Protein AF-0000000068008017 (afdb_homodimer)

Organism: Aedes aegypti (NCBI:txid7159)

Nearest PDB structures (foldseek):
  1yt3-assembly1_A  TM=7.657E-01  e=3.400E-09  Escherichia coli
  9f7g-assembly1_A-2  TM=8.343E-01  e=2.386E-08  Nocardioides sp. S-1144
  4b9v-assembly1_A  TM=6.296E-01  e=4.850E-06  Geobacillus stearothermophilus
  6dsx-assembly1_A  TM=6.288E-01  e=5.790E-06  Geobacillus stearothermophilus
  6p5c-assembly1_A  TM=5.469E-01  e=4.852E-05  Geobacillus stearothermophilus

pLDDT: mean 78.65, std 20.11, range [22.11, 98.81]

Foldseek 3Di:
DQPDDDDFQWWKWFDFPVFIKIFGFHDADDVRQKTKGPQIATLQLRHTDDDIDIGGPVGGPDMDGQDHHDDDPPDDPPPDDPPPNLHNLDDPVLSSQLSVQLVPAAEAEECDPSVVVVLVVLVVAQEKEWDWAQQVVALPRPAGAWIWIDDSHHIYIYGCSRHNQDPSNLCSQAPQRHEYEYEPCVSVQRNCCNVRVRHGYHYHYLQVLVCQQAVDDDVVDRQALLNLCCVQSVDDNVSADPVDHRRDPPDDSVNSSNRSSSRSCRVSSVVRSVPVGFQVVVVVLVVCLVCVLVVPPPPVVSCCCVVVVPVVSVVVRDDGDTNHPPPDPPPPPPPPPDD/DQPDDDDFQWWKWFDFPVFIKIFGFHDADDVRQKTKGPQIATLQQRHTDDDIDIGGPVGGPDMDTQGDHDDDPPDDPPPDDPPPNLHNLDDPVLSSQLSVQLVPAAEAEECDPSVVVVLVVLVVAQEKEWDWAQQVVALPRPAGAWIWIDDSRHIYIYGCSRHNQDPSNLCSQAPQRHEYEYEPCVSVQRNCCNVRVRHGYHYHYLQVLVCVQVVDDDVVDRQALLNLCCVQSVDDSVSADPPDHRRDPPDDSVNSSNRSSSRSCRVSSVVRSVPVGFCVLVVVLVVCLVCVLVVPPPPVVSVCCVPVVPVVVVVVSPPRDGPPVPPDPPPPPPPPPPD

Sequence (678 aa):
MDKLELTKGQIILLELEDECVIGEVLHIGAKKSFVRLKNVRDFQSNVPISGNQDYYSSEIRTVKIIQDSTLDESSGPEQKDGSSTSITRLNLEDIQDIYDRIDNHIFVFQTDIKYHDAIKYLRTQRLLAIGMEGVEGGRHSTSPSLLSIATPERIYVFDVMWMNVPKDLRAILGDPKVRRVAHNARLVEDVLRHRYQAPLGKCFDTLVAHISTTNDYDDQHELSIQECLAKYLNLPSNFFDSSIKFNNRPLKESQRKAAAKNVAFLLALQDYLVHEVMLEPFYHSCRQYGASLAGDDEHLVSVMKLSKGRNEDLHDIERFRLNVRGEGEDDDEVDEVDDMDKLELTKGQIILLELEDECVIGEVLHIGAKKSFVRLKNVRDFQSNVPISGNQDYYSSEIRTVKIIQDSTLDESSGPEQKDGSSTSITRLNLEDIQDIYDRIDNHIFVFQTDIKYHDAIKYLRTQRLLAIGMEGVEGGRHSTSPSLLSIATPERIYVFDVMWMNVPKDLRAILGDPKVRRVAHNARLVEDVLRHRYQAPLGKCFDTLVAHISTTNDYDDQHELSIQECLAKYLNLPSNFFDSSIKFNNRPLKESQRKAAAKNVAFLLALQDYLVHEVMLEPFYHSCRQYGASLAGDDEHLVSVMKLSKGRNEDLHDIERFRLNVRGEGEDDDEVDEVDD

Radius of gyration: 27.11 Å; Cα contacts (8 Å, |Δi|>4): 1225; chains: 2; bounding box: 81×75×79 Å

Solvent-accessible surface area (backbone atoms only — not comparable to full-atom values): 37329 Å² total; per-residue (Å²): 108,80,89,56,88,82,50,61,57,15,29,33,36,38,33,36,90,88,48,39,36,32,24,30,31,67,40,72,37,78,94,58,48,26,39,30,22,34,79,25,23,33,61,79,76,63,44,73,44,84,61,76,42,76,45,42,47,90,52,45,73,44,74,39,80,37,20,61,40,77,77,71,84,75,73,75,84,74,81,71,71,84,66,71,70,63,69,51,65,51,54,72,67,56,52,50,53,44,47,50,26,38,76,63,43,44,79,36,60,52,92,47,70,67,35,52,51,46,51,60,53,54,71,73,50,51,54,36,16,47,39,66,40,49,37,89,55,24,65,68,26,88,47,49,22,36,43,29,42,22,44,99,78,44,32,39,40,32,32,34,61,74,51,47,68,49,70,70,57,30,49,62,47,35,31,76,80,28,42,31,32,28,63,60,37,25,35,55,34,16,26,28,34,72,71,52,70,28,48,63,34,52,44,49,28,55,43,55,52,49,34,43,27,50,61,60,75,49,51,74,49,78,77,45,68,66,56,49,38,28,72,70,53,64,43,63,73,80,72,55,69,87,81,69,70,68,80,63,80,83,73,51,69,69,50,54,40,50,51,39,56,75,23,58,53,44,60,60,48,50,52,43,44,47,65,65,44,35,33,38,55,46,44,50,43,28,50,51,49,24,35,57,43,50,68,43,76,54,62,67,55,42,49,47,45,61,68,61,45,45,42,64,65,62,70,68,54,54,67,56,44,61,35,50,55,79,75,67,76,77,74,79,72,77,73,76,73,79,123,105,80,88,56,88,82,49,64,57,15,30,33,35,36,33,36,89,88,47,37,37,32,23,30,31,67,41,70,36,78,94,58,48,24,40,28,23,34,79,25,24,32,61,77,76,62,44,73,45,85,61,75,42,77,46,43,46,91,51,45,74,42,74,39,81,36,20,62,41,78,78,70,83,75,74,75,83,75,81,70,72,83,67,70,71,62,68,54,66,52,53,72,67,56,52,51,52,42,47,51,26,37,76,63,43,43,78,35,60,53,90,46,71,68,35,52,51,47,51,60,53,55,70,74,50,53,52,36,15,46,38,68,41,50,36,89,55,24,65,68,27,88,47,49,22,35,42,29,44,21,44,100,78,46,32,38,40,33,32,34,61,75,50,47,68,49,70,71,58,32,48,61,48,34,29,76,78,29,40,32,31,27,64,61,38,24,34,55,36,16,26,28,35,73,72,53,69,28,48,63,35,51,45,50,30,54,43,54,52,49,33,20,70,63,68,60,74,48,52,74,51,77,78,46,69,66,55,49,38,28,70,69,54,64,44,64,73,80,71,55,69,88,81,67,71,68,79,62,81,82,73,51,69,69,50,54,39,51,52,37,56,73,24,55,52,45,59,60,48,49,52,43,43,47,64,64,54,71,35,36,47,52,42,51,50,29,49,53,51,24,34,58,47,49,68,44,78,56,62,68,55,44,49,46,46,63,68,62,46,45,38,56,64,60,65,62,50,60,68,56,58,54,72,60,73,76,68,69,78,76,75,77,72,74,73,75,73,78,123

Structure (mmCIF, N/CA/C/O backbone):
data_AF-0000000068008017-model_v1
#
loop_
_entity.id
_entity.type
_entity.pdbx_description
1 polymer '3-5 exonuclease domain-containing protein'
#
loop_
_atom_site.group_PDB
_atom_site.id
_atom_site.type_symbol
_atom_site.label_atom_id
_atom_site.label_alt_id
_atom_site.label_comp_id
_atom_site.label_asym_id
_atom_site.label_entity_id
_atom_site.label_seq_id
_atom_site.pdbx_PDB_ins_code
_atom_site.Cartn_x
_atom_site.Cartn_y
_atom_site.Cartn_z
_atom_site.occupancy
_atom_site.B_iso_or_equiv
_atom_site.auth_seq_id
_atom_site.auth_comp_id
_atom_site.auth_asym_id
_atom_site.auth_atom_id
_atom_site.pdbx_PDB_model_num
ATOM 1 N N . MET A 1 1 ? -31.656 12.062 7.145 1 47.5 1 MET A N 1
ATOM 2 C CA . MET A 1 1 ? -31.5 10.617 6.988 1 47.5 1 MET A CA 1
ATOM 3 C C . MET A 1 1 ? -32.188 10.133 5.719 1 47.5 1 MET A C 1
ATOM 5 O O . MET A 1 1 ? -32.062 8.969 5.344 1 47.5 1 MET A O 1
ATOM 9 N N . ASP A 1 2 ? -32.875 10.906 5.152 1 53.19 2 ASP A N 1
ATOM 10 C CA . ASP A 1 2 ? -33.875 10.523 4.156 1 53.19 2 ASP A CA 1
ATOM 11 C C . ASP A 1 2 ? -33.219 9.977 2.896 1 53.19 2 ASP A C 1
ATOM 13 O O . ASP A 1 2 ? -33.719 9.047 2.273 1 53.19 2 ASP A O 1
ATOM 17 N N . LYS A 1 3 ? -32.156 10.562 2.502 1 54.47 3 LYS A N 1
ATOM 18 C CA . LYS A 1 3 ? -31.75 10.211 1.143 1 54.47 3 LYS A CA 1
ATOM 19 C C . LYS A 1 3 ? -30.797 9.008 1.14 1 54.47 3 LYS A C 1
ATOM 21 O O . LYS A 1 3 ? -30.391 8.539 0.077 1 54.47 3 LYS A O 1
ATOM 26 N N . LEU A 1 4 ? -30.531 8.648 2.361 1 62.06 4 LEU A N 1
ATOM 27 C CA . LEU A 1 4 ? -29.5 7.605 2.334 1 62.06 4 LEU A CA 1
ATOM 28 C C . LEU A 1 4 ? -30.125 6.234 2.57 1 62.06 4 LEU A C 1
ATOM 30 O O . LEU A 1 4 ? -31.016 6.086 3.414 1 62.06 4 LEU A O 1
ATOM 34 N N . GLU A 1 5 ? -29.938 5.355 1.764 1 71.38 5 GLU A N 1
ATOM 35 C CA . GLU A 1 5 ? -30.375 3.975 1.953 1 71.38 5 GLU A CA 1
ATOM 36 C C . GLU A 1 5 ? -29.5 3.252 2.973 1 71.38 5 GLU A C 1
ATOM 38 O O . GLU A 1 5 ? -28.359 2.869 2.664 1 71.38 5 GLU A O 1
ATOM 43 N N . LEU A 1 6 ? -30 3.258 4.191 1 79.56 6 LEU A N 1
ATOM 44 C CA . LEU A 1 6 ? -29.312 2.555 5.27 1 79.56 6 LEU A CA 1
ATOM 45 C C . LEU A 1 6 ? -29.719 1.086 5.309 1 79.56 6 LEU A C 1
ATOM 47 O O . LEU A 1 6 ? -30.891 0.756 5.098 1 79.56 6 LEU A O 1
ATOM 51 N N . THR A 1 7 ? -28.75 0.229 5.273 1 80.44 7 THR A N 1
ATOM 52 C CA . THR A 1 7 ? -29 -1.203 5.391 1 80.44 7 THR A CA 1
ATOM 53 C C . THR A 1 7 ? -28.234 -1.79 6.574 1 80.44 7 THR A C 1
ATOM 55 O O . THR A 1 7 ? -27.203 -1.241 6.992 1 80.44 7 THR A O 1
ATOM 58 N N . LYS A 1 8 ? -28.844 -2.822 7.07 1 83.5 8 LYS A N 1
ATOM 59 C CA . LYS A 1 8 ? -28.203 -3.525 8.18 1 83.5 8 LYS A CA 1
ATOM 60 C C . LYS A 1 8 ? -26.781 -3.936 7.812 1 83.5 8 LYS A C 1
ATOM 62 O O . LYS A 1 8 ? -26.531 -4.395 6.699 1 83.5 8 LYS A O 1
ATOM 67 N N . GLY A 1 9 ? -25.891 -3.717 8.711 1 78.06 9 GLY A N 1
ATOM 68 C CA . GLY A 1 9 ? -24.516 -4.148 8.516 1 78.06 9 GLY A CA 1
ATOM 69 C C . GLY A 1 9 ? -23.594 -3.031 8.047 1 78.06 9 GLY A C 1
ATOM 70 O O . GLY A 1 9 ? -22.375 -3.158 8.109 1 78.06 9 GLY A O 1
ATOM 71 N N . GLN A 1 10 ? -24.203 -1.929 7.652 1 77.06 10 GLN A N 1
ATOM 72 C CA . GLN A 1 10 ? -23.391 -0.777 7.246 1 77.06 10 GLN A CA 1
ATOM 73 C C . GLN A 1 10 ? -22.719 -0.13 8.445 1 77.06 10 GLN A C 1
ATOM 75 O O . GLN A 1 10 ? -23.25 -0.158 9.562 1 77.06 10 GLN A O 1
ATOM 80 N N . ILE A 1 11 ? -21.531 0.3 8.227 1 78.81 11 ILE A N 1
ATOM 81 C CA . ILE A 1 11 ? -20.891 1.178 9.203 1 78.81 11 ILE A CA 1
ATOM 82 C C . ILE A 1 11 ? -21.172 2.635 8.852 1 78.81 11 ILE A C 1
ATOM 84 O O . ILE A 1 11 ? -20.891 3.078 7.738 1 78.81 11 ILE A O 1
ATOM 88 N N . ILE A 1 12 ? -21.812 3.262 9.828 1 81.31 12 ILE A N 1
ATOM 89 C CA . ILE A 1 12 ? -22.203 4.629 9.516 1 81.31 12 ILE A CA 1
ATOM 90 C C . ILE A 1 12 ? -21.688 5.578 10.594 1 81.31 12 ILE A C 1
ATOM 92 O O . ILE A 1 12 ? -21.422 5.156 11.719 1 81.31 12 ILE A O 1
ATOM 96 N N . LEU A 1 13 ? -21.391 6.699 10.156 1 80.69 13 LEU A N 1
ATOM 97 C CA . LEU A 1 13 ? -21.047 7.801 11.047 1 80.69 13 LEU A CA 1
ATOM 98 C C . LEU A 1 13 ? -22.219 8.75 11.219 1 80.69 13 LEU A C 1
ATOM 100 O O . LEU A 1 13 ? -22.797 9.219 10.234 1 80.69 13 LEU A O 1
ATOM 104 N N . LEU A 1 14 ? -22.672 8.914 12.5 1 82.81 14 LEU A N 1
ATOM 105 C CA . LEU A 1 14 ? -23.766 9.828 12.805 1 82.81 14 LEU A CA 1
ATOM 106 C C . LEU A 1 14 ? -23.219 11.133 13.391 1 82.81 14 LEU A C 1
ATOM 108 O O . LEU A 1 14 ? -22.5 11.117 14.398 1 82.81 14 LEU A O 1
ATOM 112 N N . GLU A 1 15 ? -23.438 12.094 12.656 1 80.69 15 GLU A N 1
ATOM 113 C CA . GLU A 1 15 ? -23.188 13.398 13.242 1 80.69 15 GLU A CA 1
ATOM 114 C C . GLU A 1 15 ? -24.406 13.898 14.023 1 80.69 15 GLU A C 1
ATOM 116 O O . GLU A 1 15 ? -25.469 14.133 13.445 1 80.69 15 GLU A O 1
ATOM 121 N N . LEU A 1 16 ? -24.234 14.039 15.281 1 81.88 16 LEU A N 1
ATOM 122 C CA . LEU A 1 16 ? -25.281 14.547 16.172 1 81.88 16 LEU A CA 1
ATOM 123 C C . LEU A 1 16 ? -25.016 16 16.531 1 81.88 16 LEU A C 1
ATOM 125 O O . LEU A 1 16 ? -24.141 16.641 15.938 1 81.88 16 LEU A O 1
ATOM 129 N N . GLU A 1 17 ? -25.875 16.609 17.25 1 74.75 17 GLU A N 1
ATOM 130 C CA . GLU A 1 17 ? -25.734 18.016 17.594 1 74.75 17 GLU A CA 1
ATOM 131 C C . GLU A 1 17 ? -24.375 18.297 18.234 1 74.75 17 GLU A C 1
ATOM 133 O O . GLU A 1 17 ? -23.688 19.25 17.859 1 74.75 17 GLU A O 1
ATOM 138 N N . ASP A 1 18 ? -24 17.438 19.172 1 72.19 18 ASP A N 1
ATOM 139 C CA . ASP A 1 18 ? -22.781 17.766 19.906 1 72.19 18 ASP A CA 1
ATOM 140 C C . ASP A 1 18 ? -21.75 16.656 19.797 1 72.19 18 ASP A C 1
ATOM 142 O O . ASP A 1 18 ? -20.688 16.719 20.438 1 72.19 18 ASP A O 1
ATOM 146 N N . GLU A 1 19 ? -22.062 15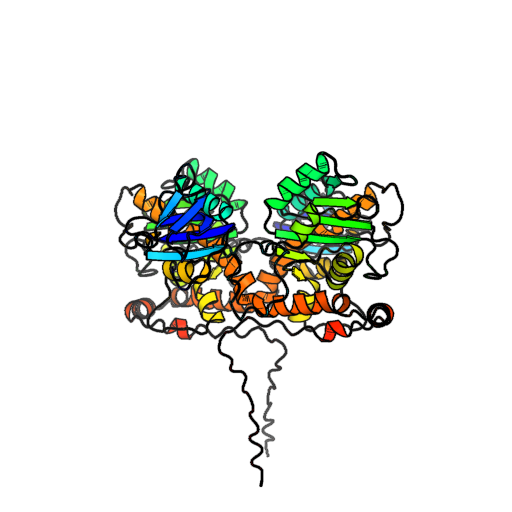.586 19.109 1 76.88 19 GLU A N 1
ATOM 147 C CA . GLU A 1 19 ? -21.125 14.469 19.078 1 76.88 19 GLU A CA 1
ATOM 148 C C . GLU A 1 19 ? -21.234 13.711 17.75 1 76.88 19 GLU A C 1
ATOM 150 O O . GLU A 1 19 ? -22.172 13.922 16.984 1 76.88 19 GLU A O 1
ATOM 155 N N . CYS A 1 20 ? -20.188 13.062 17.422 1 79.81 20 CYS A N 1
ATOM 156 C CA . CYS A 1 20 ? -20.156 12.156 16.281 1 79.81 20 CYS A CA 1
ATOM 157 C C . CYS A 1 20 ? -19.891 10.727 16.734 1 79.81 20 CYS A C 1
ATOM 159 O O . CYS A 1 20 ? -19 10.477 17.531 1 79.81 20 CYS A O 1
ATOM 161 N N . VAL A 1 21 ? -20.828 9.867 16.297 1 82.44 21 VAL A N 1
ATOM 162 C CA . VAL A 1 21 ? -20.656 8.477 16.703 1 82.44 21 VAL A CA 1
ATOM 163 C C . VAL A 1 21 ? -20.547 7.59 15.461 1 82.44 21 VAL A C 1
ATOM 165 O O . VAL A 1 21 ? -21.125 7.91 14.414 1 82.44 21 VAL A O 1
ATOM 168 N N . ILE A 1 22 ? -19.703 6.594 15.617 1 81.62 22 ILE A N 1
ATOM 169 C CA . ILE A 1 22 ? -19.562 5.609 14.555 1 81.62 22 ILE A CA 1
ATOM 170 C C . ILE A 1 22 ? -20 4.23 15.055 1 81.62 22 ILE A C 1
ATOM 172 O O . ILE A 1 22 ? -19.734 3.879 16.203 1 81.62 22 ILE A O 1
ATOM 176 N N . GLY A 1 23 ? -20.75 3.516 14.227 1 83.44 23 GLY A N 1
ATOM 177 C CA . GLY A 1 23 ? -21.203 2.182 14.594 1 83.44 23 GLY A CA 1
ATOM 178 C C . GLY A 1 23 ? -21.75 1.393 13.422 1 83.44 23 GLY A C 1
ATOM 179 O O . GLY A 1 23 ? -21.781 1.887 12.297 1 83.44 23 GLY A O 1
ATOM 180 N N . GLU A 1 24 ? -22.062 0.193 13.75 1 85.56 24 GLU A N 1
ATOM 181 C CA . GLU A 1 24 ? -22.641 -0.705 12.758 1 85.56 24 GLU A CA 1
ATOM 182 C C . GLU A 1 24 ? -24.172 -0.725 12.867 1 85.56 24 GLU A C 1
ATOM 184 O O . GLU A 1 24 ? -24.719 -0.888 13.961 1 85.56 24 GLU A O 1
ATOM 189 N N . VAL A 1 25 ? -24.828 -0.612 11.75 1 85.38 25 VAL A N 1
ATOM 190 C CA . VAL A 1 25 ? -26.281 -0.555 11.719 1 85.38 25 VAL A CA 1
ATOM 191 C C . VAL A 1 25 ? -26.859 -1.925 12.07 1 85.38 25 VAL A C 1
ATOM 193 O O . VAL A 1 25 ? -26.578 -2.916 11.391 1 85.38 25 VAL A O 1
ATOM 196 N N . LEU A 1 26 ? -27.562 -2.02 13.109 1 88.44 26 LEU A N 1
ATOM 197 C CA . LEU A 1 26 ? -28.219 -3.244 13.539 1 88.44 26 LEU A CA 1
ATOM 198 C C . LEU A 1 26 ? -29.672 -3.262 13.078 1 88.44 26 LEU A C 1
ATOM 200 O O . LEU A 1 26 ? -30.203 -4.316 12.711 1 88.44 26 LEU A O 1
ATOM 204 N N . HIS A 1 27 ? -30.297 -2.113 13.172 1 89.06 27 HIS A N 1
ATOM 205 C CA . HIS A 1 27 ? -31.719 -2.014 12.852 1 89.06 27 HIS A CA 1
ATOM 206 C C . HIS A 1 27 ? -32.094 -0.596 12.438 1 89.06 27 HIS A C 1
ATOM 208 O O . HIS A 1 27 ? -31.516 0.375 12.938 1 89.06 27 HIS A O 1
ATOM 214 N N . ILE A 1 28 ? -33 -0.577 11.484 1 89.19 28 ILE A N 1
ATOM 215 C CA . ILE A 1 28 ? -33.562 0.705 11.055 1 89.19 28 ILE A CA 1
ATOM 216 C C . ILE A 1 28 ? -35.062 0.754 11.359 1 89.19 28 ILE A C 1
ATOM 218 O O . ILE A 1 28 ? -35.812 -0.154 10.984 1 89.19 28 ILE A O 1
ATOM 222 N N . GLY A 1 29 ? -35.375 1.781 12.094 1 85.25 29 GLY A N 1
ATOM 223 C CA . GLY A 1 29 ? -36.781 1.939 12.445 1 85.25 29 GLY A CA 1
ATOM 224 C C . GLY A 1 29 ? -37.688 2.172 11.242 1 85.25 29 GLY A C 1
ATOM 225 O O . GLY A 1 29 ? -37.219 2.57 10.172 1 85.25 29 GLY A O 1
ATOM 226 N N . ALA A 1 30 ? -38.969 1.857 11.438 1 79.12 30 ALA A N 1
ATOM 227 C CA . ALA A 1 30 ? -39.938 2.125 10.391 1 79.12 30 ALA A CA 1
ATOM 228 C C . ALA A 1 30 ? -39.906 3.586 9.945 1 79.12 30 ALA A C 1
ATOM 230 O O . ALA A 1 30 ? -39.75 4.488 10.773 1 79.12 30 ALA A O 1
ATOM 231 N N . LYS A 1 31 ? -39.875 3.885 8.594 1 79.5 31 LYS A N 1
ATOM 232 C CA . LYS A 1 31 ? -39.812 5.207 7.984 1 79.5 31 LYS A CA 1
ATOM 233 C C . LYS A 1 31 ? -38.562 5.957 8.406 1 79.5 31 LYS A C 1
ATOM 235 O O . LYS A 1 31 ? -38.594 7.176 8.594 1 79.5 31 LYS A O 1
ATOM 240 N N . LYS A 1 32 ? -37.562 5.207 8.883 1 81.19 32 LYS A N 1
ATOM 241 C CA . LYS A 1 32 ? -36.25 5.766 9.25 1 81.19 32 LYS A CA 1
ATOM 242 C C . LYS A 1 32 ? -36.375 6.664 10.477 1 81.19 32 LYS A C 1
ATOM 244 O O . LYS A 1 32 ? -35.719 7.711 10.555 1 81.19 32 LYS A O 1
ATOM 249 N N . SER A 1 33 ? -37.281 6.234 11.367 1 85.12 33 SER A N 1
ATOM 250 C CA . SER A 1 33 ? -37.5 7.008 12.586 1 85.12 33 SER A CA 1
ATOM 251 C C . SER A 1 33 ? -36.281 6.953 13.508 1 85.12 33 SER A C 1
ATOM 253 O O . SER A 1 33 ? -36.031 7.898 14.25 1 85.12 33 SER A O 1
ATOM 255 N N . PHE A 1 34 ? -35.625 5.844 13.477 1 88.25 34 PHE A N 1
ATOM 256 C CA . PHE A 1 34 ? -34.406 5.742 14.25 1 88.25 34 PHE A CA 1
ATOM 257 C C . PHE A 1 34 ? -33.469 4.699 13.641 1 88.25 34 PHE A C 1
ATOM 259 O O . PHE A 1 34 ? -33.875 3.936 12.766 1 88.25 34 PHE A O 1
ATOM 266 N N . VAL A 1 35 ? -32.188 4.723 14.039 1 90.69 35 VAL A N 1
ATOM 267 C CA . VAL A 1 35 ? -31.188 3.727 13.641 1 90.69 35 VAL A CA 1
ATOM 268 C C . VAL A 1 35 ? -30.531 3.139 14.883 1 90.69 35 VAL A C 1
ATOM 270 O O . VAL A 1 35 ? -30.109 3.875 15.773 1 90.69 35 VAL A O 1
ATOM 273 N N . ARG A 1 36 ? -30.609 1.84 15 1 90.12 36 ARG A N 1
ATOM 274 C CA . ARG A 1 36 ? -29.922 1.141 16.078 1 90.12 36 ARG A CA 1
ATOM 275 C C . ARG A 1 36 ? -28.531 0.694 15.641 1 90.12 36 ARG A C 1
ATOM 277 O O . ARG A 1 36 ? -28.375 0.007 14.633 1 90.12 36 ARG A O 1
ATOM 284 N N . LEU A 1 37 ? -27.516 1.196 16.391 1 89.44 37 LEU A N 1
ATOM 285 C CA . LEU A 1 37 ? -26.125 0.864 16.062 1 89.44 37 LEU A CA 1
ATOM 286 C C . LEU A 1 37 ? -25.531 -0.061 17.125 1 89.44 37 LEU A C 1
ATOM 288 O O . LEU A 1 37 ? -25.859 0.05 18.297 1 89.44 37 LEU A O 1
ATOM 292 N N . LYS A 1 38 ? -24.75 -1.049 16.672 1 88.44 38 LYS A N 1
ATOM 293 C CA . LYS A 1 38 ? -23.906 -1.825 17.562 1 88.44 38 LYS A CA 1
ATOM 294 C C . LYS A 1 38 ? -22.438 -1.45 17.406 1 88.44 38 LYS A C 1
ATOM 296 O O . LYS A 1 38 ? -22.047 -0.839 16.406 1 88.44 38 LYS A O 1
ATOM 301 N N . ASN A 1 39 ? -21.625 -1.762 18.469 1 82.19 39 ASN A N 1
ATOM 302 C CA . ASN A 1 39 ? -20.203 -1.434 18.469 1 82.19 39 ASN A CA 1
ATOM 303 C C . ASN A 1 39 ? -19.969 0.06 18.266 1 82.19 39 ASN A C 1
ATOM 305 O O . ASN A 1 39 ? -19.156 0.452 17.422 1 82.19 39 ASN A O 1
ATOM 309 N N . VAL A 1 40 ? -20.797 0.836 19.016 1 83.81 40 VAL A N 1
ATOM 310 C CA . VAL A 1 40 ? -20.812 2.285 18.844 1 83.81 40 VAL A CA 1
ATOM 311 C C . VAL A 1 40 ? -19.625 2.902 19.578 1 83.81 40 VAL A C 1
ATOM 313 O O . VAL A 1 40 ? -19.281 2.475 20.688 1 83.81 40 VAL A O 1
ATOM 316 N N . ARG A 1 41 ? -19 3.805 18.906 1 80.62 41 ARG A N 1
ATOM 317 C CA . ARG A 1 41 ? -17.922 4.562 19.516 1 80.62 41 ARG A CA 1
ATOM 318 C C . ARG A 1 41 ? -18.062 6.055 19.234 1 80.62 41 ARG A C 1
ATOM 320 O O . ARG A 1 41 ? -18.609 6.445 18.203 1 80.62 41 ARG A O 1
ATOM 327 N N . ASP A 1 42 ? -17.656 6.832 20.266 1 77.69 42 ASP A N 1
ATOM 328 C CA . ASP A 1 42 ? -17.531 8.266 20.016 1 77.69 42 ASP A CA 1
ATOM 329 C C . ASP A 1 42 ? -16.391 8.547 19.031 1 77.69 42 ASP A C 1
ATOM 331 O O . ASP A 1 42 ? -15.258 8.125 19.234 1 77.69 42 ASP A O 1
ATOM 335 N N . PHE A 1 43 ? -16.766 9.156 17.969 1 74.19 43 PHE A N 1
ATOM 336 C CA . PHE A 1 43 ? -15.781 9.328 16.906 1 74.19 43 PHE A CA 1
ATOM 337 C C . PHE A 1 43 ? -14.68 10.289 17.328 1 74.19 43 PHE A C 1
ATOM 339 O O . PHE A 1 43 ? -13.539 10.172 16.875 1 74.19 43 PHE A O 1
ATOM 346 N N . GLN A 1 44 ? -15.008 11.258 18.219 1 66.31 44 GLN A N 1
ATOM 347 C CA . GLN A 1 44 ? -14.031 12.25 18.656 1 66.31 44 GLN A CA 1
ATOM 348 C C . GLN A 1 44 ? -13.117 11.68 19.75 1 66.31 44 GLN A C 1
ATOM 350 O O . GLN A 1 44 ? -11.898 11.812 19.672 1 66.31 44 GLN A O 1
ATOM 355 N N . SER A 1 45 ? -13.734 10.992 20.75 1 65.25 45 SER A N 1
ATOM 356 C CA . SER A 1 45 ? -12.969 10.516 21.891 1 65.25 45 SER A CA 1
ATOM 357 C C . SER A 1 45 ? -12.578 9.047 21.734 1 65.25 45 SER A C 1
ATOM 359 O O . SER A 1 45 ? -11.758 8.523 22.484 1 65.25 45 SER A O 1
ATOM 361 N N . ASN A 1 46 ? -13.031 8.391 20.828 1 66 46 ASN A N 1
ATOM 362 C CA . ASN A 1 46 ? -12.805 6.977 20.547 1 66 46 ASN A CA 1
ATOM 363 C C . ASN A 1 46 ? -13.211 6.102 21.734 1 66 46 ASN A C 1
ATOM 365 O O . ASN A 1 46 ? -12.672 5.004 21.906 1 66 46 ASN A O 1
ATOM 369 N N . VAL A 1 47 ? -14.016 6.609 22.562 1 71.25 47 VAL A N 1
ATOM 370 C CA . VAL A 1 47 ? -14.5 5.844 23.703 1 71.25 47 VAL A CA 1
ATOM 371 C C . VAL A 1 47 ? -15.688 4.977 23.281 1 71.25 47 VAL A C 1
ATOM 373 O O . VAL A 1 47 ? -16.625 5.461 22.656 1 71.25 47 VAL A O 1
ATOM 376 N N . PRO A 1 48 ? -15.477 3.646 23.5 1 78.56 48 PRO A N 1
ATOM 377 C CA . PRO A 1 48 ? -16.625 2.787 23.172 1 78.56 48 PRO A CA 1
ATOM 378 C C . PRO A 1 48 ? -17.844 3.09 24.016 1 78.56 48 PRO A C 1
ATOM 380 O O . PRO A 1 48 ? -17.719 3.412 25.203 1 78.56 48 PRO A O 1
ATOM 383 N N . ILE A 1 49 ? -18.953 3.168 23.359 1 79.69 49 ILE A N 1
ATOM 384 C CA . ILE A 1 49 ? -20.234 3.324 24.047 1 79.69 49 ILE A CA 1
ATOM 385 C C . ILE A 1 49 ? -20.906 1.962 24.188 1 79.69 49 ILE A C 1
ATOM 387 O O . ILE A 1 49 ? -21.188 1.295 23.188 1 79.69 49 ILE A O 1
ATOM 391 N N . SER A 1 50 ? -20.922 1.5 25.375 1 79.81 50 SER A N 1
ATOM 392 C CA . SER A 1 50 ? -21.406 0.15 25.656 1 79.81 50 SER A CA 1
ATOM 393 C C . SER A 1 50 ? -22.844 -0.044 25.188 1 79.81 50 SER A C 1
ATOM 395 O O . SER A 1 50 ? -23.672 0.855 25.344 1 79.81 50 SER A O 1
ATOM 397 N N . GLY A 1 51 ? -23.125 -1.301 24.656 1 80 51 GLY A N 1
ATOM 398 C CA . GLY A 1 51 ? -24.469 -1.724 24.281 1 80 51 GLY A CA 1
ATOM 399 C C . GLY A 1 51 ? -24.922 -1.202 22.938 1 80 51 GLY A C 1
ATOM 400 O O . GLY A 1 51 ? -24.172 -0.497 22.25 1 80 51 GLY A O 1
ATOM 401 N N . ASN A 1 52 ? -26.047 -1.713 22.469 1 87.62 52 ASN A N 1
ATOM 402 C CA . ASN A 1 52 ? -26.703 -1.184 21.281 1 87.62 52 ASN A CA 1
ATOM 403 C C . ASN A 1 52 ? -27.297 0.196 21.531 1 87.62 52 ASN A C 1
ATOM 405 O O . ASN A 1 52 ? -27.844 0.452 22.609 1 87.62 52 ASN A O 1
ATOM 409 N N . GLN A 1 53 ? -27 1.091 20.594 1 88.94 53 GLN A N 1
ATOM 410 C CA . GLN A 1 53 ? -27.469 2.463 20.766 1 88.94 53 GLN A CA 1
ATOM 411 C C . GLN A 1 53 ? -28.5 2.82 19.719 1 88.94 53 GLN A C 1
ATOM 413 O O . GLN A 1 53 ? -28.344 2.492 18.531 1 88.94 53 GLN A O 1
ATOM 418 N N . ASP A 1 54 ? -29.578 3.393 20.141 1 89.44 54 ASP A N 1
ATOM 419 C CA . ASP A 1 54 ? -30.594 3.904 19.219 1 89.44 54 ASP A CA 1
ATOM 420 C C . ASP A 1 54 ? -30.453 5.41 19.031 1 89.44 54 ASP A C 1
ATOM 422 O O . ASP A 1 54 ? -30.328 6.156 20 1 89.44 54 ASP A O 1
ATOM 426 N N . TYR A 1 55 ? -30.359 5.754 17.797 1 89.25 55 TYR A N 1
ATOM 427 C CA . TYR A 1 55 ? -30.344 7.176 17.484 1 89.25 55 TYR A CA 1
ATOM 428 C C . TYR A 1 55 ? -31.547 7.555 16.641 1 89.25 55 TYR A C 1
ATOM 430 O O . TYR A 1 55 ? -31.781 6.988 15.562 1 89.25 55 TYR A O 1
ATOM 438 N N . TYR A 1 56 ? -32.281 8.57 17.125 1 86.88 56 TYR A N 1
ATOM 439 C CA . TYR A 1 56 ? -33.5 8.977 16.438 1 86.88 56 TYR A CA 1
ATOM 440 C C . TYR A 1 56 ? -33.219 10.016 15.359 1 86.88 56 TYR A C 1
ATOM 442 O O . TYR A 1 56 ? -32.25 10.797 15.484 1 86.88 56 TYR A O 1
ATOM 450 N N . SER A 1 57 ? -34.031 9.992 14.359 1 84.88 57 SER A N 1
ATOM 451 C CA . SER A 1 57 ? -33.875 10.867 13.203 1 84.88 57 SER A CA 1
ATOM 452 C C . SER A 1 57 ? -33.781 12.336 13.633 1 84.88 57 SER A C 1
ATOM 454 O O . SER A 1 57 ? -33.062 13.133 13.016 1 84.88 57 SER A O 1
ATOM 456 N N . SER A 1 58 ? -34.438 12.695 14.648 1 82.56 58 SER A N 1
ATOM 457 C CA . SER A 1 58 ? -34.438 14.07 15.133 1 82.56 58 SER A CA 1
ATOM 458 C C . SER A 1 58 ? -33.094 14.484 15.695 1 82.56 58 SER A C 1
ATOM 460 O O . SER A 1 58 ? -32.781 15.672 15.727 1 82.56 58 SER A O 1
ATOM 462 N N . GLU A 1 59 ? -32.281 13.477 16.062 1 83.5 59 GLU A N 1
ATOM 463 C CA . GLU A 1 59 ? -31 13.758 16.688 1 83.5 59 GLU A CA 1
ATOM 464 C C . GLU A 1 59 ? -29.875 13.758 15.656 1 83.5 59 GLU A C 1
ATOM 466 O O . GLU A 1 59 ? -28.75 14.203 15.945 1 83.5 59 GLU A O 1
ATOM 471 N N . ILE A 1 60 ? -30.188 13.18 14.547 1 83.88 60 ILE A N 1
ATOM 472 C CA . ILE A 1 60 ? -29.156 12.953 13.547 1 83.88 60 ILE A CA 1
ATOM 473 C C . ILE A 1 60 ? -29.109 14.133 12.57 1 83.88 60 ILE A C 1
ATOM 475 O O . ILE A 1 60 ? -30.125 14.445 11.93 1 83.88 60 ILE A O 1
ATOM 479 N N . ARG A 1 61 ? -27.984 14.797 12.508 1 77.44 61 ARG A N 1
ATOM 480 C CA . ARG A 1 61 ? -27.812 15.891 11.555 1 77.44 61 ARG A CA 1
ATOM 481 C C . ARG A 1 61 ? -27.422 15.359 10.18 1 77.44 61 ARG A C 1
ATOM 483 O O . ARG A 1 61 ? -27.969 15.781 9.164 1 77.44 61 ARG A O 1
ATOM 490 N N . THR A 1 62 ? -26.406 14.516 10.289 1 77.19 62 THR A N 1
ATOM 491 C CA . THR A 1 62 ? -25.922 13.938 9.039 1 77.19 62 THR A CA 1
ATOM 492 C C . THR A 1 62 ? -25.547 12.469 9.227 1 77.19 62 THR A C 1
ATOM 494 O O . THR A 1 62 ? -25.109 12.07 10.312 1 77.19 62 THR A O 1
ATOM 497 N N . VAL A 1 63 ? -25.906 11.68 8.242 1 80.88 63 VAL A N 1
ATOM 498 C CA . VAL A 1 63 ? -25.484 10.281 8.195 1 80.88 63 VAL A CA 1
ATOM 499 C C . VAL A 1 63 ? -24.5 10.078 7.043 1 80.88 63 VAL A C 1
ATOM 501 O O . VAL A 1 63 ? -24.734 10.531 5.922 1 80.88 63 VAL A O 1
ATOM 504 N N . LYS A 1 64 ? -23.438 9.531 7.453 1 74.19 64 LYS A N 1
ATOM 505 C CA . LYS A 1 64 ? -22.469 9.172 6.426 1 74.19 64 LYS A CA 1
ATOM 506 C C . LYS A 1 64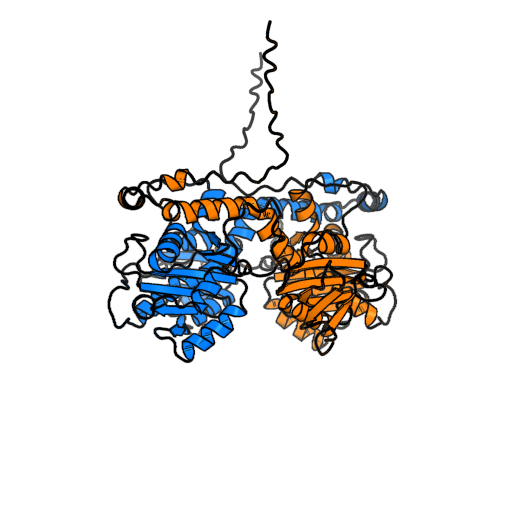 ? -22.172 7.672 6.441 1 74.19 64 LYS A C 1
ATOM 508 O O . LYS A 1 64 ? -21.891 7.102 7.496 1 74.19 64 LYS A O 1
ATOM 513 N N . ILE A 1 65 ? -22.344 7.098 5.293 1 73.88 65 ILE A N 1
ATOM 514 C CA . ILE A 1 65 ? -22.016 5.68 5.184 1 73.88 65 ILE A CA 1
ATOM 515 C C . ILE A 1 65 ? -20.516 5.512 4.992 1 73.88 65 ILE A C 1
ATOM 517 O O . ILE A 1 65 ? -19.938 6.02 4.02 1 73.88 65 ILE A O 1
ATOM 521 N N . ILE A 1 66 ? -19.953 4.945 5.977 1 70.06 66 ILE A N 1
ATOM 522 C CA . ILE A 1 66 ? -18.516 4.723 5.949 1 70.06 66 ILE A CA 1
ATOM 523 C C . ILE A 1 66 ? -18.203 3.412 5.227 1 70.06 66 ILE A C 1
ATOM 525 O O . ILE A 1 66 ? -17.234 3.328 4.465 1 70.06 66 ILE A O 1
ATOM 529 N N . GLN A 1 67 ? -18.969 2.395 5.578 1 69 67 GLN A N 1
ATOM 530 C CA . GLN A 1 67 ? -18.859 1.077 4.961 1 69 67 GLN A CA 1
ATOM 531 C C . GLN A 1 67 ? -20.234 0.508 4.609 1 69 67 GLN A C 1
ATOM 533 O O . GLN A 1 67 ? -21.141 0.516 5.438 1 69 67 GLN A O 1
ATOM 538 N N . ASP A 1 68 ? -20.391 0.122 3.316 1 62.56 68 ASP A N 1
ATOM 539 C CA . ASP A 1 68 ? -21.672 -0.459 2.906 1 62.56 68 ASP A CA 1
ATOM 540 C C . ASP A 1 68 ? -21.781 -1.92 3.34 1 62.56 68 ASP A C 1
ATOM 542 O O . ASP A 1 68 ? -20.766 -2.557 3.635 1 62.56 68 ASP A O 1
ATOM 546 N N . SER A 1 69 ? -23.109 -2.367 3.617 1 58.22 69 SER A N 1
ATOM 547 C CA . SER A 1 69 ? -23.375 -3.719 4.094 1 58.22 69 SER A CA 1
ATOM 548 C C . SER A 1 69 ? -22.938 -4.762 3.07 1 58.22 69 SER A C 1
ATOM 550 O O . SER A 1 69 ? -22.953 -4.504 1.866 1 58.22 69 SER A O 1
ATOM 552 N N . THR A 1 70 ? -22.25 -5.793 3.455 1 48.31 70 THR A N 1
ATOM 553 C CA . THR A 1 70 ? -22.031 -6.953 2.598 1 48.31 70 THR A CA 1
ATOM 554 C C . THR A 1 70 ? -23.359 -7.523 2.115 1 48.31 70 THR A C 1
ATOM 556 O O . THR A 1 70 ? -24.312 -7.664 2.896 1 48.31 70 THR A O 1
ATOM 559 N N . LEU A 1 71 ? -23.859 -7.336 0.855 1 39.72 71 LEU A N 1
ATOM 560 C CA . LEU A 1 71 ? -25.094 -7.906 0.324 1 39.72 71 LEU A CA 1
ATOM 561 C C . LEU A 1 71 ? -25.328 -9.305 0.881 1 39.72 71 LEU A C 1
ATOM 563 O O . LEU A 1 71 ? -24.438 -10.164 0.813 1 39.72 71 LEU A O 1
ATOM 567 N N . ASP A 1 72 ? -26.156 -9.555 1.732 1 37.69 72 ASP A N 1
ATOM 568 C CA . ASP A 1 72 ? -26.797 -10.867 1.798 1 37.69 72 ASP A CA 1
ATOM 569 C C . ASP A 1 72 ? -27.25 -11.328 0.413 1 37.69 72 ASP A C 1
ATOM 571 O O . ASP A 1 72 ? -27.703 -10.523 -0.399 1 37.69 72 ASP A O 1
ATOM 575 N N . GLU A 1 73 ? -26.891 -12.562 -0.129 1 34.41 73 GLU A N 1
ATOM 576 C CA . GLU A 1 73 ? -27.312 -13.32 -1.302 1 34.41 73 GLU A CA 1
ATOM 577 C C . GLU A 1 73 ? -28.797 -13.164 -1.55 1 34.41 73 GLU A C 1
ATOM 579 O O . GLU A 1 73 ? -29.328 -13.633 -2.564 1 34.41 73 GLU A O 1
ATOM 584 N N . SER A 1 74 ? -29.781 -12.992 -0.648 1 31.84 74 SER A N 1
ATOM 585 C CA . SER A 1 74 ? -31.109 -13.438 -1.064 1 31.84 74 SER A CA 1
ATOM 586 C C . SER A 1 74 ? -31.719 -12.484 -2.084 1 31.84 74 SER A C 1
ATOM 588 O O . SER A 1 74 ? -32.844 -12.711 -2.557 1 31.84 74 SER A O 1
ATOM 590 N N . SER A 1 75 ? -31.672 -11.18 -2.018 1 31.42 75 SER A N 1
ATOM 591 C CA . SER A 1 75 ? -32.625 -10.547 -2.916 1 31.42 75 SER A CA 1
ATOM 592 C C . SER A 1 75 ? -32.188 -10.648 -4.367 1 31.42 75 SER A C 1
ATOM 594 O O . SER A 1 75 ? -30.984 -10.695 -4.648 1 31.42 75 SER A O 1
ATOM 596 N N . GLY A 1 76 ? -33.094 -11.07 -5.406 1 30.45 76 GLY A N 1
ATOM 597 C CA . GLY A 1 76 ? -33.125 -11.148 -6.859 1 30.45 76 GLY A CA 1
ATOM 598 C C . GLY A 1 76 ? -32.375 -10.023 -7.539 1 30.45 76 GLY A C 1
ATOM 599 O O . GLY A 1 76 ? -31.953 -9.07 -6.883 1 30.45 76 GLY A O 1
ATOM 600 N N . PRO A 1 77 ? -32.125 -10.227 -8.922 1 31.2 77 PRO A N 1
ATOM 601 C CA . PRO A 1 77 ? -31.453 -9.383 -9.914 1 31.2 77 PRO A CA 1
ATOM 602 C C . PRO A 1 77 ? -31.938 -7.938 -9.883 1 31.2 77 PRO A C 1
ATOM 604 O O . PRO A 1 77 ? -31.781 -7.207 -10.859 1 31.2 77 PRO A O 1
ATOM 607 N N . GLU A 1 78 ? -32.844 -7.469 -9 1 29.59 78 GLU A N 1
ATOM 608 C CA . GLU A 1 78 ? -33.344 -6.156 -9.406 1 29.59 78 GLU A CA 1
ATOM 609 C C . GLU A 1 78 ? -32.188 -5.203 -9.719 1 29.59 78 GLU A C 1
ATOM 611 O O . GLU A 1 78 ? -31.125 -5.293 -9.109 1 29.59 78 GLU A O 1
ATOM 616 N N . GLN A 1 79 ? -32.281 -4.469 -10.953 1 27.69 79 GLN A N 1
ATOM 617 C CA . GLN A 1 79 ? -31.641 -3.379 -11.68 1 27.69 79 GLN A CA 1
ATOM 618 C C . GLN A 1 79 ? -31.25 -2.246 -10.734 1 27.69 79 GLN A C 1
ATOM 620 O O . GLN A 1 79 ? -32.062 -1.363 -10.445 1 27.69 79 GLN A O 1
ATOM 625 N N . LYS A 1 80 ? -30.938 -2.473 -9.586 1 30.23 80 LYS A N 1
ATOM 626 C CA . LYS A 1 80 ? -30.703 -1.25 -8.828 1 30.23 80 LYS A CA 1
ATOM 627 C C . LYS A 1 80 ? -29.797 -0.29 -9.602 1 30.23 80 LYS A C 1
ATOM 629 O O . LYS A 1 80 ? -28.891 -0.721 -10.312 1 30.23 80 LYS A O 1
ATOM 634 N N . ASP A 1 81 ? -30.281 0.92 -9.766 1 28.72 81 ASP A N 1
ATOM 635 C CA . ASP A 1 81 ? -29.703 2.176 -10.234 1 28.72 81 ASP A CA 1
ATOM 636 C C . ASP A 1 81 ? -28.25 2.299 -9.836 1 28.72 81 ASP A C 1
ATOM 638 O O . ASP A 1 81 ? -27.781 1.586 -8.945 1 28.72 81 ASP A O 1
ATOM 642 N N . GLY A 1 82 ? -27.547 3.287 -10.5 1 30.39 82 GLY A N 1
ATOM 643 C CA . GLY A 1 82 ? -26.219 3.887 -10.5 1 30.39 82 GLY A CA 1
ATOM 644 C C . GLY A 1 82 ? -25.641 4.066 -9.109 1 30.39 82 GLY A C 1
ATOM 645 O O . GLY A 1 82 ? -24.812 4.949 -8.883 1 30.39 82 GLY A O 1
ATOM 646 N N . SER A 1 83 ? -26.422 3.682 -8.133 1 29.16 83 SER A N 1
ATOM 647 C CA . SER A 1 83 ? -25.891 4.098 -6.836 1 29.16 83 SER A CA 1
ATOM 648 C C . SER A 1 83 ? -24.469 3.623 -6.645 1 29.16 83 SER A C 1
ATOM 650 O O . SER A 1 83 ? -24.156 2.451 -6.875 1 29.16 83 SER A O 1
ATOM 652 N N . SER A 1 84 ? -23.516 4.508 -7.004 1 31.92 84 SER A N 1
ATOM 653 C CA . SER A 1 84 ? -22.094 4.41 -6.688 1 31.92 84 SER A CA 1
ATOM 654 C C . SER A 1 84 ? -21.875 3.662 -5.375 1 31.92 84 SER A C 1
ATOM 656 O O . SER A 1 84 ? -22.359 4.086 -4.324 1 31.92 84 SER A O 1
ATOM 658 N N . THR A 1 85 ? -22.25 2.41 -5.344 1 33.88 85 THR A N 1
ATOM 659 C CA . THR A 1 85 ? -21.812 1.611 -4.203 1 33.88 85 THR A CA 1
ATOM 660 C C . THR A 1 85 ? -20.594 2.232 -3.545 1 33.88 85 THR A C 1
ATOM 662 O O . THR A 1 85 ? -19.531 2.363 -4.176 1 33.88 85 THR A O 1
ATOM 665 N N . SER A 1 86 ? -20.891 3.248 -2.74 1 34.81 86 SER A N 1
ATOM 666 C CA . SER A 1 86 ? -19.844 3.863 -1.921 1 34.81 86 SER A CA 1
ATOM 667 C C . SER A 1 86 ? -18.906 2.814 -1.344 1 34.81 86 SER A C 1
ATOM 669 O O . SER A 1 86 ? -19.312 1.985 -0.529 1 34.81 86 SER A O 1
ATOM 671 N N . ILE A 1 87 ? -18.156 2.055 -2.133 1 39.56 87 ILE A N 1
ATOM 672 C CA . ILE A 1 87 ? -17.031 1.23 -1.689 1 39.56 87 ILE A CA 1
ATOM 673 C C . ILE A 1 87 ? -16.484 1.773 -0.372 1 39.56 87 ILE A C 1
ATOM 675 O O . ILE A 1 87 ? -16.328 2.986 -0.211 1 39.56 87 ILE A O 1
ATOM 679 N N . THR A 1 88 ? -16.781 0.957 0.667 1 45.91 88 THR A N 1
ATOM 680 C CA . THR A 1 88 ? -16.297 1.088 2.037 1 45.91 88 THR A CA 1
ATOM 681 C C . THR A 1 88 ? -14.844 1.551 2.059 1 45.91 88 THR A C 1
ATOM 683 O O . THR A 1 88 ? -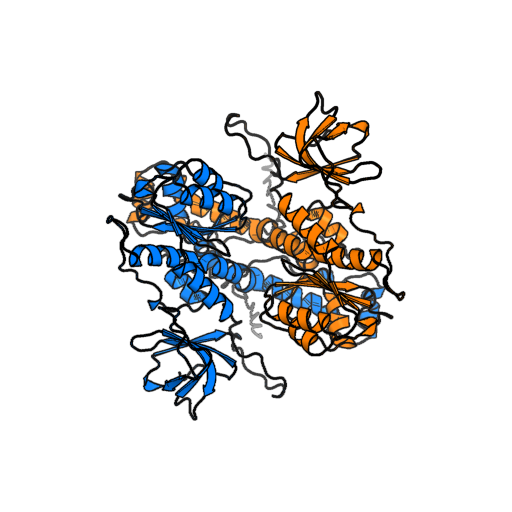13.961 0.857 1.551 1 45.91 88 THR A O 1
ATOM 686 N N . ARG A 1 89 ? -14.484 2.906 2.271 1 59.28 89 ARG A N 1
ATOM 687 C CA . ARG A 1 89 ? -13.25 3.684 2.355 1 59.28 89 ARG A CA 1
ATOM 688 C C . ARG A 1 89 ? -12.367 3.186 3.494 1 59.28 89 ARG A C 1
ATOM 690 O O . ARG A 1 89 ? -11.188 2.885 3.283 1 59.28 89 ARG A O 1
ATOM 697 N N . LEU A 1 90 ? -12.953 3.191 4.785 1 63.97 90 LEU A N 1
ATOM 698 C CA . LEU A 1 90 ? -12.32 2.787 6.039 1 63.97 90 LEU A CA 1
ATOM 699 C C . LEU A 1 90 ? -13.227 1.846 6.824 1 63.97 90 LEU A C 1
ATOM 701 O O . LEU A 1 90 ? -14.445 2.051 6.879 1 63.97 90 LEU A O 1
ATOM 705 N N . ASN A 1 91 ? -12.727 0.669 7.191 1 64.75 91 ASN A N 1
ATOM 706 C CA . ASN A 1 91 ? -13.531 -0.164 8.078 1 64.75 91 ASN A CA 1
ATOM 707 C C . ASN A 1 91 ? -13.375 0.252 9.539 1 64.75 91 ASN A C 1
ATOM 709 O O . ASN A 1 91 ? -12.539 1.105 9.852 1 64.75 91 ASN A O 1
ATOM 713 N N . LEU A 1 92 ? -14.266 -0.221 10.383 1 65.56 92 LEU A N 1
ATOM 714 C CA . LEU A 1 92 ? -14.312 0.17 11.789 1 65.56 92 LEU A CA 1
ATOM 715 C C . LEU A 1 92 ? -13.008 -0.167 12.492 1 65.56 92 LEU A C 1
ATOM 717 O O . LEU A 1 92 ? -12.531 0.605 13.336 1 65.56 92 LEU A O 1
ATOM 721 N N . GLU A 1 93 ? -12.453 -1.277 12.141 1 69.19 93 GLU A N 1
ATOM 722 C CA . GLU A 1 93 ? -11.211 -1.7 12.773 1 69.19 93 GLU A CA 1
ATOM 723 C C . GLU A 1 93 ? -10.062 -0.758 12.43 1 69.19 93 GLU A C 1
ATOM 725 O O . GLU A 1 93 ? -9.25 -0.408 13.289 1 69.19 93 GLU A O 1
ATOM 730 N N . ASP A 1 94 ? -10.047 -0.331 11.195 1 76.75 94 ASP A N 1
ATOM 731 C CA . ASP A 1 94 ? -9.023 0.61 10.75 1 76.75 94 ASP A CA 1
ATOM 732 C C . ASP A 1 94 ? -9.141 1.937 11.5 1 76.75 94 ASP A C 1
ATOM 734 O O . ASP A 1 94 ? -8.133 2.498 11.938 1 76.75 94 ASP A O 1
ATOM 738 N N . ILE A 1 95 ? -10.344 2.396 11.633 1 76.19 95 ILE A N 1
ATOM 739 C CA . ILE A 1 95 ? -10.602 3.674 12.297 1 76.19 95 ILE A CA 1
ATOM 740 C C . ILE A 1 95 ? -10.18 3.588 13.766 1 76.19 95 ILE A C 1
ATOM 742 O O . ILE A 1 95 ? -9.531 4.496 14.281 1 76.19 95 ILE A O 1
ATOM 746 N N . GLN A 1 96 ? -10.492 2.486 14.406 1 75.44 96 GLN A N 1
ATOM 747 C CA . GLN A 1 96 ? -10.117 2.287 15.797 1 75.44 96 GLN A CA 1
ATOM 748 C C . GLN A 1 96 ? -8.602 2.26 15.961 1 75.44 96 GLN A C 1
ATOM 750 O O . GLN A 1 96 ? -8.055 2.863 16.891 1 75.44 96 GLN A O 1
ATOM 755 N N . ASP A 1 97 ? -7.992 1.56 15.055 1 82.94 97 ASP A N 1
ATOM 756 C CA . ASP A 1 97 ? -6.535 1.479 15.094 1 82.94 97 ASP A CA 1
ATOM 757 C C . ASP A 1 97 ? -5.902 2.863 14.961 1 82.94 97 ASP A C 1
ATOM 759 O O . ASP A 1 97 ? -4.934 3.18 15.648 1 82.94 97 ASP A O 1
ATOM 763 N N . ILE A 1 98 ? -6.453 3.688 14.109 1 88.19 98 ILE A N 1
ATOM 764 C CA . ILE A 1 98 ? -5.922 5.023 13.867 1 88.19 98 ILE A CA 1
ATOM 765 C C . ILE A 1 98 ? -6.152 5.902 15.094 1 88.19 98 ILE A C 1
ATOM 767 O O . ILE A 1 98 ? -5.266 6.656 15.508 1 88.19 98 ILE A O 1
ATOM 771 N N . TYR A 1 99 ? -7.262 5.715 15.734 1 81.69 99 TYR A N 1
ATOM 772 C CA . TYR A 1 99 ? -7.551 6.457 16.953 1 81.69 99 TYR A CA 1
ATOM 773 C C . TYR A 1 99 ? -6.594 6.062 18.078 1 81.69 99 TYR A C 1
ATOM 775 O O . TYR A 1 99 ? -6.109 6.922 18.812 1 81.69 99 TYR A O 1
ATOM 783 N N . ASP A 1 100 ? -6.391 4.812 18.156 1 86.25 100 ASP A N 1
ATOM 784 C CA . ASP A 1 100 ? -5.441 4.336 19.172 1 86.25 100 ASP A CA 1
ATOM 785 C C . ASP A 1 100 ? -4.055 4.934 18.938 1 86.25 100 ASP A C 1
ATOM 787 O O . ASP A 1 100 ? -3.375 5.316 19.891 1 86.25 100 ASP A O 1
ATOM 791 N N . ARG A 1 101 ? -3.674 5.02 17.703 1 93.31 101 ARG A N 1
ATOM 792 C CA . ARG A 1 101 ? -2.377 5.605 17.375 1 93.31 101 ARG A CA 1
ATOM 793 C C . ARG A 1 101 ? -2.33 7.082 17.766 1 93.31 101 ARG A C 1
ATOM 795 O O . ARG A 1 101 ? -1.302 7.578 18.219 1 93.31 101 ARG A O 1
ATOM 802 N N . ILE A 1 102 ? -3.457 7.824 17.531 1 92.06 102 ILE A N 1
ATOM 803 C CA . ILE A 1 102 ? -3.545 9.234 17.891 1 92.06 102 ILE A CA 1
ATOM 804 C C . ILE A 1 102 ? -3.406 9.391 19.406 1 92.06 102 ILE A C 1
ATOM 806 O O . ILE A 1 102 ? -2.6 10.195 19.875 1 92.06 102 ILE A O 1
ATOM 810 N N . ASP A 1 103 ? -4.102 8.562 20.141 1 88.81 103 ASP A N 1
ATOM 811 C CA . ASP A 1 103 ? -4.117 8.648 21.594 1 88.81 103 ASP A CA 1
ATOM 812 C C . ASP A 1 103 ? -2.762 8.258 22.188 1 88.81 103 ASP A C 1
ATOM 814 O O . ASP A 1 103 ? -2.346 8.797 23.203 1 88.81 103 ASP A O 1
ATOM 818 N N . ASN A 1 104 ? -2.098 7.363 21.5 1 94.81 104 ASN A N 1
ATOM 819 C CA . ASN A 1 104 ? -0.831 6.852 22.016 1 94.81 104 ASN A CA 1
ATOM 820 C C . ASN A 1 104 ? 0.359 7.5 21.312 1 94.81 104 ASN A C 1
ATOM 822 O O . ASN A 1 104 ? 1.459 6.945 21.312 1 94.81 104 ASN A O 1
ATOM 826 N N . HIS A 1 105 ? 0.067 8.688 20.719 1 97.56 105 HIS A N 1
ATOM 827 C CA . HIS A 1 105 ? 1.164 9.359 20.031 1 97.56 105 HIS A CA 1
ATOM 828 C C . HIS A 1 105 ? 2.34 9.602 20.969 1 97.56 105 HIS A C 1
ATOM 830 O O . HIS A 1 105 ? 2.16 9.68 22.188 1 97.56 105 HIS A O 1
ATOM 836 N N . ILE A 1 106 ? 3.545 9.625 20.438 1 98.31 106 ILE A N 1
ATOM 837 C CA . ILE A 1 106 ? 4.758 9.859 21.203 1 98.31 106 ILE A CA 1
ATOM 838 C C . ILE A 1 106 ? 5.293 11.266 20.922 1 98.31 106 ILE A C 1
ATOM 840 O O . ILE A 1 106 ? 5.637 11.578 19.781 1 98.31 106 ILE A O 1
ATOM 844 N N . PHE A 1 107 ? 5.293 12.078 21.938 1 97.81 107 PHE A N 1
ATOM 845 C CA . PHE A 1 107 ? 5.797 13.445 21.828 1 97.81 107 PHE A CA 1
ATOM 846 C C . PHE A 1 107 ? 7.281 13.5 22.156 1 97.81 107 PHE A C 1
ATOM 848 O O . PHE A 1 107 ? 7.707 13.016 23.203 1 97.81 107 PHE A O 1
ATOM 855 N N . VAL A 1 108 ? 8.086 14 21.219 1 97.94 108 VAL A N 1
ATOM 856 C CA . VAL A 1 108 ? 9.531 14.078 21.375 1 97.94 108 VAL A CA 1
ATOM 857 C C . VAL A 1 108 ? 9.984 15.531 21.312 1 97.94 108 VAL A C 1
ATOM 859 O O . VAL A 1 108 ? 9.844 16.203 20.281 1 97.94 108 VAL A O 1
ATOM 862 N N . PHE A 1 109 ? 10.492 16.078 22.344 1 95.12 109 PHE A N 1
ATOM 863 C CA . PHE A 1 109 ? 10.859 17.484 22.375 1 95.12 109 PHE A CA 1
ATOM 864 C C . PHE A 1 109 ? 12.336 17.656 22.703 1 95.12 109 PHE A C 1
ATOM 866 O O . PHE A 1 109 ? 12.836 18.781 22.797 1 95.12 109 PHE A O 1
ATOM 873 N N . GLN A 1 110 ? 13.086 16.547 22.875 1 94.06 110 GLN A N 1
ATOM 874 C CA . GLN A 1 110 ? 14.539 16.562 23.062 1 94.06 110 GLN A CA 1
ATOM 875 C C . GLN A 1 110 ? 15.164 15.258 22.562 1 94.06 110 GLN A C 1
ATOM 877 O O . GLN A 1 110 ? 14.453 14.281 22.297 1 94.06 110 GLN A O 1
ATOM 882 N N . THR A 1 111 ? 16.469 15.266 22.359 1 94.44 111 THR A N 1
ATOM 883 C CA . THR A 1 111 ? 17.188 14.109 21.844 1 94.44 111 THR A CA 1
ATOM 884 C C . THR A 1 111 ? 17.547 13.133 22.953 1 94.44 111 THR A C 1
ATOM 886 O O . THR A 1 111 ? 18.719 12.812 23.156 1 94.44 111 THR A O 1
ATOM 889 N N . ASP A 1 112 ? 16.578 12.648 23.656 1 95.19 112 ASP A N 1
ATOM 890 C CA . ASP A 1 112 ? 16.75 11.68 24.719 1 95.19 112 ASP A CA 1
ATOM 891 C C . ASP A 1 112 ? 16.484 10.258 24.234 1 95.19 112 ASP A C 1
ATOM 893 O O . ASP A 1 112 ? 16.578 9.977 23.031 1 95.19 112 ASP A O 1
ATOM 897 N N . ILE A 1 113 ? 16.219 9.398 25.141 1 95.5 113 ILE A N 1
ATOM 898 C CA . ILE A 1 113 ? 16.047 7.984 24.812 1 95.5 113 ILE A CA 1
ATOM 899 C C . ILE A 1 113 ? 14.82 7.812 23.906 1 95.5 113 ILE A C 1
ATOM 901 O O . ILE A 1 113 ? 14.828 6.977 23 1 95.5 113 ILE A O 1
ATOM 905 N N . LYS A 1 114 ? 13.828 8.617 24.156 1 95.81 114 LYS A N 1
ATOM 906 C CA . LYS A 1 114 ? 12.625 8.555 23.328 1 95.81 114 LYS A CA 1
ATOM 907 C C . LYS A 1 114 ? 12.93 8.906 21.875 1 95.81 114 LYS A C 1
ATOM 909 O O . LYS A 1 114 ? 12.406 8.273 20.953 1 95.81 114 LYS A O 1
ATOM 914 N N . TYR A 1 115 ? 13.758 9.891 21.781 1 97.5 115 TYR A N 1
ATOM 915 C CA . TYR A 1 115 ? 14.164 10.297 20.438 1 97.5 115 TYR A CA 1
ATOM 916 C C . TYR A 1 115 ? 14.93 9.18 19.734 1 97.5 115 TYR A C 1
ATOM 918 O O . TYR A 1 115 ? 14.625 8.844 18.594 1 97.5 115 TYR A O 1
ATOM 926 N N . HIS A 1 116 ? 15.828 8.609 20.359 1 97.31 116 HIS A N 1
ATOM 927 C CA . HIS A 1 116 ? 16.656 7.59 19.75 1 97.31 116 HIS A CA 1
ATOM 928 C C . HIS A 1 116 ? 15.859 6.328 19.438 1 97.31 116 HIS A C 1
ATOM 930 O O . HIS A 1 116 ? 16.094 5.672 18.422 1 97.31 116 HIS A O 1
ATOM 936 N N . ASP A 1 117 ? 14.977 6.047 20.328 1 97.75 117 ASP A N 1
ATOM 937 C CA . ASP A 1 117 ? 14.078 4.93 20.078 1 97.75 117 ASP A CA 1
ATOM 938 C C . ASP A 1 117 ? 13.211 5.195 18.844 1 97.75 117 ASP A C 1
ATOM 940 O O . ASP A 1 117 ? 12.984 4.297 18.031 1 97.75 117 ASP A O 1
ATOM 944 N N . ALA A 1 118 ? 12.727 6.414 18.719 1 98.12 118 ALA A N 1
ATOM 945 C CA . ALA A 1 118 ? 11.922 6.805 17.562 1 98.12 118 ALA A CA 1
ATOM 946 C C . ALA A 1 118 ? 12.719 6.668 16.281 1 98.12 118 ALA A C 1
ATOM 948 O O . ALA A 1 118 ? 12.227 6.109 15.289 1 98.12 118 ALA A O 1
ATOM 949 N N . ILE A 1 119 ? 13.93 7.133 16.312 1 97.69 119 ILE A N 1
ATOM 950 C CA . ILE A 1 119 ? 14.789 7.094 15.133 1 97.69 119 ILE A CA 1
ATOM 951 C C . ILE A 1 119 ? 15.047 5.641 14.734 1 97.69 119 ILE A C 1
ATOM 953 O O . ILE A 1 119 ? 14.938 5.285 13.555 1 97.69 119 ILE A O 1
ATOM 957 N N . LYS A 1 120 ? 15.352 4.848 15.711 1 96.38 120 LYS A N 1
ATOM 958 C CA . LYS A 1 120 ? 15.594 3.432 15.453 1 96.38 120 LYS A CA 1
ATOM 959 C C . LYS A 1 120 ? 14.391 2.777 14.781 1 96.38 120 LYS A C 1
ATOM 961 O O . LYS A 1 120 ? 14.539 2.041 13.805 1 96.38 120 LYS A O 1
ATOM 966 N N . TYR A 1 121 ? 13.25 3.062 15.258 1 97.19 121 TYR A N 1
ATOM 967 C CA . TYR A 1 121 ? 12.023 2.504 14.711 1 97.19 121 TYR A CA 1
ATOM 968 C C . TYR A 1 121 ? 11.742 3.049 13.312 1 97.19 121 TYR A C 1
ATOM 970 O O . TYR A 1 121 ? 11.469 2.283 12.391 1 97.19 121 TYR A O 1
ATOM 978 N N . LEU A 1 122 ? 11.859 4.352 13.148 1 97.44 122 LEU A N 1
ATOM 979 C CA . LEU A 1 122 ? 11.523 5 11.883 1 97.44 122 LEU A CA 1
ATOM 980 C C . LEU A 1 122 ? 12.453 4.535 10.773 1 97.44 122 LEU A C 1
ATOM 982 O O . LEU A 1 122 ? 12.055 4.469 9.609 1 97.44 122 LEU A O 1
ATOM 986 N N . ARG A 1 123 ? 13.641 4.141 11.094 1 91.88 123 ARG A N 1
ATOM 987 C CA . ARG A 1 123 ? 14.609 3.66 10.117 1 91.88 123 ARG A CA 1
ATOM 988 C C . ARG A 1 123 ? 14.18 2.32 9.531 1 91.88 123 ARG A C 1
ATOM 990 O O . ARG A 1 123 ? 14.617 1.94 8.445 1 91.88 123 ARG A O 1
ATOM 997 N N . THR A 1 124 ? 13.305 1.647 10.242 1 88.44 124 THR A N 1
ATOM 998 C CA . THR A 1 124 ? 12.844 0.347 9.773 1 88.44 124 THR A CA 1
ATOM 999 C C . THR A 1 124 ? 11.625 0.501 8.867 1 88.44 124 THR A C 1
ATOM 1001 O O . THR A 1 124 ? 11.164 -0.47 8.266 1 88.44 124 THR A O 1
ATOM 1004 N N . GLN A 1 125 ? 11.055 1.708 8.781 1 92.19 125 GLN A N 1
ATOM 1005 C CA . GLN A 1 125 ? 9.812 1.924 8.055 1 92.19 125 GLN A CA 1
ATOM 1006 C C . GLN A 1 125 ? 10.078 2.295 6.598 1 92.19 125 GLN A C 1
ATOM 1008 O O . GLN A 1 125 ? 11.102 2.906 6.285 1 92.19 125 GLN A O 1
ATOM 1013 N N . ARG A 1 126 ? 9.086 1.931 5.742 1 89.31 126 ARG A N 1
ATOM 1014 C CA . ARG A 1 126 ? 9.219 2.223 4.32 1 89.31 126 ARG A CA 1
ATOM 1015 C C . ARG A 1 126 ? 8.141 3.193 3.855 1 89.31 126 ARG A C 1
ATOM 1017 O O . ARG A 1 126 ? 8.141 3.619 2.697 1 89.31 126 ARG A O 1
ATOM 1024 N N . LEU A 1 127 ? 7.277 3.412 4.645 1 95.19 127 LEU A N 1
ATOM 1025 C CA . LEU A 1 127 ? 6.16 4.305 4.355 1 95.19 127 LEU A CA 1
ATOM 1026 C C . LEU A 1 127 ? 5.875 5.223 5.539 1 95.19 127 LEU A C 1
ATOM 1028 O O . LEU A 1 127 ? 5.656 4.746 6.656 1 95.19 127 LEU A O 1
ATOM 1032 N N . LEU A 1 128 ? 5.949 6.547 5.23 1 98.12 128 LEU A N 1
ATOM 1033 C CA . LEU A 1 128 ? 5.738 7.539 6.281 1 98.12 128 LEU A CA 1
ATOM 1034 C C . LEU A 1 128 ? 4.723 8.586 5.84 1 98.12 128 LEU A C 1
ATOM 1036 O O . LEU A 1 128 ? 4.711 9 4.676 1 98.12 128 LEU A O 1
ATOM 1040 N N . ALA A 1 129 ? 3.885 9.016 6.715 1 98.69 129 ALA A N 1
ATOM 1041 C CA . ALA A 1 129 ? 3.1 10.234 6.535 1 98.69 129 ALA A CA 1
ATOM 1042 C C . ALA A 1 129 ? 3.746 11.414 7.246 1 98.69 129 ALA A C 1
ATOM 1044 O O . ALA A 1 129 ? 4.188 11.289 8.391 1 98.69 129 ALA A O 1
ATOM 1045 N N . ILE A 1 130 ? 3.789 12.539 6.562 1 98.44 130 ILE A N 1
ATOM 1046 C CA . ILE A 1 130 ? 4.508 13.695 7.094 1 98.44 130 ILE A CA 1
ATOM 1047 C C . ILE A 1 130 ? 3.568 14.891 7.188 1 98.44 130 ILE A C 1
ATOM 1049 O O . ILE A 1 130 ? 2.795 15.156 6.266 1 98.44 130 ILE A O 1
ATOM 1053 N N . GLY A 1 131 ? 3.627 15.57 8.305 1 97.44 131 GLY A N 1
ATOM 1054 C CA . GLY A 1 131 ? 2.939 16.828 8.508 1 97.44 131 GLY A CA 1
ATOM 1055 C C . GLY A 1 131 ? 3.727 17.812 9.367 1 97.44 131 GLY A C 1
ATOM 1056 O O . GLY A 1 131 ? 4.551 17.406 10.188 1 97.44 131 GLY A O 1
ATOM 1057 N N . MET A 1 132 ? 3.486 19.062 9.133 1 96.75 132 MET A N 1
ATOM 1058 C CA . MET A 1 132 ? 4.121 20.094 9.945 1 96.75 132 MET A CA 1
ATOM 1059 C C . MET A 1 132 ? 3.107 21.156 10.367 1 96.75 132 MET A C 1
ATOM 1061 O O . MET A 1 132 ? 2.172 21.453 9.625 1 96.75 132 MET A O 1
ATOM 1065 N N . GLU A 1 133 ? 3.352 21.703 11.539 1 95.81 133 GLU A N 1
ATOM 1066 C CA . GLU A 1 133 ? 2.545 22.812 12.039 1 95.81 133 GLU A CA 1
ATOM 1067 C C . GLU A 1 133 ? 3.352 24.109 12.086 1 95.81 133 GLU A C 1
ATOM 1069 O O . GLU A 1 133 ? 4.566 24.078 12.297 1 95.81 133 GLU A O 1
ATOM 1074 N N . GLY A 1 134 ? 2.652 25.188 11.789 1 92.44 134 GLY A N 1
ATOM 1075 C CA . GLY A 1 134 ? 3.289 26.484 11.844 1 92.44 134 GLY A CA 1
ATOM 1076 C C . GLY A 1 134 ? 4.102 26.812 10.602 1 92.44 134 GLY A C 1
ATOM 1077 O O . GLY A 1 134 ? 5.125 27.484 10.68 1 92.44 134 GLY A O 1
ATOM 1078 N N . VAL A 1 135 ? 3.65 26.297 9.445 1 90.25 135 VAL A N 1
ATOM 1079 C CA . VAL A 1 135 ? 4.477 26.469 8.258 1 90.25 135 VAL A CA 1
ATOM 1080 C C . VAL A 1 135 ? 3.707 27.266 7.203 1 90.25 135 VAL A C 1
ATOM 1082 O O . VAL A 1 135 ? 4.051 27.219 6.02 1 90.25 135 VAL A O 1
ATOM 1085 N N . GLU A 1 136 ? 2.688 27.969 7.586 1 82.44 136 GLU A N 1
ATOM 1086 C CA . GLU A 1 136 ? 1.786 28.672 6.672 1 82.44 136 GLU A CA 1
ATOM 1087 C C . GLU A 1 136 ? 2.537 29.688 5.836 1 82.44 136 GLU A C 1
ATOM 1089 O O . GLU A 1 136 ? 2.152 29.984 4.699 1 82.44 136 GLU A O 1
ATOM 1094 N N . GLY A 1 137 ? 3.619 30.203 6.352 1 81.06 137 GLY A N 1
ATOM 1095 C CA . GLY A 1 137 ? 4.398 31.188 5.621 1 81.06 137 GLY A CA 1
ATOM 1096 C C . GLY A 1 137 ? 5.574 30.594 4.871 1 81.06 137 GLY A C 1
ATOM 1097 O O . GLY A 1 137 ? 6.418 31.312 4.344 1 81.06 137 GLY A O 1
ATOM 1098 N N . GLY A 1 138 ? 5.641 29.297 4.832 1 86.56 138 GLY A N 1
ATOM 1099 C CA . GLY A 1 138 ? 6.797 28.656 4.219 1 86.56 138 GLY A CA 1
ATOM 1100 C C . GLY A 1 138 ? 8.094 28.953 4.945 1 86.56 138 GLY A C 1
ATOM 1101 O O . GLY A 1 138 ? 8.133 28.953 6.18 1 86.56 138 GLY A O 1
ATOM 1102 N N . ARG A 1 139 ? 9.148 29.172 4.168 1 86.69 139 ARG A N 1
ATOM 1103 C CA . ARG A 1 139 ? 10.469 29.422 4.734 1 86.69 139 ARG A CA 1
ATOM 1104 C C . ARG A 1 139 ? 10.461 30.688 5.594 1 86.69 139 ARG A C 1
ATOM 1106 O O . ARG A 1 139 ? 11.344 30.875 6.434 1 86.69 139 ARG A O 1
ATOM 1113 N N . HIS A 1 140 ? 9.398 31.5 5.492 1 83.31 140 HIS A N 1
ATOM 1114 C CA . HIS A 1 140 ? 9.328 32.75 6.227 1 83.31 140 HIS A CA 1
ATOM 1115 C C . HIS A 1 140 ? 8.406 32.656 7.434 1 83.31 140 HIS A C 1
ATOM 1117 O O . HIS A 1 140 ? 8.172 33.625 8.141 1 83.31 140 HIS A O 1
ATOM 1123 N N . SER A 1 141 ? 7.934 31.484 7.57 1 84.56 141 SER A N 1
ATOM 1124 C CA . SER A 1 141 ? 7.117 31.281 8.766 1 84.56 141 SER A CA 1
ATOM 1125 C C . SER A 1 141 ? 7.891 31.656 10.023 1 84.56 141 SER A C 1
ATOM 1127 O O . SER A 1 141 ? 9.086 31.359 10.141 1 84.56 141 SER A O 1
ATOM 1129 N N . THR A 1 142 ? 7.18 32.281 10.828 1 81.25 142 THR A N 1
ATOM 1130 C CA . THR A 1 142 ? 7.824 32.812 12.031 1 81.25 142 THR A CA 1
ATOM 1131 C C . THR A 1 142 ? 8.18 31.672 12.984 1 81.25 142 THR A C 1
ATOM 1133 O O . THR A 1 142 ? 9.219 31.703 13.641 1 81.25 142 THR A O 1
ATOM 1136 N N . SER A 1 143 ? 7.301 30.672 13.062 1 84.19 143 SER A N 1
ATOM 1137 C CA . SER A 1 143 ? 7.523 29.688 14.125 1 84.19 143 SER A CA 1
ATOM 1138 C C . SER A 1 143 ? 7.117 28.297 13.672 1 84.19 143 SER A C 1
ATOM 1140 O O . SER A 1 143 ? 6.156 27.719 14.195 1 84.19 143 SER A O 1
ATOM 1142 N N . PRO A 1 144 ? 7.949 27.797 12.68 1 83.12 144 PRO A N 1
ATOM 1143 C CA . PRO A 1 144 ? 7.703 26.359 12.516 1 83.12 144 PRO A CA 1
ATOM 1144 C C . PRO A 1 144 ? 7.758 25.594 13.836 1 83.12 144 PRO A C 1
ATOM 1146 O O . PRO A 1 144 ? 8.703 25.766 14.609 1 83.12 144 PRO A O 1
ATOM 1149 N N . SER A 1 145 ? 6.723 24.828 14.086 1 89 145 SER A N 1
ATOM 1150 C CA . SER A 1 145 ? 6.492 24.391 15.461 1 89 145 SER A CA 1
ATOM 1151 C C . SER A 1 145 ? 6.676 22.891 15.609 1 89 145 SER A C 1
ATOM 1153 O O . SER A 1 145 ? 7.492 22.438 16.422 1 89 145 SER A O 1
ATOM 1155 N N . LEU A 1 146 ? 5.93 22.094 14.82 1 97.5 146 LEU A N 1
ATOM 1156 C CA . LEU A 1 146 ? 5.906 20.656 15.039 1 97.5 146 LEU A CA 1
ATOM 1157 C C . LEU A 1 146 ? 6.129 19.906 13.727 1 97.5 146 LEU A C 1
ATOM 1159 O O . LEU A 1 146 ? 5.684 20.359 12.672 1 97.5 146 LEU A O 1
ATOM 1163 N N . LEU A 1 147 ? 6.848 18.812 13.766 1 98.25 147 LEU A N 1
ATOM 1164 C CA . LEU A 1 147 ? 6.965 17.828 12.703 1 98.25 147 LEU A CA 1
ATOM 1165 C C . LEU A 1 147 ? 6.352 16.5 13.141 1 98.25 147 LEU A C 1
ATOM 1167 O O . LEU A 1 147 ? 6.805 15.883 14.109 1 98.25 147 LEU A O 1
ATOM 1171 N N . SER A 1 148 ? 5.301 16.109 12.484 1 98.69 148 SER A N 1
ATOM 1172 C CA . SER A 1 148 ? 4.629 14.852 12.805 1 98.69 148 SER A CA 1
ATOM 1173 C C . SER A 1 148 ? 4.914 13.781 11.75 1 98.69 148 SER A C 1
ATOM 1175 O O . SER A 1 148 ? 4.871 14.062 10.547 1 98.69 148 SER A O 1
ATOM 1177 N N . ILE A 1 149 ? 5.273 12.602 12.203 1 98.81 149 ILE A N 1
ATOM 1178 C CA . ILE A 1 149 ? 5.527 11.453 11.328 1 98.81 149 ILE A CA 1
ATOM 1179 C C . ILE A 1 149 ? 4.66 10.273 11.758 1 98.81 149 ILE A C 1
ATOM 1181 O O . ILE A 1 149 ? 4.75 9.812 12.898 1 98.81 149 ILE A O 1
ATOM 1185 N N . ALA A 1 150 ? 3.811 9.859 10.836 1 98.62 150 ALA A N 1
ATOM 1186 C CA . ALA A 1 150 ? 2.988 8.68 11.109 1 98.62 150 ALA A CA 1
ATOM 1187 C C . ALA A 1 150 ? 3.463 7.477 10.297 1 98.62 150 ALA A C 1
ATOM 1189 O O . ALA A 1 150 ? 3.842 7.617 9.133 1 98.62 150 ALA A O 1
ATOM 1190 N N . THR A 1 151 ? 3.533 6.328 10.961 1 97.75 151 THR A N 1
ATOM 1191 C CA . THR A 1 151 ? 3.697 5.02 10.336 1 97.75 151 THR A CA 1
ATOM 1192 C C . THR A 1 151 ? 2.406 4.211 10.422 1 97.75 151 THR A C 1
ATOM 1194 O O . THR A 1 151 ? 1.427 4.66 11.023 1 97.75 151 THR A O 1
ATOM 1197 N N . PRO A 1 152 ? 2.371 3.078 9.805 1 93.06 152 PRO A N 1
ATOM 1198 C CA . PRO A 1 152 ? 1.167 2.256 9.938 1 93.06 152 PRO A CA 1
ATOM 1199 C C . PRO A 1 152 ? 0.865 1.89 11.391 1 93.06 152 PRO A C 1
ATOM 1201 O O . PRO A 1 152 ? -0.29 1.637 11.742 1 93.06 152 PRO A O 1
ATOM 1204 N N . GLU A 1 153 ? 1.874 2.062 12.305 1 94.56 153 GLU A N 1
ATOM 1205 C CA . GLU A 1 153 ? 1.66 1.536 13.648 1 94.56 153 GLU A CA 1
ATOM 1206 C C . GLU A 1 153 ? 1.788 2.637 14.703 1 94.56 153 GLU A C 1
ATOM 1208 O O . GLU A 1 153 ? 1.252 2.514 15.805 1 94.56 153 GLU A O 1
ATOM 1213 N N . ARG A 1 154 ? 2.523 3.723 14.344 1 97.81 154 ARG A N 1
ATOM 1214 C CA . ARG A 1 154 ? 2.832 4.723 15.367 1 97.81 154 ARG A CA 1
ATOM 1215 C C . ARG A 1 154 ? 2.773 6.133 14.781 1 97.81 154 ARG A C 1
ATOM 1217 O O . ARG A 1 154 ? 2.854 6.312 13.57 1 97.81 154 ARG A O 1
ATOM 1224 N N . ILE A 1 155 ? 2.582 7.086 15.703 1 98.56 155 ILE A N 1
ATOM 1225 C CA . ILE A 1 155 ? 2.688 8.5 15.359 1 98.56 155 ILE A CA 1
ATOM 1226 C C . ILE A 1 155 ? 3.686 9.188 16.281 1 98.56 155 ILE A C 1
ATOM 1228 O O . ILE A 1 155 ? 3.59 9.062 17.516 1 98.56 155 ILE A O 1
ATOM 1232 N N . TYR A 1 156 ? 4.633 9.859 15.766 1 98.81 156 TYR A N 1
ATOM 1233 C CA . TYR A 1 156 ? 5.594 10.68 16.5 1 98.81 156 TYR A CA 1
ATOM 1234 C C . TYR A 1 156 ? 5.359 12.156 16.219 1 98.81 156 TYR A C 1
ATOM 1236 O O . TYR A 1 156 ? 5.164 12.562 15.07 1 98.81 156 TYR A O 1
ATOM 1244 N N . VAL A 1 157 ? 5.316 12.945 17.234 1 98.5 157 VAL A N 1
ATOM 1245 C CA . VAL A 1 157 ? 5.238 14.398 17.109 1 98.5 157 VAL A CA 1
ATOM 1246 C C . VAL A 1 157 ? 6.512 15.023 17.672 1 98.5 157 VAL A C 1
ATOM 1248 O O . VAL A 1 157 ? 6.738 15.023 18.891 1 98.5 157 VAL A O 1
ATOM 1251 N N . PHE A 1 158 ? 7.336 15.609 16.812 1 98.38 158 PHE A N 1
ATOM 1252 C CA . PHE A 1 158 ? 8.609 16.219 17.188 1 98.38 158 PHE A CA 1
ATOM 1253 C C . PHE A 1 158 ? 8.453 17.719 17.359 1 98.38 158 PHE A C 1
ATOM 1255 O O . PHE A 1 158 ? 7.934 18.406 16.484 1 98.38 158 PHE A O 1
ATOM 1262 N N . ASP A 1 159 ? 8.906 18.25 18.469 1 97.5 159 ASP A N 1
ATOM 1263 C CA . ASP A 1 159 ? 8.93 19.703 18.688 1 97.5 159 ASP A CA 1
ATOM 1264 C C . ASP A 1 159 ? 10.172 20.328 18.062 1 97.5 159 ASP A C 1
ATOM 1266 O O . ASP A 1 159 ? 11.125 20.656 18.766 1 97.5 159 ASP A O 1
ATOM 1270 N N . VAL A 1 160 ? 10.078 20.656 16.844 1 95.75 160 VAL A N 1
ATOM 1271 C CA . VAL A 1 160 ? 11.258 21.109 16.109 1 95.75 160 VAL A CA 1
ATOM 1272 C C . VAL A 1 160 ? 11.547 22.578 16.422 1 95.75 160 VAL A C 1
ATOM 1274 O O . VAL A 1 160 ? 12.641 23.078 16.141 1 95.75 160 VAL A O 1
ATOM 1277 N N . MET A 1 161 ? 10.555 23.266 16.984 1 93.25 161 MET A N 1
ATOM 1278 C CA . MET A 1 161 ? 10.82 24.625 17.469 1 93.25 161 MET A CA 1
ATOM 1279 C C . MET A 1 161 ? 11.883 24.609 18.562 1 93.25 161 MET A C 1
ATOM 1281 O O . MET A 1 161 ? 12.727 25.5 18.625 1 93.25 161 MET A O 1
ATOM 1285 N N . TRP A 1 162 ? 11.883 23.562 19.281 1 90.62 162 TRP A N 1
ATOM 1286 C CA . TRP A 1 162 ? 12.789 23.469 20.422 1 90.62 162 TRP A CA 1
ATOM 1287 C C . TRP A 1 162 ? 14.023 22.656 20.078 1 90.62 162 TRP A C 1
ATOM 1289 O O . TRP A 1 162 ? 15.141 23.016 20.453 1 90.62 162 TRP A O 1
ATOM 1299 N N . MET A 1 163 ? 13.852 21.578 19.391 1 93.56 163 MET A N 1
ATOM 1300 C CA . MET A 1 163 ? 14.953 20.641 19.234 1 93.56 163 MET A CA 1
ATOM 1301 C C . MET A 1 163 ? 15.555 20.719 17.844 1 93.56 163 MET A C 1
ATOM 1303 O O . MET A 1 163 ? 16.516 20.016 17.531 1 93.56 163 MET A O 1
ATOM 1307 N N . ASN A 1 164 ? 14.984 21.562 16.969 1 93.94 164 ASN A N 1
ATOM 1308 C CA . ASN A 1 164 ? 15.406 21.562 15.578 1 93.94 164 ASN A CA 1
ATOM 1309 C C . ASN A 1 164 ? 15.211 20.203 14.922 1 93.94 164 ASN A C 1
ATOM 1311 O O . ASN A 1 164 ? 14.43 19.375 15.422 1 93.94 164 ASN A O 1
ATOM 1315 N N . VAL A 1 165 ? 15.781 19.984 13.734 1 95.81 165 VAL A N 1
ATOM 1316 C CA . VAL A 1 165 ? 15.727 18.703 13.055 1 95.81 165 VAL A CA 1
ATOM 1317 C C . VAL A 1 165 ? 17.125 18.078 13.016 1 95.81 165 VAL A C 1
ATOM 1319 O O . VAL A 1 165 ? 17.938 18.406 12.156 1 95.81 165 VAL A O 1
ATOM 1322 N N . PRO A 1 166 ? 17.344 17.188 13.891 1 96.38 166 PRO A N 1
ATOM 1323 C CA . PRO A 1 166 ? 18.672 16.578 13.961 1 96.38 166 PRO A CA 1
ATOM 1324 C C . PRO A 1 166 ? 19.047 15.805 12.703 1 96.38 166 PRO A C 1
ATOM 1326 O O . PRO A 1 166 ? 18.156 15.469 11.898 1 96.38 166 PRO A O 1
ATOM 1329 N N . LYS A 1 167 ? 20.297 15.438 12.594 1 94.88 167 LYS A N 1
ATOM 1330 C CA . LYS A 1 167 ? 20.859 14.828 11.398 1 94.88 167 LYS A CA 1
ATOM 1331 C C . LYS A 1 167 ? 20.203 13.492 11.086 1 94.88 167 LYS A C 1
ATOM 1333 O O . LYS A 1 167 ? 19.922 13.188 9.93 1 94.88 167 LYS A O 1
ATOM 1338 N N . ASP A 1 168 ? 19.969 12.727 12.117 1 95.81 168 ASP A N 1
ATOM 1339 C CA . ASP A 1 168 ? 19.375 11.406 11.922 1 95.81 168 ASP A CA 1
ATOM 1340 C C . ASP A 1 168 ? 17.953 11.539 11.359 1 95.81 168 ASP A C 1
ATOM 1342 O O . ASP A 1 168 ? 17.562 10.773 10.469 1 95.81 168 ASP A O 1
ATOM 1346 N N . LEU A 1 169 ? 17.25 12.477 11.891 1 97.19 169 LEU A N 1
ATOM 1347 C CA . LEU A 1 169 ? 15.891 12.703 11.414 1 97.19 169 LEU A CA 1
ATOM 1348 C C . LEU A 1 169 ? 15.898 13.25 9.992 1 97.19 169 LEU A C 1
ATOM 1350 O O . LEU A 1 169 ? 15.07 12.859 9.172 1 97.19 169 LEU A O 1
ATOM 1354 N N . ARG A 1 170 ? 16.844 14.07 9.648 1 97 170 ARG A N 1
ATOM 1355 C CA . ARG A 1 170 ? 17 14.586 8.297 1 97 170 ARG A CA 1
ATOM 1356 C C . ARG A 1 170 ? 17.266 13.453 7.309 1 97 170 ARG A C 1
ATOM 1358 O O . ARG A 1 170 ? 16.719 13.445 6.203 1 97 170 ARG A O 1
ATOM 1365 N N . ALA A 1 171 ? 18.047 12.547 7.746 1 95.06 171 ALA A N 1
ATOM 1366 C CA . ALA A 1 171 ? 18.375 11.406 6.898 1 95.06 171 ALA A CA 1
ATOM 1367 C C . ALA A 1 171 ? 17.141 10.586 6.574 1 95.06 171 ALA A C 1
ATOM 1369 O O . ALA A 1 171 ? 16.953 10.125 5.445 1 95.06 171 ALA A O 1
ATOM 1370 N N . ILE A 1 172 ? 16.266 10.453 7.523 1 96.12 172 ILE A N 1
ATOM 1371 C CA . ILE A 1 172 ? 15.031 9.695 7.352 1 96.12 172 ILE A CA 1
ATOM 1372 C C . ILE A 1 172 ? 14.102 10.445 6.395 1 96.12 172 ILE A C 1
ATOM 1374 O O . ILE A 1 172 ? 13.516 9.844 5.496 1 96.12 172 ILE A O 1
ATOM 1378 N N . LEU A 1 173 ? 14.039 11.727 6.535 1 96.94 173 LEU A N 1
ATOM 1379 C CA . LEU A 1 173 ? 13.156 12.555 5.727 1 96.94 173 LEU A CA 1
ATOM 1380 C C . LEU A 1 173 ? 13.594 12.547 4.266 1 96.94 173 LEU A C 1
ATOM 1382 O O . LEU A 1 173 ? 12.758 12.672 3.365 1 96.94 173 LEU A O 1
ATOM 1386 N N . GLY A 1 174 ? 14.836 12.352 4.043 1 94.38 174 GLY A N 1
ATOM 1387 C CA . GLY A 1 174 ? 15.359 12.43 2.689 1 94.38 174 GLY A CA 1
ATOM 1388 C C . GLY A 1 174 ? 15.672 11.07 2.09 1 94.38 174 GLY A C 1
ATOM 1389 O O . GLY A 1 174 ? 16.078 10.977 0.928 1 94.38 174 GLY A O 1
ATOM 1390 N N . ASP A 1 175 ? 15.461 10.055 2.799 1 90.81 175 ASP A N 1
ATOM 1391 C CA . ASP A 1 175 ? 15.836 8.719 2.352 1 90.81 175 ASP A CA 1
ATOM 1392 C C . ASP A 1 175 ? 15.07 8.328 1.092 1 90.81 175 ASP A C 1
ATOM 1394 O O . ASP A 1 175 ? 13.844 8.242 1.109 1 90.81 175 ASP A O 1
ATOM 1398 N N . PRO A 1 176 ? 15.703 8.047 0.019 1 82.94 176 PRO A N 1
ATOM 1399 C CA . PRO A 1 176 ? 15.023 7.73 -1.239 1 82.94 176 PRO A CA 1
ATOM 1400 C C . PRO A 1 176 ? 14.305 6.387 -1.2 1 82.94 176 PRO A C 1
ATOM 1402 O O . PRO A 1 176 ? 13.445 6.117 -2.045 1 82.94 176 PRO A O 1
ATOM 1405 N N . LYS A 1 177 ? 14.586 5.586 -0.248 1 79.75 177 LYS A N 1
ATOM 1406 C CA . LYS A 1 177 ? 13.992 4.258 -0.145 1 79.75 177 LYS A CA 1
ATOM 1407 C C . LYS A 1 177 ? 12.641 4.316 0.563 1 79.75 177 LYS A C 1
ATOM 1409 O O . LYS A 1 177 ? 11.891 3.34 0.557 1 79.75 177 LYS A O 1
ATOM 1414 N N . VAL A 1 178 ? 12.453 5.418 1.137 1 91.06 178 VAL A N 1
ATOM 1415 C CA . VAL A 1 178 ? 11.242 5.57 1.942 1 91.06 178 VAL A CA 1
ATOM 1416 C C . VAL A 1 178 ? 10.234 6.441 1.2 1 91.06 178 VAL A C 1
ATOM 1418 O O . VAL A 1 178 ? 10.586 7.492 0.661 1 91.06 178 VAL A O 1
ATOM 1421 N N . ARG A 1 179 ? 9.07 5.91 1.066 1 94.81 179 ARG A N 1
ATOM 1422 C CA . ARG A 1 179 ? 7.992 6.715 0.5 1 94.81 179 ARG A CA 1
ATOM 1423 C C . ARG A 1 179 ? 7.297 7.535 1.579 1 94.81 179 ARG A C 1
ATOM 1425 O O . ARG A 1 179 ? 7.031 7.035 2.674 1 94.81 179 ARG A O 1
ATOM 1432 N N . ARG A 1 180 ? 7 8.75 1.209 1 97.44 180 ARG A N 1
ATOM 1433 C CA . ARG A 1 180 ? 6.312 9.648 2.133 1 97.44 180 ARG A CA 1
ATOM 1434 C C . ARG A 1 180 ? 4.98 10.117 1.555 1 97.44 180 ARG A C 1
ATOM 1436 O O . ARG A 1 180 ? 4.82 10.195 0.335 1 97.44 180 ARG A O 1
ATOM 1443 N N . VAL A 1 181 ? 4.086 10.352 2.42 1 98.5 181 VAL A N 1
ATOM 1444 C CA . VAL A 1 181 ? 2.777 10.883 2.057 1 98.5 181 VAL A CA 1
ATOM 1445 C C . VAL A 1 181 ? 2.533 12.195 2.797 1 98.5 181 VAL A C 1
ATOM 1447 O O . VAL A 1 181 ? 2.754 12.289 4.008 1 98.5 181 VAL A O 1
ATOM 1450 N N . ALA A 1 182 ? 2.215 13.227 2.09 1 97.88 182 ALA A N 1
ATOM 1451 C CA . ALA A 1 182 ? 1.873 14.516 2.674 1 97.88 182 ALA A CA 1
ATOM 1452 C C . ALA A 1 182 ? 0.714 15.172 1.925 1 97.88 182 ALA A C 1
ATOM 1454 O O . ALA A 1 182 ? 0.275 14.664 0.889 1 97.88 182 ALA A O 1
ATOM 1455 N N . HIS A 1 183 ? 0.131 16.125 2.504 1 96.06 183 HIS A N 1
ATOM 1456 C CA . HIS A 1 183 ? -0.879 16.953 1.864 1 96.06 183 HIS A CA 1
ATOM 1457 C C . HIS A 1 183 ? -0.372 18.375 1.663 1 96.06 183 HIS A C 1
ATOM 1459 O O . HIS A 1 183 ? 0.045 19.031 2.621 1 96.06 183 HIS A O 1
ATOM 1465 N N . ASN A 1 184 ? -0.394 18.828 0.369 1 90 184 ASN A N 1
ATOM 1466 C CA . ASN A 1 184 ? 0.153 20.141 0.063 1 90 184 ASN A CA 1
ATOM 1467 C C . ASN A 1 184 ? 1.585 20.281 0.572 1 90 184 ASN A C 1
ATOM 1469 O O . ASN A 1 184 ? 1.881 21.188 1.358 1 90 184 ASN A O 1
ATOM 1473 N N . ALA A 1 185 ? 2.43 19.453 0.085 1 93.19 185 ALA A N 1
ATOM 1474 C CA . ALA A 1 185 ? 3.789 19.281 0.59 1 93.19 185 ALA A CA 1
ATOM 1475 C C . ALA A 1 185 ? 4.66 20.484 0.262 1 93.19 185 ALA A C 1
ATOM 1477 O O . ALA A 1 185 ? 5.781 20.609 0.761 1 93.19 185 ALA A O 1
ATOM 1478 N N . ARG A 1 186 ? 4.176 21.406 -0.503 1 88.06 186 ARG A N 1
ATOM 1479 C CA . ARG A 1 186 ? 4.992 22.516 -0.96 1 88.06 186 ARG A CA 1
ATOM 1480 C C . ARG A 1 186 ? 5.5 23.344 0.218 1 88.06 186 ARG A C 1
ATOM 1482 O O . ARG A 1 186 ? 6.664 23.75 0.242 1 88.06 186 ARG A O 1
ATOM 1489 N N . LEU A 1 187 ? 4.633 23.609 1.185 1 87.56 187 LEU A N 1
ATOM 1490 C CA . LEU A 1 187 ? 5.02 24.406 2.34 1 87.56 187 LEU A CA 1
ATOM 1491 C C . LEU A 1 187 ? 5.973 23.641 3.244 1 87.56 187 LEU A C 1
ATOM 1493 O O . LEU A 1 187 ? 6.98 24.188 3.703 1 87.56 187 LEU A O 1
ATOM 1497 N N . VAL A 1 188 ? 5.633 22.359 3.457 1 93.5 188 VAL A N 1
ATOM 1498 C CA . VAL A 1 188 ? 6.48 21.5 4.273 1 93.5 188 VAL A CA 1
ATOM 1499 C C . VAL A 1 188 ? 7.875 21.406 3.652 1 93.5 188 VAL A C 1
ATOM 1501 O O . VAL A 1 188 ? 8.883 21.562 4.344 1 93.5 188 VAL A O 1
ATOM 1504 N N . GLU A 1 189 ? 7.91 21.219 2.389 1 92.75 189 GLU A N 1
ATOM 1505 C CA . GLU A 1 189 ? 9.172 21.094 1.666 1 92.75 189 GLU A CA 1
ATOM 1506 C C . GLU A 1 189 ? 9.977 22.391 1.75 1 92.75 189 GLU A C 1
ATOM 1508 O O . GLU A 1 189 ? 11.188 22.375 1.956 1 92.75 189 GLU A O 1
ATOM 1513 N N . ASP A 1 190 ? 9.328 23.5 1.57 1 90.56 190 ASP A N 1
ATOM 1514 C CA . ASP A 1 190 ? 9.992 24.797 1.615 1 90.56 190 ASP A CA 1
ATOM 1515 C C . ASP A 1 190 ? 10.648 25.031 2.973 1 90.56 190 ASP A C 1
ATOM 1517 O O . ASP A 1 190 ? 11.812 25.438 3.045 1 90.56 190 ASP A O 1
ATOM 1521 N N . VAL A 1 191 ? 9.938 24.75 4.008 1 93 191 VAL A N 1
ATOM 1522 C CA . VAL A 1 191 ? 10.43 24.969 5.363 1 93 191 VAL A CA 1
ATOM 1523 C C . VAL A 1 191 ? 11.562 23.984 5.66 1 93 191 VAL A C 1
ATOM 1525 O O . VAL A 1 191 ? 12.625 24.375 6.137 1 93 191 VAL A O 1
ATOM 1528 N N . LEU A 1 192 ? 11.336 22.719 5.352 1 95.5 192 LEU A N 1
ATOM 1529 C CA . LEU A 1 192 ? 12.328 21.688 5.652 1 95.5 192 LEU A CA 1
ATOM 1530 C C . LEU A 1 192 ? 13.625 21.938 4.898 1 95.5 192 LEU A C 1
ATOM 1532 O O . LEU A 1 192 ? 14.719 21.812 5.461 1 95.5 192 LEU A O 1
ATOM 1536 N N . ARG A 1 193 ? 13.547 22.344 3.723 1 92.62 193 ARG A N 1
ATOM 1537 C CA . ARG A 1 193 ? 14.727 22.547 2.889 1 92.62 193 ARG A CA 1
ATOM 1538 C C . ARG A 1 193 ? 15.492 23.797 3.338 1 92.62 193 ARG A C 1
ATOM 1540 O O . ARG A 1 193 ? 16.703 23.734 3.535 1 92.62 193 ARG A O 1
ATOM 1547 N N . HIS A 1 194 ? 14.82 24.875 3.568 1 90.94 194 HIS A N 1
ATOM 1548 C CA . HIS A 1 194 ? 15.492 26.172 3.738 1 90.94 194 HIS A CA 1
ATOM 1549 C C . HIS A 1 194 ? 15.773 26.453 5.211 1 90.94 194 HIS A C 1
ATOM 1551 O O . HIS A 1 194 ? 16.766 27.094 5.543 1 90.94 194 HIS A O 1
ATOM 1557 N N . ARG A 1 195 ? 14.93 25.969 6.074 1 91.06 195 ARG A N 1
ATOM 1558 C CA . ARG A 1 195 ? 15.109 26.281 7.488 1 91.06 195 ARG A CA 1
ATOM 1559 C C . ARG A 1 195 ? 15.875 25.156 8.203 1 91.06 195 ARG A C 1
ATOM 1561 O O . ARG A 1 195 ? 16.594 25.406 9.172 1 91.06 195 ARG A O 1
ATOM 1568 N N . TYR A 1 196 ? 15.711 23.969 7.719 1 93.69 196 TYR A N 1
ATOM 1569 C CA . TYR A 1 196 ? 16.266 22.859 8.477 1 93.69 196 TYR A CA 1
ATOM 1570 C C . TYR A 1 196 ? 17.25 22.047 7.637 1 93.69 196 TYR A C 1
ATOM 1572 O O . TYR A 1 196 ? 17.812 21.078 8.109 1 93.69 196 TYR A O 1
ATOM 1580 N N . GLN A 1 197 ? 17.422 22.359 6.328 1 92.75 197 GLN A N 1
ATOM 1581 C CA . GLN A 1 197 ? 18.328 21.656 5.426 1 92.75 197 GLN A CA 1
ATOM 1582 C C . GLN A 1 197 ? 17.969 20.172 5.348 1 92.75 197 GLN A C 1
ATOM 1584 O O . GLN A 1 197 ? 18.859 19.312 5.391 1 92.75 197 GLN A O 1
ATOM 1589 N N . ALA A 1 198 ? 16.719 19.922 5.297 1 93.69 198 ALA A N 1
ATOM 1590 C CA . ALA A 1 198 ? 16.203 18.562 5.258 1 93.69 198 ALA A CA 1
ATOM 1591 C C . ALA A 1 198 ? 15.227 18.375 4.094 1 93.69 198 ALA A C 1
ATOM 1593 O O . ALA A 1 198 ? 14.023 18.219 4.297 1 93.69 198 ALA A O 1
ATOM 1594 N N . PRO A 1 199 ? 15.781 18.312 2.896 1 91.62 199 PRO A N 1
ATOM 1595 C CA . PRO A 1 199 ? 14.875 18.094 1.769 1 91.62 199 PRO A CA 1
ATOM 1596 C C . PRO A 1 199 ? 14.148 16.75 1.844 1 91.62 199 PRO A C 1
ATOM 1598 O O . PRO A 1 199 ? 14.734 15.75 2.254 1 91.62 199 PRO A O 1
ATOM 1601 N N . LEU A 1 200 ? 12.867 16.812 1.463 1 93.75 200 LEU A N 1
ATOM 1602 C CA . LEU A 1 200 ? 12.047 15.609 1.471 1 93.75 200 LEU A CA 1
ATOM 1603 C C . LEU A 1 200 ? 12.375 14.727 0.269 1 93.75 200 LEU A C 1
ATOM 1605 O O . LEU A 1 200 ? 12.594 15.227 -0.835 1 93.75 200 LEU A O 1
ATOM 1609 N N . GLY A 1 201 ? 12.43 13.414 0.518 1 92.31 201 GLY A N 1
ATOM 1610 C CA . GLY A 1 201 ? 12.547 12.477 -0.588 1 92.31 201 GLY A CA 1
ATOM 1611 C C . GLY A 1 201 ? 11.242 12.273 -1.336 1 92.31 201 GLY A C 1
ATOM 1612 O O . GLY A 1 201 ? 10.43 13.195 -1.442 1 92.31 201 GLY A O 1
ATOM 1613 N N . LYS A 1 202 ? 11.047 11.117 -1.948 1 92 202 LYS A N 1
ATOM 1614 C CA . LYS A 1 202 ? 9.852 10.75 -2.703 1 92 202 LYS A CA 1
ATOM 1615 C C . LYS A 1 202 ? 8.586 10.953 -1.871 1 92 202 LYS A C 1
ATOM 1617 O O . LYS A 1 202 ? 8.461 10.391 -0.782 1 92 202 LYS A O 1
ATOM 1622 N N . CYS A 1 203 ? 7.707 11.82 -2.479 1 95.5 203 CYS A N 1
ATOM 1623 C CA . CYS A 1 203 ? 6.535 12.195 -1.699 1 95.5 203 CYS A CA 1
ATOM 1624 C C . CYS A 1 203 ? 5.266 12.078 -2.531 1 95.5 203 CYS A C 1
ATOM 1626 O O . CYS A 1 203 ? 5.207 12.562 -3.662 1 95.5 203 CYS A O 1
ATOM 1628 N N . PHE A 1 204 ? 4.352 11.312 -2.057 1 96.94 204 PHE A N 1
ATOM 1629 C CA . PHE A 1 204 ? 2.988 11.297 -2.574 1 96.94 204 PHE A CA 1
ATOM 1630 C C . PHE A 1 204 ? 2.172 12.438 -1.973 1 96.94 204 PHE A C 1
ATOM 1632 O O . PHE A 1 204 ? 1.892 12.438 -0.772 1 96.94 204 PHE A O 1
ATOM 1639 N N . ASP A 1 205 ? 1.786 13.414 -2.754 1 95.75 205 ASP A N 1
ATOM 1640 C CA . ASP A 1 205 ? 1.001 14.555 -2.293 1 95.75 205 ASP A CA 1
ATOM 1641 C C . ASP A 1 205 ? -0.487 14.344 -2.562 1 95.75 205 ASP A C 1
ATOM 1643 O O . ASP A 1 205 ? -0.917 14.32 -3.717 1 95.75 205 ASP A O 1
ATOM 1647 N N . THR A 1 206 ? -1.234 14.258 -1.518 1 95.5 206 THR A N 1
ATOM 1648 C CA . THR A 1 206 ? -2.646 13.922 -1.655 1 95.5 206 THR A CA 1
ATOM 1649 C C . THR A 1 206 ? -3.412 15.062 -2.32 1 95.5 206 THR A C 1
ATOM 1651 O O . THR A 1 206 ? -4.422 14.828 -2.992 1 95.5 206 THR A O 1
ATOM 1654 N N . LEU A 1 207 ? -2.961 16.328 -2.16 1 91 207 LEU A N 1
ATOM 1655 C CA . LEU A 1 207 ? -3.6 17.438 -2.861 1 91 207 LEU A CA 1
ATOM 1656 C C . LEU A 1 207 ? -3.379 17.312 -4.367 1 91 207 LEU A C 1
ATOM 1658 O O . LEU A 1 207 ? -4.309 17.516 -5.152 1 91 207 LEU A O 1
ATOM 1662 N N . VAL A 1 208 ? -2.162 17 -4.746 1 89.88 208 VAL A N 1
ATOM 1663 C CA . VAL A 1 208 ? -1.847 16.828 -6.16 1 89.88 208 VAL A CA 1
ATOM 1664 C C . VAL A 1 208 ? -2.682 15.68 -6.734 1 89.88 208 VAL A C 1
ATOM 1666 O O . VAL A 1 208 ? -3.156 15.766 -7.871 1 89.88 208 VAL A O 1
ATOM 1669 N N . ALA A 1 209 ? -2.836 14.617 -5.965 1 91.56 209 ALA A N 1
ATOM 1670 C CA . ALA A 1 209 ? -3.67 13.508 -6.406 1 91.56 209 ALA A CA 1
ATOM 1671 C C . ALA A 1 209 ? -5.105 13.961 -6.664 1 91.56 209 ALA A C 1
ATOM 1673 O O . ALA A 1 209 ? -5.707 13.602 -7.676 1 91.56 209 ALA A O 1
ATOM 1674 N N . HIS A 1 210 ? -5.652 14.758 -5.723 1 87.38 210 HIS A N 1
ATOM 1675 C CA . HIS A 1 210 ? -7 15.305 -5.879 1 87.38 210 HIS A CA 1
ATOM 1676 C C . HIS A 1 210 ? -7.109 16.141 -7.145 1 87.38 210 HIS A C 1
ATOM 1678 O O . HIS A 1 210 ? -8.031 15.953 -7.945 1 87.38 210 HIS A O 1
ATOM 1684 N N . ILE A 1 211 ? -6.191 16.984 -7.316 1 84.38 211 ILE A N 1
ATOM 1685 C CA . ILE A 1 211 ? -6.223 17.906 -8.453 1 84.38 211 ILE A CA 1
ATOM 1686 C C . ILE A 1 211 ? -6.082 17.125 -9.75 1 84.38 211 ILE A C 1
ATOM 1688 O O . ILE A 1 211 ? -6.793 17.391 -10.727 1 84.38 211 ILE A O 1
ATOM 1692 N N . SER A 1 212 ? -5.211 16.125 -9.766 1 82.94 212 SER A N 1
ATOM 1693 C CA . SER A 1 212 ? -4.93 15.344 -10.969 1 82.94 212 SER A CA 1
ATOM 1694 C C . SER A 1 212 ? -6.133 14.492 -11.367 1 82.94 212 SER A C 1
ATOM 1696 O O . SER A 1 212 ? -6.312 14.18 -12.539 1 82.94 212 SER A O 1
ATOM 1698 N N . THR A 1 213 ? -6.926 14.133 -10.453 1 82.44 213 THR A N 1
ATOM 1699 C CA . THR A 1 213 ? -8.016 13.211 -10.75 1 82.44 213 THR A CA 1
ATOM 1700 C C . THR A 1 213 ? -9.32 13.969 -10.992 1 82.44 213 THR A C 1
ATOM 1702 O O . THR A 1 213 ? -10.219 13.477 -11.672 1 82.44 213 THR A O 1
ATOM 1705 N N . THR A 1 214 ? -9.531 15.102 -10.359 1 77 214 THR A N 1
ATOM 1706 C CA . THR A 1 214 ? -10.789 15.836 -10.484 1 77 214 THR A CA 1
ATOM 1707 C C . THR A 1 214 ? -10.633 17 -11.461 1 77 214 THR A C 1
ATOM 1709 O O . THR A 1 214 ? -11.625 17.562 -11.938 1 77 214 THR A O 1
ATOM 1712 N N . ASN A 1 215 ? -9.531 17.281 -11.852 1 66.19 215 ASN A N 1
ATOM 1713 C CA . ASN A 1 215 ? -9.258 18.484 -12.625 1 66.19 215 ASN A CA 1
ATOM 1714 C C . ASN A 1 215 ? -9.875 19.719 -11.969 1 66.19 215 ASN A C 1
ATOM 1716 O O . ASN A 1 215 ? -10.297 20.641 -12.656 1 66.19 215 ASN A O 1
ATOM 1720 N N . ASP A 1 216 ? -10.273 19.562 -10.758 1 61.25 216 ASP A N 1
ATOM 1721 C CA . ASP A 1 216 ? -10.859 20.656 -9.992 1 61.25 216 ASP A CA 1
ATOM 1722 C C . ASP A 1 216 ? -9.773 21.516 -9.352 1 61.25 216 ASP A C 1
ATOM 1724 O O . ASP A 1 216 ? -9.133 21.109 -8.383 1 61.25 216 ASP A O 1
ATOM 1728 N N . TYR A 1 217 ? -9.328 22.484 -10.078 1 61.34 217 TYR A N 1
ATOM 1729 C CA . TYR A 1 217 ? -8.383 23.406 -9.469 1 61.34 217 TYR A CA 1
ATOM 1730 C C . TYR A 1 217 ? -9.023 24.781 -9.242 1 61.34 217 TYR A C 1
ATOM 1732 O O . TYR A 1 217 ? -9.789 25.25 -10.086 1 61.34 217 TYR A O 1
ATOM 1740 N N . ASP A 1 218 ? -9.305 24.969 -7.992 1 58.25 218 ASP A N 1
ATOM 1741 C CA . ASP A 1 218 ? -9.688 26.328 -7.629 1 58.25 218 ASP A CA 1
ATOM 1742 C C . ASP A 1 218 ? -8.469 27.172 -7.258 1 58.25 218 ASP A C 1
ATOM 1744 O O . ASP A 1 218 ? -7.758 26.859 -6.301 1 58.25 218 ASP A O 1
ATOM 1748 N N . ASP A 1 219 ? -8.219 28.062 -8.133 1 56.59 219 ASP A N 1
ATOM 1749 C CA . ASP A 1 219 ? -7.047 28.922 -7.969 1 56.59 219 ASP A CA 1
ATOM 1750 C C . ASP A 1 219 ? -7.086 29.656 -6.629 1 56.59 219 ASP A C 1
ATOM 1752 O O . ASP A 1 219 ? -6.051 30.078 -6.117 1 56.59 219 ASP A O 1
ATOM 1756 N N . GLN A 1 220 ? -8.25 29.688 -6.152 1 55 220 GLN A N 1
ATOM 1757 C CA . GLN A 1 220 ? -8.383 30.531 -4.969 1 55 220 GLN A CA 1
ATOM 1758 C C . GLN A 1 220 ? -8.383 29.688 -3.693 1 55 220 GLN A C 1
ATOM 1760 O O . GLN A 1 220 ? -8.109 30.203 -2.605 1 55 220 GLN A O 1
ATOM 1765 N N . HIS A 1 221 ? -8.664 28.469 -3.9 1 67.25 221 HIS A N 1
ATOM 1766 C CA . HIS A 1 221 ? -8.82 27.703 -2.678 1 67.25 221 HIS A CA 1
ATOM 1767 C C . HIS A 1 221 ? -8.188 26.312 -2.812 1 67.25 221 HIS A C 1
ATOM 1769 O O . HIS A 1 221 ? -8.578 25.531 -3.68 1 67.25 221 HIS A O 1
ATOM 1775 N N . GLU A 1 222 ? -7.121 26.156 -2.021 1 77.44 222 GLU A N 1
ATOM 1776 C CA . GLU A 1 222 ? -6.535 24.812 -1.94 1 77.44 222 GLU A CA 1
ATOM 1777 C C . GLU A 1 222 ? -7.312 23.938 -0.973 1 77.44 222 GLU A C 1
ATOM 1779 O O . GLU A 1 222 ? -7.652 24.359 0.132 1 77.44 222 GLU A O 1
ATOM 1784 N N . LEU A 1 223 ? -7.68 22.828 -1.431 1 86.44 223 LEU A N 1
ATOM 1785 C CA . LEU A 1 223 ? -8.391 21.891 -0.58 1 86.44 223 LEU A CA 1
ATOM 1786 C C . LEU A 1 223 ? -7.559 21.531 0.647 1 86.44 223 LEU A C 1
ATOM 1788 O O . LEU A 1 223 ? -6.43 21.047 0.518 1 86.44 223 LEU A O 1
ATOM 1792 N N . SER A 1 224 ? -8.086 21.828 1.812 1 89.31 224 SER A N 1
ATOM 1793 C CA . SER A 1 224 ? -7.383 21.484 3.045 1 89.31 224 SER A CA 1
ATOM 1794 C C . SER A 1 224 ? -7.379 19.984 3.289 1 89.31 224 SER A C 1
ATOM 1796 O O . SER A 1 224 ? -8.133 19.25 2.652 1 89.31 224 SER A O 1
ATOM 1798 N N . ILE A 1 225 ? -6.535 19.516 4.191 1 92.19 225 ILE A N 1
ATOM 1799 C CA . ILE A 1 225 ? -6.477 18.094 4.52 1 92.19 225 ILE A CA 1
ATOM 1800 C C . ILE A 1 225 ? -7.801 17.641 5.133 1 92.19 225 ILE A C 1
ATOM 1802 O O . ILE A 1 225 ? -8.266 16.531 4.883 1 92.19 225 ILE A O 1
ATOM 1806 N N . GLN A 1 226 ? -8.422 18.547 5.922 1 87.31 226 GLN A N 1
ATOM 1807 C CA . GLN A 1 226 ? -9.719 18.234 6.52 1 87.31 226 GLN A CA 1
ATOM 1808 C C . GLN A 1 226 ? -10.781 18.016 5.449 1 87.31 226 GLN A C 1
ATOM 1810 O O . GLN A 1 226 ? -11.531 17.031 5.508 1 87.31 226 GLN A O 1
ATOM 1815 N N . GLU A 1 227 ? -10.805 18.859 4.52 1 87.44 227 GLU A N 1
ATOM 1816 C CA . GLU A 1 227 ? -11.758 18.75 3.42 1 87.44 227 GLU A CA 1
ATOM 1817 C C . GLU A 1 227 ? -11.484 17.516 2.578 1 87.44 227 GLU A C 1
ATOM 1819 O O . GLU A 1 227 ? -12.422 16.844 2.125 1 87.44 227 GLU A O 1
ATOM 1824 N N . CYS A 1 228 ? -10.203 17.297 2.332 1 90.69 228 CYS A N 1
ATOM 1825 C CA . CYS A 1 228 ? -9.812 16.141 1.538 1 90.69 228 CYS A CA 1
ATOM 1826 C C . CYS A 1 228 ? -10.242 14.844 2.215 1 90.69 228 CYS A C 1
ATOM 1828 O O . CYS A 1 228 ? -10.781 13.945 1.562 1 90.69 228 CYS A O 1
ATOM 1830 N N . LEU A 1 229 ? -10.039 14.742 3.514 1 89.75 229 LEU A N 1
ATOM 1831 C CA . LEU A 1 229 ? -10.422 13.562 4.285 1 89.75 229 LEU A CA 1
ATOM 1832 C C . LEU A 1 229 ? -11.938 13.414 4.332 1 89.75 229 LEU A C 1
ATOM 1834 O O . LEU A 1 229 ? -12.453 12.297 4.285 1 89.75 229 LEU A O 1
ATOM 1838 N N . ALA A 1 230 ? -12.633 14.508 4.418 1 82.75 230 ALA A N 1
ATOM 1839 C CA . ALA A 1 230 ? -14.086 14.469 4.371 1 82.75 230 ALA A CA 1
ATOM 1840 C C . ALA A 1 230 ? -14.578 13.961 3.021 1 82.75 230 ALA A C 1
ATOM 1842 O O . ALA A 1 230 ? -15.484 13.125 2.957 1 82.75 230 ALA A O 1
ATOM 1843 N N . LYS A 1 231 ? -13.992 14.43 2.031 1 83.69 231 LYS A N 1
ATOM 1844 C CA . LYS A 1 231 ? -14.406 14.102 0.669 1 83.69 231 LYS A CA 1
ATOM 1845 C C . LYS A 1 231 ? -14.156 12.633 0.354 1 83.69 231 LYS A C 1
ATOM 1847 O O . LYS A 1 231 ? -15.023 11.953 -0.187 1 83.69 231 LYS A O 1
ATOM 1852 N N . TYR A 1 232 ? -12.984 12.125 0.71 1 86.25 232 TYR A N 1
ATOM 1853 C CA . TYR A 1 232 ? -12.57 10.82 0.207 1 86.25 232 TYR A CA 1
ATOM 1854 C C . TYR A 1 232 ? -12.805 9.734 1.25 1 86.25 232 TYR A C 1
ATOM 1856 O O . TYR A 1 232 ? -13.078 8.578 0.905 1 86.25 232 TYR A O 1
ATOM 1864 N N . LEU A 1 233 ? -12.688 10.086 2.549 1 84.5 233 LEU A N 1
ATOM 1865 C CA . LEU A 1 233 ? -12.82 9.078 3.59 1 84.5 233 LEU A CA 1
ATOM 1866 C C . LEU A 1 233 ? -14.078 9.32 4.426 1 84.5 233 LEU A C 1
ATOM 1868 O O . LEU A 1 233 ? -14.352 8.57 5.363 1 84.5 233 LEU A O 1
ATOM 1872 N N . ASN A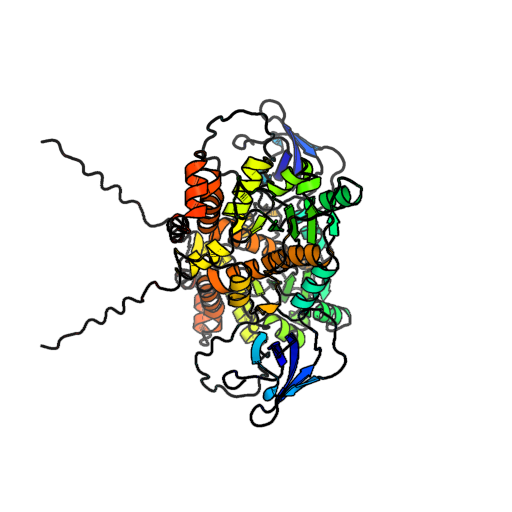 1 234 ? -14.836 10.367 4.129 1 77.12 234 ASN A N 1
ATOM 1873 C CA . ASN A 1 234 ? -16.078 10.711 4.789 1 77.12 234 ASN A CA 1
ATOM 1874 C C . ASN A 1 234 ? -15.875 10.969 6.281 1 77.12 234 ASN A C 1
ATOM 1876 O O . ASN A 1 234 ? -16.719 10.594 7.102 1 77.12 234 ASN A O 1
ATOM 1880 N N . LEU A 1 235 ? -14.688 11.508 6.562 1 77.06 235 LEU A N 1
ATOM 1881 C CA . LEU A 1 235 ? -14.438 11.891 7.949 1 77.06 235 LEU A CA 1
ATOM 1882 C C . LEU A 1 235 ? -15.219 13.141 8.32 1 77.06 235 LEU A C 1
ATOM 1884 O O . LEU A 1 235 ? -15.32 14.078 7.527 1 77.06 235 LEU A O 1
ATOM 1888 N N . PRO A 1 236 ? -15.75 13.133 9.438 1 69.19 236 PRO A N 1
ATOM 1889 C CA . PRO A 1 236 ? -16.5 14.32 9.844 1 69.19 236 PRO A CA 1
ATOM 1890 C C . PRO A 1 236 ? -15.609 15.539 10.07 1 69.19 236 PRO A C 1
ATOM 1892 O O . PRO A 1 236 ? -14.469 15.398 10.523 1 69.19 236 PRO A O 1
ATOM 1895 N N . SER A 1 237 ? -16.172 16.703 9.812 1 65.75 237 SER A N 1
ATOM 1896 C CA . SER A 1 237 ? -15.422 17.938 9.914 1 65.75 237 SER A CA 1
ATOM 1897 C C . SER A 1 237 ? -15.039 18.25 11.359 1 65.75 237 SER A C 1
ATOM 1899 O O . SER A 1 237 ? -14.008 18.875 11.617 1 65.75 237 SER A O 1
ATOM 1901 N N . ASN A 1 238 ? -15.852 17.875 12.266 1 68.94 238 ASN A N 1
ATOM 1902 C CA . ASN A 1 238 ? -15.617 18.219 13.664 1 68.94 238 ASN A CA 1
ATOM 1903 C C . ASN A 1 238 ? -14.508 17.359 14.273 1 68.94 238 ASN A C 1
ATOM 1905 O O . ASN A 1 238 ? -14.156 17.547 15.438 1 68.94 238 ASN A O 1
ATOM 1909 N N . PHE A 1 239 ? -14.023 16.469 13.477 1 75.81 239 PHE A N 1
ATOM 1910 C CA . PHE A 1 239 ? -12.883 15.656 13.906 1 75.81 239 PHE A CA 1
ATOM 1911 C C . PHE A 1 239 ? -11.648 16.531 14.109 1 75.81 239 PHE A C 1
ATOM 1913 O O . PHE A 1 239 ? -10.812 16.234 14.969 1 75.81 239 PHE A O 1
ATOM 1920 N N . PHE A 1 240 ? -11.664 17.594 13.406 1 81.81 240 PHE A N 1
ATOM 1921 C CA . PHE A 1 240 ? -10.523 18.484 13.477 1 81.81 240 PHE A CA 1
ATOM 1922 C C . PHE A 1 240 ? -10.898 19.781 14.195 1 81.81 240 PHE A C 1
ATOM 1924 O O . PHE A 1 240 ? -12.062 20.172 14.203 1 81.81 240 PHE A O 1
ATOM 1931 N N . ASP A 1 241 ? -9.93 20.297 14.898 1 81.56 241 ASP A N 1
ATOM 1932 C CA . ASP A 1 241 ? -10.07 21.609 15.523 1 81.56 241 ASP A CA 1
ATOM 1933 C C . ASP A 1 241 ? -9.141 22.641 14.867 1 81.56 241 ASP A C 1
ATOM 1935 O O . ASP A 1 241 ? -7.957 22.719 15.203 1 81.56 241 ASP A O 1
ATOM 1939 N N . SER A 1 242 ? -9.703 23.422 14.023 1 80.12 242 SER A N 1
ATOM 1940 C CA . SER A 1 242 ? -8.922 24.375 13.227 1 80.12 242 SER A CA 1
ATOM 1941 C C . SER A 1 242 ? -8.516 25.578 14.062 1 80.12 242 SER A C 1
ATOM 1943 O O . SER A 1 242 ? -7.688 26.391 13.633 1 80.12 242 SER A O 1
ATOM 1945 N N . SER A 1 243 ? -9.016 25.688 15.227 1 86.25 243 SER A N 1
ATOM 1946 C CA . SER A 1 243 ? -8.719 26.844 16.062 1 86.25 243 SER A CA 1
ATOM 1947 C C . SER A 1 243 ? -7.43 26.641 16.844 1 86.25 243 SER A C 1
ATOM 1949 O O . SER A 1 243 ? -6.875 27.594 17.406 1 86.25 243 SER A O 1
ATOM 1951 N N . ILE A 1 244 ? -6.926 25.5 16.844 1 90.44 244 ILE A N 1
ATOM 1952 C CA . ILE A 1 244 ? -5.754 25.172 17.641 1 90.44 244 ILE A CA 1
ATOM 1953 C C . ILE A 1 244 ? -4.508 25.797 17.016 1 90.44 244 ILE A C 1
ATOM 1955 O O . ILE A 1 244 ? -4.281 25.656 15.812 1 90.44 244 ILE A O 1
ATOM 1959 N N . LYS A 1 245 ? -3.811 26.5 17.828 1 91.12 245 LYS A N 1
ATOM 1960 C CA . LYS A 1 245 ? -2.527 27.078 17.438 1 91.12 245 LYS A CA 1
ATOM 1961 C C . LYS A 1 245 ? -1.368 26.297 18.062 1 91.12 245 LYS A C 1
ATOM 1963 O O . LYS A 1 245 ? -1.543 25.625 19.078 1 91.12 245 LYS A O 1
ATOM 1968 N N . PHE A 1 246 ? -0.18 26.422 17.484 1 94.62 246 PHE A N 1
ATOM 1969 C CA . PHE A 1 246 ? 0.927 25.562 17.906 1 94.62 246 PHE A CA 1
ATOM 1970 C C . PHE A 1 246 ? 2.141 26.406 18.281 1 94.62 246 PHE A C 1
ATOM 1972 O O . PHE A 1 246 ? 3.266 25.906 18.312 1 94.62 246 PHE A O 1
ATOM 1979 N N . ASN A 1 247 ? 1.969 27.734 18.609 1 90.44 247 ASN A N 1
ATOM 1980 C CA . ASN A 1 247 ? 3.092 28.641 18.797 1 90.44 247 ASN A CA 1
ATOM 1981 C C . ASN A 1 247 ? 3.434 28.812 20.281 1 90.44 247 ASN A C 1
ATOM 1983 O O . ASN A 1 247 ? 4.496 29.328 20.625 1 90.44 247 ASN A O 1
ATOM 1987 N N . ASN A 1 248 ? 2.684 28.391 21.172 1 91.38 248 ASN A N 1
ATOM 1988 C CA . ASN A 1 248 ? 2.938 28.531 22.609 1 91.38 248 ASN A CA 1
ATOM 1989 C C . ASN A 1 248 ? 3.684 27.344 23.172 1 91.38 248 ASN A C 1
ATOM 1991 O O . ASN A 1 248 ? 3.594 26.234 22.641 1 91.38 248 ASN A O 1
ATOM 1995 N N . ARG A 1 249 ? 4.438 27.594 24.25 1 92.19 249 ARG A N 1
ATOM 1996 C CA . ARG A 1 249 ? 5.098 26.547 25.016 1 92.19 249 ARG A CA 1
ATOM 1997 C C . ARG A 1 249 ? 4.895 26.75 26.516 1 92.19 249 ARG A C 1
ATOM 1999 O O . ARG A 1 249 ? 4.875 27.891 26.984 1 92.19 249 ARG A O 1
ATOM 2006 N N . PRO A 1 250 ? 4.719 25.688 27.234 1 92.69 250 PRO A N 1
ATOM 2007 C CA . PRO A 1 250 ? 4.66 24.297 26.766 1 92.69 250 PRO A CA 1
ATOM 2008 C C . PRO A 1 250 ? 3.359 23.969 26.031 1 92.69 250 PRO A C 1
ATOM 2010 O O . PRO A 1 250 ? 2.346 24.641 26.25 1 92.69 250 PRO A O 1
ATOM 2013 N N . LEU A 1 251 ? 3.398 22.969 25.156 1 95.38 251 LEU A N 1
ATOM 2014 C CA . LEU A 1 251 ? 2.213 22.547 24.438 1 95.38 251 LEU A CA 1
ATOM 2015 C C . LEU A 1 251 ? 1.253 21.781 25.344 1 95.38 251 LEU A C 1
ATOM 2017 O O . LEU A 1 251 ? 1.683 20.984 26.172 1 95.38 251 LEU A O 1
ATOM 2021 N N . LYS A 1 252 ? 0.014 22.047 25.125 1 93.94 252 LYS A N 1
ATOM 2022 C CA . LYS A 1 252 ? -1.01 21.25 25.781 1 93.94 252 LYS A CA 1
ATOM 2023 C C . LYS A 1 252 ? -1.188 19.906 25.062 1 93.94 252 LYS A C 1
ATOM 2025 O O . LYS A 1 252 ? -0.795 19.75 23.906 1 93.94 252 LYS A O 1
ATOM 2030 N N . GLU A 1 253 ? -1.734 18.953 25.766 1 92.06 253 GLU A N 1
ATOM 2031 C CA . GLU A 1 253 ? -2.021 17.641 25.188 1 92.06 253 GLU A CA 1
ATOM 2032 C C . GLU A 1 253 ? -2.941 17.766 23.969 1 92.06 253 GLU A C 1
ATOM 2034 O O . GLU A 1 253 ? -2.781 17.031 23 1 92.06 253 GLU A O 1
ATOM 2039 N N . SER A 1 254 ? -3.891 18.656 24.078 1 91.44 254 SER A N 1
ATOM 2040 C CA . SER A 1 254 ? -4.832 18.859 22.984 1 91.44 254 SER A CA 1
ATOM 2041 C C . SER A 1 254 ? -4.113 19.312 21.719 1 91.44 254 SER A C 1
ATOM 2043 O O . SER A 1 254 ? -4.504 18.953 20.609 1 91.44 254 SER A O 1
ATOM 2045 N N . GLN A 1 255 ? -3.094 20.062 21.891 1 95.19 255 GLN A N 1
ATOM 2046 C CA . GLN A 1 255 ? -2.309 20.547 20.75 1 95.19 255 GLN A CA 1
ATOM 2047 C C . GLN A 1 255 ? -1.505 19.422 20.125 1 95.19 255 GLN A C 1
ATOM 2049 O O . GLN A 1 255 ? -1.473 19.281 18.891 1 95.19 255 GLN A O 1
ATOM 2054 N N . ARG A 1 256 ? -0.94 18.562 20.969 1 96.38 256 ARG A N 1
ATOM 2055 C CA . ARG A 1 256 ? -0.179 17.422 20.484 1 96.38 256 ARG A CA 1
ATOM 2056 C C . ARG A 1 256 ? -1.083 16.438 19.766 1 96.38 256 ARG A C 1
ATOM 2058 O O . ARG A 1 256 ? -0.733 15.945 18.688 1 96.38 256 ARG A O 1
ATOM 2065 N N . LYS A 1 257 ? -2.172 16.25 20.328 1 93.69 257 LYS A N 1
ATOM 2066 C CA . LYS A 1 257 ? -3.146 15.336 19.734 1 93.69 257 LYS A CA 1
ATOM 2067 C C . LYS A 1 257 ? -3.652 15.883 18.406 1 93.69 257 LYS A C 1
ATOM 2069 O O . LYS A 1 257 ? -3.873 15.125 17.453 1 93.69 257 LYS A O 1
ATOM 2074 N N . ALA A 1 258 ? -3.885 17.188 18.391 1 94.38 258 ALA A N 1
ATOM 2075 C CA . ALA A 1 258 ? -4.332 17.812 17.141 1 94.38 258 ALA A CA 1
ATOM 2076 C C . ALA A 1 258 ? -3.309 17.625 16.031 1 94.38 258 ALA A C 1
ATOM 2078 O O . ALA A 1 258 ? -3.674 17.344 14.883 1 94.38 258 ALA A O 1
ATOM 2079 N N . ALA A 1 259 ? -2.057 17.75 16.344 1 97.12 259 ALA A N 1
ATOM 2080 C CA . ALA A 1 259 ? -0.996 17.531 15.359 1 97.12 259 ALA A CA 1
ATOM 2081 C C . ALA A 1 259 ? -0.979 16.078 14.883 1 97.12 259 ALA A C 1
ATOM 2083 O O . ALA A 1 259 ? -0.807 15.805 13.695 1 97.12 259 ALA A O 1
ATOM 2084 N N . ALA A 1 260 ? -1.151 15.172 15.805 1 97.19 260 ALA A N 1
ATOM 2085 C CA . ALA A 1 260 ? -1.219 13.75 15.477 1 97.19 260 ALA A CA 1
ATOM 2086 C C . ALA A 1 260 ? -2.395 13.461 14.547 1 97.19 260 ALA A C 1
ATOM 2088 O O . ALA A 1 260 ? -2.262 12.695 13.586 1 97.19 260 ALA A O 1
ATOM 2089 N N . LYS A 1 261 ? -3.541 14.094 14.789 1 93.44 261 LYS A N 1
ATOM 2090 C CA . LYS A 1 261 ? -4.742 13.914 13.977 1 93.44 261 LYS A CA 1
ATOM 2091 C C . LYS A 1 261 ? -4.5 14.352 12.531 1 93.44 261 LYS A C 1
ATOM 2093 O O . LYS A 1 261 ? -5.008 13.734 11.594 1 93.44 261 LYS A O 1
ATOM 2098 N N . ASN A 1 262 ? -3.727 15.359 12.359 1 95.06 262 ASN A N 1
ATOM 2099 C CA . ASN A 1 262 ? -3.498 15.945 11.039 1 95.06 262 ASN A CA 1
ATOM 2100 C C . ASN A 1 262 ? -2.73 15 10.125 1 95.06 262 ASN A C 1
ATOM 2102 O O . ASN A 1 262 ? -2.744 15.164 8.906 1 95.06 262 ASN A O 1
ATOM 2106 N N . VAL A 1 263 ? -2.057 13.977 10.641 1 97.62 263 VAL A N 1
ATOM 2107 C CA . VAL A 1 263 ? -1.268 13.086 9.797 1 97.62 263 VAL A CA 1
ATOM 2108 C C . VAL A 1 263 ? -1.812 11.664 9.891 1 97.62 263 VAL A C 1
ATOM 2110 O O . VAL A 1 263 ? -1.448 10.797 9.094 1 97.62 263 VAL A O 1
ATOM 2113 N N . ALA A 1 264 ? -2.74 11.414 10.758 1 96.44 264 ALA A N 1
ATOM 2114 C CA . ALA A 1 264 ? -3.129 10.062 11.164 1 96.44 264 ALA A CA 1
ATOM 2115 C C . ALA A 1 264 ? -3.771 9.305 10.008 1 96.44 264 ALA A C 1
ATOM 2117 O O . ALA A 1 264 ? -3.574 8.102 9.859 1 96.44 264 ALA A O 1
ATOM 2118 N N . PHE A 1 265 ? -4.488 10.008 9.172 1 94.88 265 PHE A N 1
ATOM 2119 C CA . PHE A 1 265 ? -5.277 9.328 8.156 1 94.88 265 PHE A CA 1
ATOM 2120 C C . PHE A 1 265 ? -4.602 9.43 6.789 1 94.88 265 PHE A C 1
ATOM 2122 O O . PHE A 1 265 ? -5.148 8.961 5.785 1 94.88 265 PHE A O 1
ATOM 2129 N N . LEU A 1 266 ? -3.43 10.008 6.723 1 97.69 266 LEU A N 1
ATOM 2130 C CA . LEU A 1 266 ? -2.803 10.289 5.438 1 97.69 266 LEU A CA 1
ATOM 2131 C C . LEU A 1 266 ? -2.477 9 4.691 1 97.69 266 LEU A C 1
ATOM 2133 O O . LEU A 1 266 ? -2.645 8.922 3.473 1 97.69 266 LEU A O 1
ATOM 2137 N N . LEU A 1 267 ? -2.008 7.984 5.418 1 97.12 267 LEU A N 1
ATOM 2138 C CA . LEU A 1 267 ? -1.669 6.73 4.754 1 97.12 267 LEU A CA 1
ATOM 2139 C C . LEU A 1 267 ? -2.92 6.043 4.215 1 97.12 267 LEU A C 1
ATOM 2141 O O . LEU A 1 267 ? -2.91 5.504 3.107 1 97.12 267 LEU A O 1
ATOM 2145 N N . ALA A 1 268 ? -3.994 6.062 5.02 1 93.88 268 ALA A N 1
ATOM 2146 C CA . ALA A 1 268 ? -5.266 5.52 4.555 1 93.88 268 ALA A CA 1
ATOM 2147 C C . ALA A 1 268 ? -5.793 6.297 3.352 1 93.88 268 ALA A C 1
ATOM 2149 O O . ALA A 1 268 ? -6.336 5.711 2.414 1 93.88 268 ALA A O 1
ATOM 2150 N N . LEU A 1 269 ? -5.66 7.574 3.414 1 95.25 269 LEU A N 1
ATOM 2151 C CA . LEU A 1 269 ? -6.094 8.43 2.312 1 95.25 269 LEU A CA 1
ATOM 2152 C C . LEU A 1 269 ? -5.324 8.102 1.037 1 95.25 269 LEU A C 1
ATOM 2154 O O . LEU A 1 269 ? -5.914 7.988 -0.039 1 95.25 269 LEU A O 1
ATOM 2158 N N . GLN A 1 270 ? -4.004 7.98 1.142 1 97 270 GLN A N 1
ATOM 2159 C CA . GLN A 1 270 ? -3.195 7.621 -0.016 1 97 270 GLN A CA 1
ATOM 2160 C C . GLN A 1 270 ? -3.668 6.305 -0.628 1 97 270 GLN A C 1
ATOM 2162 O O . GLN A 1 270 ? -3.777 6.188 -1.851 1 97 270 GLN A O 1
ATOM 2167 N N . ASP A 1 271 ? -3.861 5.309 0.19 1 94.56 271 ASP A N 1
ATOM 2168 C CA . ASP A 1 271 ? -4.312 4.004 -0.287 1 94.56 271 ASP A CA 1
ATOM 2169 C C . ASP A 1 271 ? -5.633 4.125 -1.046 1 94.56 271 ASP A C 1
ATOM 2171 O O . ASP A 1 271 ? -5.785 3.561 -2.131 1 94.56 271 ASP A O 1
ATOM 2175 N N . TYR A 1 272 ? -6.547 4.887 -0.525 1 92.5 272 TYR A N 1
ATOM 2176 C CA . TYR A 1 272 ? -7.844 5.098 -1.155 1 92.5 272 TYR A CA 1
ATOM 2177 C C . TYR A 1 272 ? -7.695 5.828 -2.484 1 92.5 272 TYR A C 1
ATOM 2179 O O . TYR A 1 272 ? -8.273 5.426 -3.492 1 92.5 272 TYR A O 1
ATOM 2187 N N . LEU A 1 273 ? -6.961 6.883 -2.443 1 93.62 273 LEU A N 1
ATOM 2188 C CA . LEU A 1 273 ? -6.773 7.68 -3.65 1 93.62 273 LEU A CA 1
ATOM 2189 C C . LEU A 1 273 ? -6.152 6.844 -4.766 1 93.62 273 LEU A C 1
ATOM 2191 O O . LEU A 1 273 ? -6.594 6.902 -5.914 1 93.62 273 LEU A O 1
ATOM 2195 N N . VAL A 1 274 ? -5.195 6.023 -4.422 1 95.19 274 VAL A N 1
ATOM 2196 C CA . VAL A 1 274 ? -4.477 5.246 -5.426 1 95.19 274 VAL A CA 1
ATOM 2197 C C . VAL A 1 274 ? -5.391 4.16 -5.988 1 95.19 274 VAL A C 1
ATOM 2199 O O . VAL A 1 274 ? -5.605 4.09 -7.203 1 95.19 274 VAL A O 1
ATOM 2202 N N . HIS A 1 275 ? -6.062 3.395 -5.137 1 93.12 275 HIS A N 1
ATOM 2203 C CA . HIS A 1 275 ? -6.656 2.143 -5.59 1 93.12 275 HIS A CA 1
ATOM 2204 C C . HIS A 1 275 ? -8.141 2.32 -5.902 1 93.12 275 HIS A C 1
ATOM 2206 O O . HIS A 1 275 ? -8.719 1.54 -6.664 1 93.12 275 HIS A O 1
ATOM 2212 N N . GLU A 1 276 ? -8.734 3.357 -5.352 1 89 276 GLU A N 1
ATOM 2213 C CA . GLU A 1 276 ? -10.164 3.541 -5.586 1 89 276 GLU A CA 1
ATOM 2214 C C . GLU A 1 276 ? -10.422 4.715 -6.527 1 89 276 GLU A C 1
ATOM 2216 O O . GLU A 1 276 ? -11.469 4.781 -7.176 1 89 276 GLU A O 1
ATOM 2221 N N . VAL A 1 277 ? -9.469 5.59 -6.617 1 89.69 277 VAL A N 1
ATOM 2222 C CA . VAL A 1 277 ? -9.719 6.793 -7.406 1 89.69 277 VAL A CA 1
ATOM 2223 C C . VAL A 1 277 ? -8.805 6.805 -8.625 1 89.69 277 VAL A C 1
ATOM 2225 O O . VAL A 1 277 ? -9.258 6.609 -9.758 1 89.69 277 VAL A O 1
ATOM 2228 N N . MET A 1 278 ? -7.566 6.82 -8.445 1 90.38 278 MET A N 1
ATOM 2229 C CA . MET A 1 278 ? -6.598 7.035 -9.523 1 90.38 278 MET A CA 1
ATOM 2230 C C . MET A 1 278 ? -6.547 5.836 -10.461 1 90.38 278 MET A C 1
ATOM 2232 O O . MET A 1 278 ? -6.461 6 -11.68 1 90.38 278 MET A O 1
ATOM 2236 N N . LEU A 1 279 ? -6.633 4.613 -9.906 1 92.62 279 LEU A N 1
ATOM 2237 C CA . LEU A 1 279 ? -6.438 3.414 -10.711 1 92.62 279 LEU A CA 1
ATOM 2238 C C . LEU A 1 279 ? -7.777 2.775 -11.07 1 92.62 279 LEU A C 1
ATOM 2240 O O . LEU A 1 279 ? -7.824 1.607 -11.461 1 92.62 279 LEU A O 1
ATOM 2244 N N . GLU A 1 280 ? -8.828 3.498 -10.961 1 87.5 280 GLU A N 1
ATOM 2245 C CA . GLU A 1 280 ? -10.156 2.967 -11.258 1 87.5 280 GLU A CA 1
ATOM 2246 C C . GLU A 1 280 ? -10.234 2.412 -12.672 1 87.5 280 GLU A C 1
ATOM 2248 O O . GLU A 1 280 ? -10.695 1.289 -12.883 1 87.5 280 GLU A O 1
ATOM 2253 N N . PRO A 1 281 ? -9.758 3.129 -13.734 1 85.56 281 PRO A N 1
ATOM 2254 C CA . PRO A 1 281 ? -9.789 2.561 -15.086 1 85.56 281 PRO A CA 1
ATOM 2255 C C . PRO A 1 281 ? -8.953 1.291 -15.211 1 85.56 281 PRO A C 1
ATOM 2257 O O . PRO A 1 281 ? -9.336 0.361 -15.922 1 85.56 281 PRO A O 1
ATOM 2260 N N . PHE A 1 282 ? -7.859 1.356 -14.594 1 91.75 282 PHE A N 1
ATOM 2261 C CA . PHE A 1 282 ? -7.004 0.178 -14.609 1 91.75 282 PHE A CA 1
ATOM 2262 C C . PHE A 1 282 ? -7.723 -1.026 -14.016 1 91.75 282 PHE A C 1
ATOM 2264 O O . PHE A 1 282 ? -7.672 -2.125 -14.57 1 91.75 282 PHE A O 1
ATOM 2271 N N . TYR A 1 283 ? -8.367 -0.878 -12.812 1 91.88 283 TYR A N 1
ATOM 2272 C CA . TYR A 1 283 ? -9.078 -1.98 -12.164 1 91.88 283 TYR A CA 1
ATOM 2273 C C . TYR A 1 283 ? -10.234 -2.471 -13.031 1 91.88 283 TYR A C 1
ATOM 2275 O O . TYR A 1 283 ? -10.555 -3.66 -13.031 1 91.88 283 TYR A O 1
ATOM 2283 N N . HIS A 1 284 ? -10.82 -1.56 -13.742 1 88.69 284 HIS A N 1
ATOM 2284 C CA . HIS A 1 284 ? -11.828 -1.966 -14.711 1 88.69 284 HIS A CA 1
ATOM 2285 C C . HIS A 1 284 ? -11.242 -2.902 -15.758 1 88.69 284 HIS A C 1
ATOM 2287 O O . HIS A 1 284 ? -11.836 -3.932 -16.078 1 88.69 284 HIS A O 1
ATOM 2293 N N . SER A 1 285 ? -10.055 -2.572 -16.25 1 89 285 SER A N 1
ATOM 2294 C CA . SER A 1 285 ? -9.352 -3.424 -17.203 1 89 285 SER A CA 1
ATOM 2295 C C . SER A 1 285 ? -9.016 -4.781 -16.594 1 89 285 SER A C 1
ATOM 2297 O O . SER A 1 285 ? -9.117 -5.812 -17.266 1 89 285 SER A O 1
ATOM 2299 N N . CYS A 1 286 ? -8.594 -4.781 -15.344 1 93.31 286 CYS A N 1
ATOM 2300 C CA . CYS A 1 286 ? -8.305 -6.031 -14.648 1 93.31 286 CYS A CA 1
ATOM 2301 C C . CYS A 1 286 ? -9.539 -6.922 -14.586 1 93.31 286 CYS A C 1
ATOM 2303 O O . CYS A 1 286 ? -9.453 -8.125 -14.828 1 93.31 286 CYS A O 1
ATOM 2305 N N . ARG A 1 287 ? -10.633 -6.297 -14.242 1 90.31 287 ARG A N 1
ATOM 2306 C CA . ARG A 1 287 ? -11.883 -7.039 -14.133 1 90.31 287 ARG A CA 1
ATOM 2307 C C . ARG A 1 287 ? -12.281 -7.629 -15.484 1 90.31 287 ARG A C 1
ATOM 2309 O O . ARG A 1 287 ? -12.711 -8.781 -15.555 1 90.31 287 ARG A O 1
ATOM 2316 N N . GLN A 1 288 ? -12.195 -6.824 -16.5 1 86.38 288 GLN A N 1
ATOM 2317 C CA . GLN A 1 288 ? -12.531 -7.281 -17.844 1 86.38 288 GLN A CA 1
ATOM 2318 C C . GLN A 1 288 ? -11.633 -8.438 -18.266 1 86.38 288 GLN A C 1
ATOM 2320 O O . GLN A 1 288 ? -12.117 -9.453 -18.766 1 86.38 288 GLN A O 1
ATOM 2325 N N . TYR A 1 289 ? -10.375 -8.32 -18.078 1 88.12 289 TYR A N 1
ATOM 2326 C CA . TYR A 1 289 ? -9.438 -9.375 -18.438 1 88.12 289 TYR A CA 1
ATOM 2327 C C . TYR A 1 289 ? -9.695 -10.633 -17.609 1 88.12 289 TYR A C 1
ATOM 2329 O O . TYR A 1 289 ? -9.734 -11.742 -18.156 1 88.12 289 TYR A O 1
ATOM 2337 N N . GLY A 1 290 ? -9.828 -10.414 -16.328 1 88.56 290 GLY A N 1
ATOM 2338 C CA . GLY A 1 290 ? -10.078 -11.539 -15.438 1 88.56 290 GLY A CA 1
ATOM 2339 C C . GLY A 1 290 ? -11.328 -12.32 -15.805 1 88.56 290 GLY A C 1
ATOM 2340 O O . GLY A 1 290 ? -11.367 -13.547 -15.656 1 88.56 290 GLY A O 1
ATOM 2341 N N . ALA A 1 291 ? -12.305 -11.641 -16.312 1 86.25 291 ALA A N 1
ATOM 2342 C CA . ALA A 1 291 ? -13.586 -12.258 -16.625 1 86.25 291 ALA A CA 1
ATOM 2343 C C . ALA A 1 291 ? -13.625 -12.742 -18.078 1 86.25 291 ALA A C 1
ATOM 2345 O O . ALA A 1 291 ? -14.609 -13.344 -18.516 1 86.25 291 ALA A O 1
ATOM 2346 N N . SER A 1 292 ? -12.602 -12.484 -18.781 1 83 292 SER A N 1
ATOM 2347 C CA . SER A 1 292 ? -12.625 -12.719 -20.219 1 83 292 SER A CA 1
ATOM 2348 C C . SER A 1 292 ? -12.883 -14.188 -20.531 1 83 292 SER A C 1
ATOM 2350 O O . SER A 1 292 ? -13.555 -14.508 -21.516 1 83 292 SER A O 1
ATOM 2352 N N . LEU A 1 293 ? -12.406 -15.078 -19.703 1 80.44 293 LEU A N 1
ATOM 2353 C CA . LEU A 1 293 ? -12.648 -16.5 -19.891 1 80.44 293 LEU A CA 1
ATOM 2354 C C . LEU A 1 293 ? -13.914 -16.938 -19.156 1 80.44 293 LEU A C 1
ATOM 2356 O O . LEU A 1 293 ? -14.766 -17.609 -19.734 1 80.44 293 LEU A O 1
ATOM 2360 N N . ALA A 1 294 ? -13.984 -16.469 -17.953 1 79.12 294 ALA A N 1
ATOM 2361 C CA . ALA A 1 294 ? -15.047 -16.922 -17.062 1 79.12 294 ALA A CA 1
ATOM 2362 C C . ALA A 1 294 ? -16.406 -16.422 -17.531 1 79.12 294 ALA A C 1
ATOM 2364 O O . ALA A 1 294 ? -17.438 -17.062 -17.266 1 79.12 294 ALA A O 1
ATOM 2365 N N . GLY A 1 295 ? -16.406 -15.32 -18.141 1 75.5 295 GLY A N 1
ATOM 2366 C CA . GLY A 1 295 ? -17.672 -14.75 -18.594 1 75.5 295 GLY A CA 1
ATOM 2367 C C . GLY A 1 295 ? -18.219 -15.43 -19.844 1 75.5 295 GLY A C 1
ATOM 2368 O O . GLY A 1 295 ? -19.375 -15.234 -20.203 1 75.5 295 GLY A O 1
ATOM 2369 N N . ASP A 1 296 ? -17.312 -16.172 -20.484 1 69.88 296 ASP A N 1
ATOM 2370 C CA . ASP A 1 296 ? -17.719 -16.859 -21.703 1 69.88 296 ASP A CA 1
ATOM 2371 C C . ASP A 1 296 ? -18.328 -18.234 -21.375 1 69.88 296 ASP A C 1
ATOM 2373 O O . ASP A 1 296 ? -17.609 -19.156 -21 1 69.88 296 ASP A O 1
ATOM 2377 N N . ASP A 1 297 ? -19.547 -18.234 -21.281 1 63.47 297 ASP A N 1
ATOM 2378 C CA . ASP A 1 297 ? -20.266 -19.453 -20.906 1 63.47 297 ASP A CA 1
ATOM 2379 C C . ASP A 1 297 ? -20.031 -20.562 -21.922 1 63.47 297 ASP A C 1
ATOM 2381 O O . ASP A 1 297 ? -20.219 -21.734 -21.625 1 63.47 297 ASP A O 1
ATOM 2385 N N . GLU A 1 298 ? -19.672 -20.062 -23.203 1 61.25 298 GLU A N 1
ATOM 2386 C CA . GLU A 1 298 ? -19.5 -21.141 -24.172 1 61.25 298 GLU A CA 1
ATOM 2387 C C . GLU A 1 298 ? -18.156 -21.844 -23.984 1 61.25 298 GLU A C 1
ATOM 2389 O O . GLU A 1 298 ? -17.094 -21.203 -24.078 1 61.25 298 GLU A O 1
ATOM 2394 N N . HIS A 1 299 ? -18.125 -23.031 -23.438 1 57.53 299 HIS A N 1
ATOM 2395 C CA . HIS A 1 299 ? -17.031 -23.922 -23.109 1 57.53 299 HIS A CA 1
ATOM 2396 C C . HIS A 1 299 ? -15.977 -23.953 -24.219 1 57.53 299 HIS A C 1
ATOM 2398 O O . HIS A 1 299 ? -14.781 -23.844 -23.938 1 57.53 299 HIS A O 1
ATOM 2404 N N . LEU A 1 300 ? -16.438 -24.094 -25.422 1 52.88 300 LEU A N 1
ATOM 2405 C CA . LEU A 1 300 ? -15.562 -24.297 -26.562 1 52.88 300 LEU A CA 1
ATOM 2406 C C . LEU A 1 300 ? -14.688 -23.062 -26.797 1 52.88 300 LEU A C 1
ATOM 2408 O O . LEU A 1 300 ? -13.5 -23.203 -27.125 1 52.88 300 LEU A O 1
ATOM 2412 N N . VAL A 1 301 ? -15.234 -22 -26.484 1 53.34 301 VAL A N 1
ATOM 2413 C CA . VAL A 1 301 ? -14.531 -20.75 -26.766 1 53.34 301 VAL A CA 1
ATOM 2414 C C . VAL A 1 301 ? -13.414 -20.547 -25.75 1 53.34 301 VAL A C 1
ATOM 2416 O O . VAL A 1 301 ? -12.312 -20.125 -26.094 1 53.34 301 VAL A O 1
ATOM 2419 N N . SER A 1 302 ? -13.648 -20.938 -24.562 1 56.59 302 SER A N 1
ATOM 2420 C CA . SER A 1 302 ? -12.633 -20.812 -23.516 1 56.59 302 SER A CA 1
ATOM 2421 C C . SER A 1 302 ? -11.43 -21.703 -23.812 1 56.59 302 SER A C 1
ATOM 2423 O O . SER A 1 302 ? -10.289 -21.281 -23.625 1 56.59 302 SER A O 1
ATOM 2425 N N . VAL A 1 303 ? -11.766 -22.906 -24.328 1 56.91 303 VAL A N 1
ATOM 2426 C CA . VAL A 1 303 ? -10.719 -23.859 -24.656 1 56.91 303 VAL A CA 1
ATOM 2427 C C . VAL A 1 303 ? -9.898 -23.328 -25.844 1 56.91 303 VAL A C 1
ATOM 2429 O O . VAL A 1 303 ? -8.672 -23.406 -25.844 1 56.91 303 VAL A O 1
ATOM 2432 N N . MET A 1 304 ? -10.625 -22.828 -26.719 1 53.66 304 MET A N 1
ATOM 2433 C CA . MET A 1 304 ? -9.953 -22.328 -27.906 1 53.66 304 MET A CA 1
ATOM 2434 C C . MET A 1 304 ? -9.055 -21.141 -27.578 1 53.66 304 MET A C 1
ATOM 2436 O O . MET A 1 304 ? -7.961 -21.016 -28.141 1 53.66 304 MET A O 1
ATOM 2440 N N . LYS A 1 305 ? -9.555 -20.328 -26.734 1 57.53 305 LYS A N 1
ATOM 2441 C CA . LYS A 1 305 ? -8.773 -19.172 -26.328 1 57.53 305 LYS A CA 1
ATOM 2442 C C . LYS A 1 305 ? -7.492 -19.594 -25.609 1 57.53 305 LYS A C 1
ATOM 2444 O O . LYS A 1 305 ? -6.445 -18.969 -25.766 1 57.53 305 LYS A O 1
ATOM 2449 N N . LEU A 1 306 ? -7.641 -20.641 -24.906 1 58.22 306 LEU A N 1
ATOM 2450 C CA . LEU A 1 306 ? -6.496 -21.141 -24.156 1 58.22 306 LEU A CA 1
ATOM 2451 C C . LEU A 1 306 ? -5.539 -21.906 -25.062 1 58.22 306 LEU A C 1
ATOM 2453 O O . LEU A 1 306 ? -4.324 -21.859 -24.875 1 58.22 306 LEU A O 1
ATOM 2457 N N . SER A 1 307 ? -6.152 -22.781 -25.938 1 54.28 307 SER A N 1
ATOM 2458 C CA . SER A 1 307 ? -5.363 -23.672 -26.797 1 54.28 307 SER A CA 1
ATOM 2459 C C . SER A 1 307 ? -4.586 -22.891 -27.844 1 54.28 307 SER A C 1
ATOM 2461 O O . SER A 1 307 ? -3.51 -23.312 -28.266 1 54.28 307 SER A O 1
ATOM 2463 N N . LYS A 1 308 ? -5.355 -21.938 -28.484 1 50.09 308 LYS A N 1
ATOM 2464 C CA . LYS A 1 308 ? -4.695 -21.328 -29.641 1 50.09 308 LYS A CA 1
ATOM 2465 C C . LYS A 1 308 ? -3.582 -20.375 -29.188 1 50.09 308 LYS A C 1
ATOM 2467 O O . LYS A 1 308 ? -2.992 -19.672 -30.016 1 50.09 308 LYS A O 1
ATOM 2472 N N . GLY A 1 309 ? -3.17 -20.5 -28.109 1 50.81 309 GLY A N 1
ATOM 2473 C CA . GLY A 1 309 ? -2.035 -19.672 -27.719 1 50.81 309 GLY A CA 1
ATOM 2474 C C . GLY A 1 309 ? -2.303 -18.188 -27.859 1 50.81 309 GLY A C 1
ATOM 2475 O O . GLY A 1 309 ? -1.402 -17.375 -27.656 1 50.81 309 GLY A O 1
ATOM 2476 N N . ARG A 1 310 ? -3.283 -17.828 -28.703 1 47.34 310 ARG A N 1
ATOM 2477 C CA . ARG A 1 310 ? -3.568 -16.469 -29.141 1 47.34 310 ARG A CA 1
ATOM 2478 C C . ARG A 1 310 ? -4.316 -15.695 -28.047 1 47.34 310 ARG A C 1
ATOM 2480 O O . ARG A 1 310 ? -5.492 -15.961 -27.797 1 47.34 310 ARG A O 1
ATOM 2487 N N . ASN A 1 311 ? -3.609 -15.188 -27.078 1 57.5 311 ASN A N 1
ATOM 2488 C CA . ASN A 1 311 ? -4.238 -14.43 -26 1 57.5 311 ASN A CA 1
ATOM 2489 C C . ASN A 1 311 ? -4.844 -13.125 -26.5 1 57.5 311 ASN A C 1
ATOM 2491 O O . ASN A 1 311 ? -4.246 -12.062 -26.344 1 57.5 311 ASN A O 1
ATOM 2495 N N . GLU A 1 312 ? -5.762 -13.25 -27.562 1 59.91 312 GLU A N 1
ATOM 2496 C CA . GLU A 1 312 ? -6.453 -12.094 -28.125 1 59.91 312 GLU A CA 1
ATOM 2497 C C . GLU A 1 312 ? -6.949 -11.164 -27.031 1 59.91 312 GLU A C 1
ATOM 2499 O O . GLU A 1 312 ? -7.027 -9.945 -27.219 1 59.91 312 GLU A O 1
ATOM 2504 N N . ASP A 1 313 ? -7.121 -11.75 -25.875 1 65.62 313 ASP A N 1
ATOM 2505 C CA . ASP A 1 313 ? -7.68 -10.945 -24.781 1 65.62 313 ASP A CA 1
ATOM 2506 C C . ASP A 1 313 ? -6.641 -9.984 -24.219 1 65.62 313 ASP A C 1
ATOM 2508 O O . ASP A 1 313 ? -6.992 -8.969 -23.609 1 65.62 313 ASP A O 1
ATOM 2512 N N . LEU A 1 314 ? -5.469 -10.344 -24.531 1 67.19 314 LEU A N 1
ATOM 2513 C CA . LEU A 1 314 ? -4.41 -9.438 -24.078 1 67.19 314 LEU A CA 1
ATOM 2514 C C . LEU A 1 314 ? -4.457 -8.125 -24.859 1 67.19 314 LEU A C 1
ATOM 2516 O O . LEU A 1 314 ? -4.09 -7.074 -24.328 1 67.19 314 LEU A O 1
ATOM 2520 N N . HIS A 1 315 ? -5.008 -8.305 -26.047 1 65 315 HIS A N 1
ATOM 2521 C CA . HIS A 1 315 ? -5.078 -7.129 -26.922 1 65 315 HIS A CA 1
ATOM 2522 C C . HIS A 1 315 ? -6.152 -6.156 -26.438 1 65 315 HIS A C 1
ATOM 2524 O O . HIS A 1 315 ? -6.137 -4.98 -26.812 1 65 315 HIS A O 1
ATOM 2530 N N . ASP A 1 316 ? -6.992 -6.668 -25.547 1 66.69 316 ASP A N 1
ATOM 2531 C CA . ASP A 1 316 ? -8.102 -5.836 -25.109 1 66.69 316 ASP A CA 1
ATOM 2532 C C . ASP A 1 316 ? -7.719 -5.012 -23.891 1 66.69 316 ASP A C 1
ATOM 2534 O O . ASP A 1 316 ? -8.484 -4.148 -23.438 1 66.69 316 ASP A O 1
ATOM 2538 N N . ILE A 1 317 ? -6.562 -5.238 -23.469 1 70.94 317 ILE A N 1
ATOM 2539 C CA . ILE A 1 317 ? -6.125 -4.484 -22.297 1 70.94 317 ILE A CA 1
ATOM 2540 C C . ILE A 1 317 ? -5.703 -3.078 -22.719 1 70.94 317 ILE A C 1
ATOM 2542 O O . ILE A 1 317 ? -4.848 -2.916 -23.594 1 70.94 317 ILE A O 1
ATOM 2546 N N . GLU A 1 318 ? -6.387 -2.137 -22.172 1 68.88 318 GLU A N 1
ATOM 2547 C CA . GLU A 1 318 ? -6.156 -0.734 -22.5 1 68.88 318 GLU A CA 1
ATOM 2548 C C . GLU A 1 318 ? -4.871 -0.222 -21.859 1 68.88 318 GLU A C 1
ATOM 2550 O O . GLU A 1 318 ? -4.434 -0.746 -20.828 1 68.88 318 GLU A O 1
ATOM 2555 N N . ARG A 1 319 ? -4.332 0.703 -22.547 1 70.06 319 ARG A N 1
ATOM 2556 C CA . ARG A 1 319 ? -3.178 1.4 -21.984 1 70.06 319 ARG A CA 1
ATOM 2557 C C . ARG A 1 319 ? -3.527 2.051 -20.656 1 70.06 319 ARG A C 1
ATOM 2559 O O . ARG A 1 319 ? -4.621 2.596 -20.484 1 70.06 319 ARG A O 1
ATOM 2566 N N . PHE A 1 320 ? -2.576 1.961 -19.844 1 75.62 320 PHE A N 1
ATOM 2567 C CA . PHE A 1 320 ? -2.785 2.523 -18.516 1 75.62 320 PHE A CA 1
ATOM 2568 C C . PHE A 1 320 ? -3.102 4.012 -18.594 1 75.62 320 PHE A C 1
ATOM 2570 O O . PHE A 1 320 ? -2.412 4.758 -19.297 1 75.62 320 PHE A O 1
ATOM 2577 N N . ARG A 1 321 ? -4.16 4.336 -18.031 1 70.75 321 ARG A N 1
ATOM 2578 C CA . ARG A 1 321 ? -4.555 5.734 -17.891 1 70.75 321 ARG A CA 1
ATOM 2579 C C . ARG A 1 321 ? -5.035 6.031 -16.469 1 70.75 321 ARG A C 1
ATOM 2581 O O . ARG A 1 321 ? -5.695 5.199 -15.844 1 70.75 321 ARG A O 1
ATOM 2588 N N . LEU A 1 322 ? -4.578 7.133 -15.977 1 69.5 322 LEU A N 1
ATOM 2589 C CA . LEU A 1 322 ? -5.102 7.605 -14.703 1 69.5 322 LEU A CA 1
ATOM 2590 C C . LEU A 1 322 ? -6.547 8.07 -14.852 1 69.5 322 LEU A C 1
ATOM 2592 O O . LEU A 1 322 ? -6.941 8.555 -15.914 1 69.5 322 LEU A O 1
ATOM 2596 N N . ASN A 1 323 ? -7.316 7.785 -13.844 1 69.88 323 ASN A N 1
ATOM 2597 C CA . ASN A 1 323 ? -8.672 8.32 -13.859 1 69.88 323 ASN A CA 1
ATOM 2598 C C . ASN A 1 323 ? -8.672 9.844 -13.781 1 69.88 323 ASN A C 1
ATOM 2600 O O . ASN A 1 323 ? -8.258 10.422 -12.781 1 69.88 323 ASN A O 1
ATOM 2604 N N . VAL A 1 324 ? -8.867 10.586 -14.906 1 62.19 324 VAL A N 1
ATOM 2605 C CA . VAL A 1 324 ? -8.984 12.039 -14.93 1 62.19 324 VAL A CA 1
ATOM 2606 C C . VAL A 1 324 ? -10.438 12.43 -15.219 1 62.19 324 VAL A C 1
ATOM 2608 O O . VAL A 1 324 ? -10.969 12.125 -16.281 1 62.19 324 VAL A O 1
ATOM 2611 N N . ARG A 1 325 ? -11.242 12.664 -14.18 1 52.84 325 ARG A N 1
ATOM 2612 C CA . ARG A 1 325 ? -12.625 13.109 -14.352 1 52.84 325 ARG A CA 1
ATOM 2613 C C . ARG A 1 325 ? -12.688 14.414 -15.125 1 52.84 325 ARG A C 1
ATOM 2615 O O . ARG A 1 325 ? -11.891 15.328 -14.891 1 52.84 325 ARG A O 1
ATOM 2622 N N . GLY A 1 326 ? -13.531 14.547 -16.469 1 47.06 326 GLY A N 1
ATOM 2623 C CA . GLY A 1 326 ? -13.789 15.695 -17.328 1 47.06 326 GLY A CA 1
ATOM 2624 C C . GLY A 1 326 ? -13.328 15.477 -18.766 1 47.06 326 GLY A C 1
ATOM 2625 O O . GLY A 1 326 ? -13.43 16.375 -19.594 1 47.06 326 GLY A O 1
ATOM 2626 N N . GLU A 1 327 ? -12.547 14.562 -19.047 1 41.94 327 GLU A N 1
ATOM 2627 C CA . GLU A 1 327 ? -12.438 14.406 -20.5 1 41.94 327 GLU A CA 1
ATOM 2628 C C . GLU A 1 327 ? -13.766 13.953 -21.109 1 41.94 327 GLU A C 1
ATOM 2630 O O . GLU A 1 327 ? -14.305 12.914 -20.719 1 41.94 327 GLU A O 1
ATOM 2635 N N . GLY A 1 328 ? -14.688 14.766 -21.438 1 35.28 328 GLY A N 1
ATOM 2636 C CA . GLY A 1 328 ? -15.898 14.633 -22.234 1 35.28 328 GLY A CA 1
ATOM 2637 C C . GLY A 1 328 ? -15.828 13.523 -23.25 1 35.28 328 GLY A C 1
ATOM 2638 O O . GLY A 1 328 ? -14.805 13.359 -23.938 1 35.28 328 GLY A O 1
ATOM 2639 N N . GLU A 1 329 ? -16.516 12.445 -23.078 1 36.81 329 GLU A N 1
ATOM 2640 C CA . GLU A 1 329 ? -16.953 11.766 -24.297 1 36.81 329 GLU A CA 1
ATOM 2641 C C . GLU A 1 329 ? -17.297 12.766 -25.391 1 36.81 329 GLU A C 1
ATOM 2643 O O . GLU A 1 329 ? -18.203 13.578 -25.25 1 36.81 329 GLU A O 1
ATOM 2648 N N . ASP A 1 330 ? -16.516 13.312 -26.141 1 33.53 330 ASP A N 1
ATOM 2649 C CA . ASP A 1 330 ? -17.062 13.758 -27.422 1 33.53 330 ASP A CA 1
ATOM 2650 C C . ASP A 1 330 ? -18.031 12.719 -27.984 1 33.53 330 ASP A C 1
ATOM 2652 O O . ASP A 1 330 ? -17.625 11.625 -28.375 1 33.53 330 ASP A O 1
ATOM 2656 N N . ASP A 1 331 ? -19.203 12.586 -27.484 1 33.31 331 ASP A N 1
ATOM 2657 C CA . ASP A 1 331 ? -20.359 12.203 -28.297 1 33.31 331 ASP A CA 1
ATOM 2658 C C . ASP A 1 331 ? -20.328 12.906 -29.656 1 33.31 331 ASP A C 1
ATOM 2660 O O . ASP A 1 331 ? -20.562 14.109 -29.75 1 33.31 331 ASP A O 1
ATOM 2664 N N . ASP A 1 332 ? -19.5 12.586 -30.609 1 32.88 332 ASP A N 1
ATOM 2665 C CA . ASP A 1 332 ? -19.828 12.812 -32 1 32.88 332 ASP A CA 1
ATOM 2666 C C . ASP A 1 332 ? -21.25 12.367 -32.344 1 32.88 332 ASP A C 1
ATOM 2668 O O . ASP A 1 332 ? -21.5 11.18 -32.531 1 32.88 332 ASP A O 1
ATOM 2672 N N . GLU A 1 333 ? -22.234 12.969 -31.766 1 30.52 333 GLU A N 1
ATOM 2673 C CA . GLU A 1 333 ? -23.531 13.062 -32.438 1 30.52 333 GLU A CA 1
ATOM 2674 C C . GLU A 1 333 ? -23.359 13.586 -33.875 1 30.52 333 GLU A C 1
ATOM 2676 O O . GLU A 1 333 ? -23.156 14.789 -34.062 1 30.52 333 GLU A O 1
ATOM 2681 N N . VAL A 1 334 ? -22.859 12.766 -34.875 1 32.56 334 VAL A N 1
ATOM 2682 C CA . VAL A 1 334 ? -23.203 12.938 -36.281 1 32.56 334 VAL A CA 1
ATOM 2683 C C . VAL A 1 334 ? -24.719 13.117 -36.438 1 32.56 334 VAL A C 1
ATOM 2685 O O . VAL A 1 334 ? -25.484 12.203 -36.156 1 32.56 334 VAL A O 1
ATOM 2688 N N . ASP A 1 335 ? -25.188 14.281 -36.125 1 31.25 335 ASP A N 1
ATOM 2689 C CA . ASP A 1 335 ? -26.469 14.727 -36.688 1 31.25 335 ASP A CA 1
ATOM 2690 C C . ASP A 1 335 ? -26.5 14.484 -38.219 1 31.25 335 ASP A C 1
ATOM 2692 O O . ASP A 1 335 ? -25.75 15.094 -38.969 1 31.25 335 ASP A O 1
ATOM 2696 N N . GLU A 1 336 ? -26.688 13.188 -38.688 1 29.19 336 GLU A N 1
ATOM 2697 C CA . GLU A 1 336 ? -27.25 12.977 -40 1 29.19 336 GLU A CA 1
ATOM 2698 C C . GLU A 1 336 ? -28.469 13.859 -40.219 1 29.19 336 GLU A C 1
ATOM 2700 O O . GLU A 1 336 ? -29.516 13.672 -39.594 1 29.19 336 GLU A O 1
ATOM 2705 N N . VAL A 1 337 ? -28.234 15.148 -40.5 1 28.33 337 VAL A N 1
ATOM 2706 C CA . VAL A 1 337 ? -29.203 15.961 -41.219 1 28.33 337 VAL A CA 1
ATOM 2707 C C . VAL A 1 337 ? -29.641 15.219 -42.5 1 28.33 337 VAL A C 1
ATOM 2709 O O . VAL A 1 337 ? -28.812 14.859 -43.344 1 28.33 337 VAL A O 1
ATOM 2712 N N . ASP A 1 338 ? -30.594 14.328 -42.312 1 25.81 338 ASP A N 1
ATOM 2713 C CA . ASP A 1 338 ? -31.469 13.914 -43.438 1 25.81 338 ASP A CA 1
ATOM 2714 C C . ASP A 1 338 ? -31.828 15.109 -44.312 1 25.81 338 ASP A C 1
ATOM 2716 O O . ASP A 1 338 ? -32.406 16.094 -43.844 1 25.81 338 ASP A O 1
ATOM 2720 N N . ASP A 1 339 ? -30.953 15.359 -45.312 1 22.91 339 ASP A N 1
ATOM 2721 C CA . ASP A 1 339 ? -31.594 15.789 -46.562 1 22.91 339 ASP A CA 1
ATOM 2722 C C . ASP A 1 339 ? -32.469 14.688 -47.125 1 22.91 339 ASP A C 1
ATOM 2724 O O . ASP A 1 339 ? -32.094 13.508 -47.094 1 22.91 339 ASP A O 1
ATOM 2728 N N . MET B 1 1 ? 30.391 -8.648 -14.938 1 47.62 1 MET B N 1
ATOM 2729 C CA . MET B 1 1 ? 30.438 -7.621 -13.906 1 47.62 1 MET B CA 1
ATOM 2730 C C . MET B 1 1 ? 30.766 -6.262 -14.508 1 47.62 1 MET B C 1
ATOM 2732 O O . MET B 1 1 ? 30.734 -5.246 -13.812 1 47.62 1 MET B O 1
ATOM 2736 N N . ASP B 1 2 ? 31.109 -6.246 -15.641 1 52.84 2 ASP B N 1
ATOM 2737 C CA . ASP B 1 2 ? 31.812 -5.117 -16.25 1 52.84 2 ASP B CA 1
ATOM 2738 C C . ASP B 1 2 ? 30.875 -3.91 -16.391 1 52.84 2 ASP B C 1
ATOM 2740 O O . ASP B 1 2 ? 31.312 -2.77 -16.219 1 52.84 2 ASP B O 1
ATOM 2744 N N . LYS B 1 3 ? 29.688 -4.133 -16.703 1 54.41 3 LYS B N 1
ATOM 2745 C CA . LYS B 1 3 ? 28.938 -2.949 -17.125 1 54.41 3 LYS B CA 1
ATOM 2746 C C . LYS B 1 3 ? 28.234 -2.299 -15.938 1 54.41 3 LYS B C 1
ATOM 2748 O O . LYS B 1 3 ? 27.562 -1.272 -16.094 1 54.41 3 LYS B O 1
ATOM 2753 N N . LEU B 1 4 ? 28.391 -3.031 -14.859 1 61.91 4 LEU B N 1
ATOM 2754 C CA . LEU B 1 4 ? 27.578 -2.477 -13.781 1 61.91 4 LEU B CA 1
ATOM 2755 C C . LEU B 1 4 ? 28.438 -1.663 -12.82 1 61.91 4 LEU B C 1
ATOM 2757 O O . LEU B 1 4 ? 29.562 -2.062 -12.492 1 61.91 4 LEU B O 1
ATOM 2761 N N . GLU B 1 5 ? 28.141 -0.507 -12.594 1 71.12 5 GLU B N 1
ATOM 2762 C CA . GLU B 1 5 ? 28.812 0.32 -11.594 1 71.12 5 GLU B CA 1
ATOM 2763 C C . GLU B 1 5 ? 28.422 -0.093 -10.18 1 71.12 5 GLU B C 1
ATOM 2765 O O . GLU B 1 5 ? 27.312 0.215 -9.719 1 71.12 5 GLU B O 1
ATOM 2770 N N . LEU B 1 6 ? 29.266 -0.944 -9.633 1 79.31 6 LEU B N 1
ATOM 2771 C CA . LEU B 1 6 ? 29.078 -1.384 -8.258 1 79.31 6 LEU B CA 1
ATOM 2772 C C . LEU B 1 6 ? 29.688 -0.392 -7.273 1 79.31 6 LEU B C 1
ATOM 2774 O O . LEU B 1 6 ? 30.766 0.15 -7.527 1 79.31 6 LEU B O 1
ATOM 2778 N N . THR B 1 7 ? 28.891 0.057 -6.352 1 80.31 7 THR B N 1
ATOM 2779 C CA . THR B 1 7 ? 29.375 0.943 -5.301 1 80.31 7 THR B CA 1
ATOM 2780 C C . THR B 1 7 ? 29.125 0.34 -3.924 1 80.31 7 THR B C 1
ATOM 2782 O O . THR B 1 7 ? 28.219 -0.482 -3.758 1 80.31 7 THR B O 1
ATOM 2785 N N . LYS B 1 8 ? 30.016 0.735 -3.062 1 83.25 8 LYS B N 1
ATOM 2786 C CA . LYS B 1 8 ? 29.875 0.28 -1.683 1 83.25 8 LYS B CA 1
ATOM 2787 C C . LYS B 1 8 ? 28.484 0.609 -1.141 1 83.25 8 LYS B C 1
ATOM 2789 O O . LYS B 1 8 ? 27.953 1.7 -1.378 1 83.25 8 LYS B O 1
ATOM 2794 N N . GLY B 1 9 ? 27.875 -0.325 -0.487 1 77.81 9 GLY B N 1
ATOM 2795 C CA . GLY B 1 9 ? 26.594 -0.103 0.156 1 77.81 9 GLY B CA 1
ATOM 2796 C C . GLY B 1 9 ? 25.422 -0.62 -0.656 1 77.81 9 GLY B C 1
ATOM 2797 O O . GLY B 1 9 ? 24.312 -0.755 -0.138 1 77.81 9 GLY B O 1
ATOM 2798 N N . GLN B 1 10 ? 25.703 -0.967 -1.899 1 76.88 10 GLN B N 1
ATOM 2799 C CA . GLN B 1 10 ? 24.656 -1.536 -2.736 1 76.88 10 GLN B CA 1
ATOM 2800 C C . GLN B 1 10 ? 24.297 -2.951 -2.289 1 76.88 10 GLN B C 1
ATOM 2802 O O . GLN B 1 10 ? 25.156 -3.682 -1.784 1 76.88 10 GLN B O 1
ATOM 2807 N N . ILE B 1 11 ? 23.047 -3.246 -2.355 1 78.38 11 ILE B N 1
ATOM 2808 C CA . ILE B 1 11 ? 22.641 -4.637 -2.225 1 78.38 11 ILE B CA 1
ATOM 2809 C C . ILE B 1 11 ? 22.578 -5.289 -3.605 1 78.38 11 ILE B C 1
ATOM 2811 O O . ILE B 1 11 ? 21.875 -4.797 -4.496 1 78.38 11 ILE B O 1
ATOM 2815 N N . ILE B 1 12 ? 23.391 -6.332 -3.699 1 81 12 ILE B N 1
ATOM 2816 C CA . ILE B 1 12 ? 23.453 -6.941 -5.023 1 81 12 ILE B CA 1
ATOM 2817 C C . ILE B 1 12 ? 23.172 -8.438 -4.922 1 81 12 ILE B C 1
ATOM 2819 O O . ILE B 1 12 ? 23.344 -9.039 -3.861 1 81 12 ILE B O 1
ATOM 2823 N N . LEU B 1 13 ? 22.594 -8.891 -5.914 1 80.62 13 LEU B N 1
ATOM 2824 C CA . LEU B 1 13 ? 22.391 -10.328 -6.098 1 80.62 13 LEU B CA 1
ATOM 2825 C C . LEU B 1 13 ? 23.406 -10.898 -7.074 1 80.62 13 LEU B C 1
ATOM 2827 O O . LEU B 1 13 ? 23.562 -10.391 -8.188 1 80.62 13 LEU B O 1
ATOM 2831 N N . LEU B 1 14 ? 24.203 -11.883 -6.574 1 82.62 14 LEU B N 1
ATOM 2832 C CA . LEU B 1 14 ? 25.188 -12.555 -7.418 1 82.62 14 LEU B CA 1
ATOM 2833 C C . LEU B 1 14 ? 24.688 -13.922 -7.863 1 82.62 14 LEU B C 1
ATOM 2835 O O . LEU B 1 14 ? 24.328 -14.758 -7.031 1 82.62 14 LEU B O 1
ATOM 2839 N N . GLU B 1 15 ? 24.516 -13.977 -9.086 1 80.5 15 GLU B N 1
ATOM 2840 C CA . GLU B 1 15 ? 24.266 -15.305 -9.625 1 80.5 15 GLU B CA 1
ATOM 2841 C C . GLU B 1 15 ? 25.578 -16.031 -9.922 1 80.5 15 GLU B C 1
ATOM 2843 O O . GLU B 1 15 ? 26.359 -15.594 -10.766 1 80.5 15 GLU B O 1
ATOM 2848 N N . LEU B 1 16 ? 25.812 -17.062 -9.227 1 81.62 16 LEU B N 1
ATOM 2849 C CA . LEU B 1 16 ? 26.984 -17.906 -9.406 1 81.62 16 LEU B CA 1
ATOM 2850 C C . LEU B 1 16 ? 26.641 -19.172 -10.195 1 81.62 16 LEU B C 1
ATOM 2852 O O . LEU B 1 16 ? 25.547 -19.266 -10.758 1 81.62 16 LEU B O 1
ATOM 2856 N N . GLU B 1 17 ? 27.562 -19.969 -10.492 1 74.44 17 GLU B N 1
ATOM 2857 C CA . GLU B 1 17 ? 27.344 -21.172 -11.289 1 74.44 17 GLU B CA 1
ATOM 2858 C C . GLU B 1 17 ? 26.234 -22.031 -10.688 1 74.44 17 GLU B C 1
ATOM 2860 O O . GLU B 1 17 ? 25.328 -22.484 -11.398 1 74.44 17 GLU B O 1
ATOM 2865 N N . ASP B 1 18 ? 26.297 -22.188 -9.367 1 72 18 ASP B N 1
ATOM 2866 C CA . ASP B 1 18 ? 25.344 -23.141 -8.797 1 72 18 ASP B CA 1
ATOM 2867 C C . ASP B 1 18 ? 24.5 -22.484 -7.711 1 72 18 ASP B C 1
ATOM 2869 O O . ASP B 1 18 ? 23.719 -23.156 -7.031 1 72 18 ASP B O 1
ATOM 2873 N N . GLU B 1 19 ? 24.734 -21.234 -7.426 1 76.56 19 GLU B N 1
ATOM 2874 C CA . GLU B 1 19 ? 24.016 -20.609 -6.324 1 76.56 19 GLU B CA 1
ATOM 2875 C C . GLU B 1 19 ? 23.812 -19.125 -6.574 1 76.56 19 GLU B C 1
ATOM 2877 O O . GLU B 1 19 ? 24.422 -18.547 -7.488 1 76.56 19 GLU B O 1
ATOM 2882 N N . CYS B 1 20 ? 22.812 -18.625 -5.957 1 79.56 20 CYS B N 1
ATOM 2883 C CA . CYS B 1 20 ? 22.578 -17.188 -5.953 1 79.56 20 CYS B CA 1
ATOM 2884 C C . CYS B 1 20 ? 22.688 -16.609 -4.543 1 79.56 20 CYS B C 1
ATOM 2886 O O . CYS B 1 20 ? 22.125 -17.172 -3.598 1 79.56 20 CYS B O 1
ATOM 2888 N N . VAL B 1 21 ? 23.547 -15.602 -4.457 1 82.75 21 VAL B N 1
ATOM 2889 C CA . VAL B 1 21 ? 23.719 -15.016 -3.135 1 82.75 21 VAL B CA 1
ATOM 2890 C C . VAL B 1 21 ? 23.359 -13.531 -3.18 1 82.75 21 VAL B C 1
ATOM 2892 O O . VAL B 1 21 ? 23.516 -12.883 -4.215 1 82.75 21 VAL B O 1
ATOM 2895 N N . ILE B 1 22 ? 22.766 -13.102 -2.084 1 81.56 22 ILE B N 1
ATOM 2896 C CA . ILE B 1 22 ? 22.438 -11.688 -1.942 1 81.56 22 ILE B CA 1
ATOM 2897 C C . ILE B 1 22 ? 23.203 -11.102 -0.76 1 81.56 22 ILE B C 1
ATOM 2899 O O . ILE B 1 22 ? 23.391 -11.766 0.264 1 81.56 22 ILE B O 1
ATOM 2903 N N . GLY B 1 23 ? 23.766 -9.914 -0.958 1 83.25 23 GLY B N 1
ATOM 2904 C CA . GLY B 1 23 ? 24.5 -9.25 0.105 1 83.25 23 GLY B CA 1
ATOM 2905 C C . GLY B 1 23 ? 24.766 -7.781 -0.178 1 83.25 23 GLY B C 1
ATOM 2906 O O . GLY B 1 23 ? 24.344 -7.262 -1.219 1 83.25 23 GLY B O 1
ATOM 2907 N N . GLU B 1 24 ? 25.312 -7.188 0.799 1 85.75 24 GLU B N 1
ATOM 2908 C CA . GLU B 1 24 ? 25.688 -5.777 0.694 1 85.75 24 GLU B CA 1
ATOM 2909 C C . GLU B 1 24 ? 27.141 -5.621 0.288 1 85.75 24 GLU B C 1
ATOM 2911 O O . GLU B 1 24 ? 28.031 -6.238 0.882 1 85.75 24 GLU B O 1
ATOM 2916 N N . VAL B 1 25 ? 27.391 -4.777 -0.652 1 85.38 25 VAL B N 1
ATOM 2917 C CA . VAL B 1 25 ? 28.734 -4.582 -1.176 1 85.38 25 VAL B CA 1
ATOM 2918 C C . VAL B 1 25 ? 29.594 -3.857 -0.138 1 85.38 25 VAL B C 1
ATOM 2920 O O . VAL B 1 25 ? 29.266 -2.75 0.289 1 85.38 25 VAL B O 1
ATOM 2923 N N . LEU B 1 26 ? 30.594 -4.469 0.319 1 88.44 26 LEU B N 1
ATOM 2924 C CA . LEU B 1 26 ? 31.547 -3.885 1.266 1 88.44 26 LEU B CA 1
ATOM 2925 C C . LEU B 1 26 ? 32.75 -3.316 0.541 1 88.44 26 LEU B C 1
ATOM 2927 O O . LEU B 1 26 ? 33.281 -2.275 0.934 1 88.44 26 LEU B O 1
ATOM 2931 N N . HIS B 1 27 ? 33.188 -4.047 -0.441 1 88.94 27 HIS B N 1
ATOM 2932 C CA . HIS B 1 27 ? 34.406 -3.668 -1.155 1 88.94 27 HIS B CA 1
ATOM 2933 C C . HIS B 1 27 ? 34.406 -4.23 -2.572 1 88.94 27 HIS B C 1
ATOM 2935 O O . HIS B 1 27 ? 33.906 -5.328 -2.811 1 88.94 27 HIS B O 1
ATOM 2941 N N . ILE B 1 28 ? 34.969 -3.4 -3.438 1 89.12 28 ILE B N 1
ATOM 2942 C CA . ILE B 1 28 ? 35.156 -3.84 -4.816 1 89.12 28 ILE B CA 1
ATOM 2943 C C . ILE B 1 28 ? 36.625 -3.873 -5.152 1 89.12 28 ILE B C 1
ATOM 2945 O O . ILE B 1 28 ? 37.344 -2.891 -4.934 1 89.12 28 ILE B O 1
ATOM 2949 N N . GLY B 1 29 ? 37.031 -5.023 -5.586 1 85 29 GLY B N 1
ATOM 2950 C CA . GLY B 1 29 ? 38.438 -5.176 -5.941 1 85 29 GLY B CA 1
ATOM 2951 C C . GLY B 1 29 ? 38.844 -4.305 -7.109 1 85 29 GLY B C 1
ATOM 2952 O O . GLY B 1 29 ? 38 -3.848 -7.883 1 85 29 GLY B O 1
ATOM 2953 N N . ALA B 1 30 ? 40.188 -4.066 -7.16 1 78.81 30 ALA B N 1
ATOM 2954 C CA . ALA B 1 30 ? 40.719 -3.32 -8.289 1 78.81 30 ALA B CA 1
ATOM 2955 C C . ALA B 1 30 ? 40.312 -3.959 -9.617 1 78.81 30 ALA B C 1
ATOM 2957 O O . ALA B 1 30 ? 40.312 -5.188 -9.742 1 78.81 30 ALA B O 1
ATOM 2958 N N . LYS B 1 31 ? 39.844 -3.156 -10.633 1 78.75 31 LYS B N 1
ATOM 2959 C CA . LYS B 1 31 ? 39.375 -3.582 -11.953 1 78.75 31 LYS B CA 1
ATOM 2960 C C . LYS B 1 31 ? 38.25 -4.574 -11.859 1 78.75 31 LYS B C 1
ATOM 2962 O O . LYS B 1 31 ? 38.156 -5.508 -12.656 1 78.75 31 LYS B O 1
ATOM 2967 N N . LYS B 1 32 ? 37.562 -4.582 -10.703 1 81.25 32 LYS B N 1
ATOM 2968 C CA . LYS B 1 32 ? 36.375 -5.414 -10.492 1 81.25 32 LYS B CA 1
ATOM 2969 C C . LYS B 1 32 ? 36.75 -6.895 -10.461 1 81.25 32 LYS B C 1
ATOM 2971 O O . LYS B 1 32 ? 36 -7.73 -10.992 1 81.25 32 LYS B O 1
ATOM 2976 N N . SER B 1 33 ? 37.938 -7.133 -9.906 1 84.69 33 SER B N 1
ATOM 2977 C CA . SER B 1 33 ? 38.438 -8.508 -9.828 1 84.69 33 SER B CA 1
ATOM 2978 C C . SER B 1 33 ? 37.594 -9.336 -8.867 1 84.69 33 SER B C 1
ATOM 2980 O O . SER B 1 33 ? 37.438 -10.547 -9.031 1 84.69 33 SER B O 1
ATOM 2982 N N . PHE B 1 34 ? 37.125 -8.68 -7.855 1 88.19 34 PHE B N 1
ATOM 2983 C CA . PHE B 1 34 ? 36.219 -9.367 -6.934 1 88.19 34 PHE B CA 1
ATOM 2984 C C . PHE B 1 34 ? 35.312 -8.375 -6.223 1 88.19 34 PHE B C 1
ATOM 2986 O O . PHE B 1 34 ? 35.531 -7.16 -6.297 1 88.19 34 PHE B O 1
ATOM 2993 N N . VAL B 1 35 ? 34.219 -8.875 -5.602 1 90.56 35 VAL B N 1
ATOM 2994 C CA . VAL B 1 35 ? 33.312 -8.078 -4.785 1 90.56 35 VAL B CA 1
ATOM 2995 C C . VAL B 1 35 ? 33.188 -8.711 -3.402 1 90.56 35 VAL B C 1
ATOM 2997 O O . VAL B 1 35 ? 32.969 -9.922 -3.283 1 90.56 35 VAL B O 1
ATOM 3000 N N . ARG B 1 36 ? 33.5 -7.934 -2.396 1 90.19 36 ARG B N 1
ATOM 3001 C CA . ARG B 1 36 ? 33.281 -8.375 -1.021 1 90.19 36 ARG B CA 1
ATOM 3002 C C . ARG B 1 36 ? 31.906 -7.969 -0.505 1 90.19 36 ARG B C 1
ATOM 3004 O O . ARG B 1 36 ? 31.562 -6.789 -0.549 1 90.19 36 ARG B O 1
ATOM 3011 N N . LEU B 1 37 ? 31.125 -9 -0.119 1 89.31 37 LEU B N 1
ATOM 3012 C CA . LEU B 1 37 ? 29.781 -8.742 0.377 1 89.31 37 LEU B CA 1
ATOM 3013 C C . LEU B 1 37 ? 29.688 -9.008 1.876 1 89.31 37 LEU B C 1
ATOM 3015 O O . LEU B 1 37 ? 30.359 -9.906 2.393 1 89.31 37 LEU B O 1
ATOM 3019 N N . LYS B 1 38 ? 28.953 -8.133 2.59 1 88.25 38 LYS B N 1
ATOM 3020 C CA . LYS B 1 38 ? 28.562 -8.414 3.969 1 88.25 38 LYS B CA 1
ATOM 3021 C C . LYS B 1 38 ? 27.078 -8.758 4.059 1 88.25 38 LYS B C 1
ATOM 3023 O O . LYS B 1 38 ? 26.312 -8.469 3.137 1 88.25 38 LYS B O 1
ATOM 3028 N N . ASN B 1 39 ? 26.703 -9.453 5.16 1 81.94 39 ASN B N 1
ATOM 3029 C CA . ASN B 1 39 ? 25.312 -9.883 5.379 1 81.94 39 ASN B CA 1
ATOM 3030 C C . ASN B 1 39 ? 24.812 -10.742 4.223 1 81.94 39 ASN B C 1
ATOM 3032 O O . ASN B 1 39 ? 23.719 -10.492 3.691 1 81.94 39 ASN B O 1
ATOM 3036 N N . VAL B 1 40 ? 25.719 -11.703 3.836 1 84 40 VAL B N 1
ATOM 3037 C CA . VAL B 1 40 ? 25.453 -12.523 2.654 1 84 40 VAL B CA 1
ATOM 3038 C C . VAL B 1 40 ? 24.484 -13.648 3.012 1 84 40 VAL B C 1
ATOM 3040 O O . VAL B 1 40 ? 24.578 -14.234 4.09 1 84 40 VAL B O 1
ATOM 3043 N N . ARG B 1 41 ? 23.562 -13.836 2.141 1 80.31 41 ARG B N 1
ATOM 3044 C CA . ARG B 1 41 ? 22.625 -14.938 2.283 1 80.31 41 ARG B CA 1
ATOM 3045 C C . ARG B 1 41 ? 22.453 -15.688 0.964 1 80.31 41 ARG B C 1
ATOM 3047 O O . ARG B 1 41 ? 22.562 -15.094 -0.11 1 80.31 41 ARG B O 1
ATOM 3054 N N . ASP B 1 42 ? 22.281 -17.016 1.137 1 77.5 42 ASP B N 1
ATOM 3055 C CA . ASP B 1 42 ? 21.875 -17.797 -0.036 1 77.5 42 ASP B CA 1
ATOM 3056 C C . ASP B 1 42 ? 20.453 -17.422 -0.472 1 77.5 42 ASP B C 1
ATOM 3058 O O . ASP B 1 42 ? 19.516 -17.484 0.325 1 77.5 42 ASP B O 1
ATOM 3062 N N . PHE B 1 43 ? 20.391 -16.969 -1.648 1 74 43 PHE B N 1
ATOM 3063 C CA . PHE B 1 43 ? 19.109 -16.438 -2.1 1 74 43 PHE B CA 1
ATOM 3064 C C . PHE B 1 43 ? 18.078 -17.547 -2.211 1 74 43 PHE B C 1
ATOM 3066 O O . PHE B 1 43 ? 16.875 -17.297 -2.041 1 74 43 PHE B O 1
ATOM 3073 N N . GLN B 1 44 ? 18.5 -18.781 -2.508 1 65.75 44 GLN B N 1
ATOM 3074 C CA . GLN B 1 44 ? 17.578 -19.906 -2.672 1 65.75 44 GLN B CA 1
ATOM 3075 C C . GLN B 1 44 ? 17.156 -20.469 -1.318 1 65.75 44 GLN B C 1
ATOM 3077 O O . GLN B 1 44 ? 15.969 -20.672 -1.074 1 65.75 44 GLN B O 1
ATOM 3082 N N . SER B 1 45 ? 18.156 -20.672 -0.417 1 64.44 45 SER B N 1
ATOM 3083 C CA . SER B 1 45 ? 17.875 -21.328 0.857 1 64.44 45 SER B CA 1
ATOM 3084 C C . SER B 1 45 ? 17.672 -20.312 1.971 1 64.44 45 SER B C 1
ATOM 3086 O O . SER B 1 45 ? 17.219 -20.656 3.064 1 64.44 45 SER B O 1
ATOM 3088 N N . ASN B 1 46 ? 17.906 -19.141 1.79 1 65.38 46 ASN B N 1
ATOM 3089 C CA . ASN B 1 46 ? 17.812 -18.047 2.748 1 65.38 46 ASN B CA 1
ATOM 3090 C C . ASN B 1 46 ? 18.703 -18.297 3.965 1 65.38 46 ASN B C 1
ATOM 3092 O O . ASN B 1 46 ? 18.406 -17.797 5.059 1 65.38 46 ASN B O 1
ATOM 3096 N N . VAL B 1 47 ? 19.641 -19.109 3.809 1 70.62 47 VAL B N 1
ATOM 3097 C CA . VAL B 1 47 ? 20.578 -19.375 4.891 1 70.62 47 VAL B CA 1
ATOM 3098 C C . VAL B 1 47 ? 21.672 -18.328 4.91 1 70.62 47 VAL B C 1
ATOM 3100 O O . VAL B 1 47 ? 22.297 -18.031 3.879 1 70.62 47 VAL B O 1
ATOM 3103 N N . PRO B 1 48 ? 21.75 -17.625 6.094 1 77.88 48 PRO B N 1
ATOM 3104 C CA . PRO B 1 48 ? 22.844 -16.656 6.176 1 77.88 48 PRO B CA 1
ATOM 3105 C C . PRO B 1 48 ? 24.219 -17.297 6.059 1 77.88 48 PRO B C 1
ATOM 3107 O O . PRO B 1 48 ? 24.438 -18.406 6.559 1 77.88 48 PRO B O 1
ATOM 3110 N N . ILE B 1 49 ? 25.016 -16.703 5.25 1 79.62 49 ILE B N 1
ATOM 3111 C CA . ILE B 1 49 ? 26.406 -17.125 5.129 1 79.62 49 ILE B CA 1
ATOM 3112 C C . ILE B 1 49 ? 27.297 -16.234 6.008 1 79.62 49 ILE B C 1
ATOM 3114 O O . ILE B 1 49 ? 27.344 -15.016 5.816 1 79.62 49 ILE B O 1
ATOM 3118 N N . SER B 1 50 ? 27.766 -16.812 7.055 1 79.56 50 SER B N 1
ATOM 3119 C CA . SER B 1 50 ? 28.5 -16.062 8.078 1 79.56 50 SER B CA 1
ATOM 3120 C C . SER B 1 50 ? 29.719 -15.383 7.484 1 79.56 50 SER B C 1
ATOM 3122 O O . SER B 1 50 ? 30.422 -15.961 6.641 1 79.56 50 SER B O 1
ATOM 3124 N N . GLY B 1 51 ? 30 -14.117 8 1 79.81 51 GLY B N 1
ATOM 3125 C CA . GLY B 1 51 ? 31.219 -13.375 7.668 1 79.81 51 GLY B CA 1
ATOM 3126 C C . GLY B 1 51 ? 31.125 -12.656 6.34 1 79.81 51 GLY B C 1
ATOM 3127 O O . GLY B 1 51 ? 30.109 -12.727 5.652 1 79.81 51 GLY B O 1
ATOM 3128 N N . ASN B 1 52 ? 32.125 -11.812 6.09 1 87.5 52 ASN B N 1
ATOM 3129 C CA . ASN B 1 52 ? 32.281 -11.18 4.785 1 87.5 52 ASN B CA 1
ATOM 3130 C C . ASN B 1 52 ? 32.719 -12.188 3.725 1 87.5 52 ASN B C 1
ATOM 3132 O O . ASN B 1 52 ? 33.5 -13.07 3.998 1 87.5 52 ASN B O 1
ATOM 3136 N N . GLN B 1 53 ? 31.984 -12.125 2.609 1 88.81 53 GLN B N 1
ATOM 3137 C CA . GLN B 1 53 ? 32.281 -13.078 1.543 1 88.81 53 GLN B CA 1
ATOM 3138 C C . GLN B 1 53 ? 32.875 -12.375 0.321 1 88.81 53 GLN B C 1
ATOM 3140 O O . GLN B 1 53 ? 32.375 -11.312 -0.081 1 88.81 53 GLN B O 1
ATOM 3145 N N . ASP B 1 54 ? 33.938 -12.914 -0.19 1 89.38 54 ASP B N 1
ATOM 3146 C CA . ASP B 1 54 ? 34.5 -12.422 -1.436 1 89.38 54 ASP B CA 1
ATOM 3147 C C . ASP B 1 54 ? 34.094 -13.289 -2.619 1 89.38 54 ASP B C 1
ATOM 3149 O O . ASP B 1 54 ? 34.156 -14.516 -2.551 1 89.38 54 ASP B O 1
ATOM 3153 N N . TYR B 1 55 ? 33.562 -12.617 -3.559 1 89.06 55 TYR B N 1
ATOM 3154 C CA . TYR B 1 55 ? 33.219 -13.305 -4.801 1 89.06 55 TYR B CA 1
ATOM 3155 C C . TYR B 1 55 ? 34.031 -12.758 -5.965 1 89.06 55 TYR B C 1
ATOM 3157 O O . TYR B 1 55 ? 34 -11.555 -6.246 1 89.06 55 TYR B O 1
ATOM 3165 N N . TYR B 1 56 ? 34.719 -13.664 -6.66 1 86.5 56 TYR B N 1
ATOM 3166 C CA . TYR B 1 56 ? 35.594 -13.242 -7.754 1 86.5 56 TYR B CA 1
ATOM 3167 C C . TYR B 1 56 ? 34.812 -13.172 -9.062 1 86.5 56 TYR B C 1
ATOM 3169 O O . TYR B 1 56 ? 33.844 -13.914 -9.266 1 86.5 56 TYR B O 1
ATOM 3177 N N . SER B 1 57 ? 35.281 -12.289 -9.891 1 84.5 57 SER B N 1
ATOM 3178 C CA . SER B 1 57 ? 34.625 -12.039 -11.164 1 84.5 57 SER B CA 1
ATOM 3179 C C . SER B 1 57 ? 34.469 -13.32 -11.977 1 84.5 57 SER B C 1
ATOM 3181 O O . SER B 1 57 ? 33.5 -13.492 -12.711 1 84.5 57 SER B O 1
ATOM 3183 N N . SER B 1 58 ? 35.344 -14.211 -11.844 1 81.75 58 SER B N 1
ATOM 3184 C CA . SER B 1 58 ? 35.312 -15.469 -12.586 1 81.75 58 SER B CA 1
ATOM 3185 C C . SER B 1 58 ? 34.156 -16.344 -12.133 1 81.75 58 SER B C 1
ATOM 3187 O O . SER B 1 58 ? 33.688 -17.203 -12.891 1 81.75 58 SER B O 1
ATOM 3189 N N . GLU B 1 59 ? 33.656 -16.078 -10.906 1 83.12 59 GLU B N 1
ATOM 3190 C CA . GLU B 1 59 ? 32.594 -16.922 -10.336 1 83.12 59 GLU B CA 1
ATOM 3191 C C . GLU B 1 59 ? 31.219 -16.312 -10.586 1 83.12 59 GLU B C 1
ATOM 3193 O O . GLU B 1 59 ? 30.203 -16.984 -10.391 1 83.12 59 GLU B O 1
ATOM 3198 N N . ILE B 1 60 ? 31.25 -15.078 -10.914 1 83.25 60 ILE B N 1
ATOM 3199 C CA . ILE B 1 60 ? 30 -14.344 -11.008 1 83.25 60 ILE B CA 1
ATOM 3200 C C . ILE B 1 60 ? 29.484 -14.391 -12.445 1 83.25 60 ILE B C 1
ATOM 3202 O O . ILE B 1 60 ? 30.172 -13.969 -13.375 1 83.25 60 ILE B O 1
ATOM 3206 N N . ARG B 1 61 ? 28.312 -14.953 -12.625 1 77.12 61 ARG B N 1
ATOM 3207 C CA . ARG B 1 61 ? 27.688 -14.984 -13.945 1 77.12 61 ARG B CA 1
ATOM 3208 C C . ARG B 1 61 ? 26.969 -13.68 -14.234 1 77.12 61 ARG B C 1
ATOM 3210 O O . ARG B 1 61 ? 27.094 -13.117 -15.328 1 77.12 61 ARG B O 1
ATOM 3217 N N . THR B 1 62 ? 26.172 -13.359 -13.227 1 76.81 62 THR B N 1
ATOM 3218 C CA . THR B 1 62 ? 25.406 -12.133 -13.383 1 76.81 62 THR B CA 1
ATOM 3219 C C . THR B 1 62 ? 25.328 -11.367 -12.062 1 76.81 62 THR B C 1
ATOM 3221 O O . THR B 1 62 ? 25.312 -11.969 -10.992 1 76.81 62 THR B O 1
ATOM 3224 N N . VAL B 1 63 ? 25.453 -10.062 -12.172 1 80.62 63 VAL B N 1
ATOM 3225 C CA . VAL B 1 63 ? 25.266 -9.18 -11.023 1 80.62 63 VAL B CA 1
ATOM 3226 C C . VAL B 1 63 ? 24 -8.328 -11.242 1 80.62 63 VAL B C 1
ATOM 3228 O O . VAL B 1 63 ? 23.812 -7.762 -12.312 1 80.62 63 VAL B O 1
ATOM 3231 N N . LYS B 1 64 ? 23.219 -8.43 -10.258 1 73.81 64 LYS B N 1
ATOM 3232 C CA . LYS B 1 64 ? 22.047 -7.574 -10.289 1 73.81 64 LYS B CA 1
ATOM 3233 C C . LYS B 1 64 ? 22 -6.645 -9.078 1 73.81 64 LYS B C 1
ATOM 3235 O O . LYS B 1 64 ? 22.156 -7.094 -7.941 1 73.81 64 LYS B O 1
ATOM 3240 N N . ILE B 1 65 ? 21.875 -5.402 -9.391 1 73.44 65 ILE B N 1
ATOM 3241 C CA . ILE B 1 65 ? 21.734 -4.441 -8.305 1 73.44 65 ILE B CA 1
ATOM 3242 C C . ILE B 1 65 ? 20.297 -4.41 -7.809 1 73.44 65 ILE B C 1
ATOM 3244 O O . ILE B 1 65 ? 19.375 -4.113 -8.578 1 73.44 65 ILE B O 1
ATOM 3248 N N . ILE B 1 66 ? 20.172 -4.855 -6.629 1 69.75 66 ILE B N 1
ATOM 3249 C CA . ILE B 1 66 ? 18.844 -4.898 -6.027 1 69.75 66 ILE B CA 1
ATOM 3250 C C . ILE B 1 66 ? 18.531 -3.547 -5.387 1 69.75 66 ILE B C 1
ATOM 3252 O O . ILE B 1 66 ? 17.391 -3.064 -5.473 1 69.75 66 ILE B O 1
ATOM 3256 N N . GLN B 1 67 ? 19.516 -3.014 -4.672 1 68.94 67 GLN B N 1
ATOM 3257 C CA . GLN B 1 67 ? 19.406 -1.71 -4.027 1 68.94 67 GLN B CA 1
ATOM 3258 C C . GLN B 1 67 ? 20.656 -0.876 -4.246 1 68.94 67 GLN B C 1
ATOM 3260 O O . GLN B 1 67 ? 21.781 -1.361 -4.043 1 68.94 67 GLN B O 1
ATOM 3265 N N . ASP B 1 68 ? 20.469 0.354 -4.785 1 62.28 68 ASP B N 1
ATOM 3266 C CA . ASP B 1 68 ? 21.609 1.225 -5 1 62.28 68 ASP B CA 1
ATOM 3267 C C . ASP B 1 68 ? 22.062 1.876 -3.693 1 62.28 68 ASP B C 1
ATOM 3269 O O . ASP B 1 68 ? 21.297 1.929 -2.727 1 62.28 68 ASP B O 1
ATOM 3273 N N . SER B 1 69 ? 23.453 2.16 -3.613 1 58.16 69 SER B N 1
ATOM 3274 C CA . SER B 1 69 ? 24.062 2.736 -2.416 1 58.16 69 SER B CA 1
ATOM 3275 C C . SER B 1 69 ? 23.484 4.113 -2.111 1 58.16 69 SER B C 1
ATOM 3277 O O . SER B 1 69 ? 23.078 4.836 -3.021 1 58.16 69 SER B O 1
ATOM 3279 N N . THR B 1 70 ? 23.078 4.41 -0.91 1 47.97 70 THR B N 1
ATOM 3280 C CA . THR B 1 70 ? 22.781 5.777 -0.493 1 47.97 70 THR B CA 1
ATOM 3281 C C . THR B 1 70 ? 23.953 6.707 -0.789 1 47.97 70 THR B C 1
ATOM 3283 O O . THR B 1 70 ? 25.109 6.359 -0.529 1 47.97 70 THR B O 1
ATOM 3286 N N . LEU B 1 71 ? 23.969 7.59 -1.826 1 39.53 71 LEU B N 1
ATOM 3287 C CA . LEU B 1 71 ? 25.047 8.547 -2.109 1 39.53 71 LEU B CA 1
ATOM 3288 C C . LEU B 1 71 ? 25.656 9.078 -0.816 1 39.53 71 LEU B C 1
ATOM 3290 O O . LEU B 1 71 ? 24.922 9.547 0.068 1 39.53 71 LEU B O 1
ATOM 3294 N N . ASP B 1 72 ? 26.75 8.742 -0.398 1 37.41 72 ASP B N 1
ATOM 3295 C CA . ASP B 1 72 ? 27.562 9.641 0.413 1 37.41 72 ASP B CA 1
ATOM 3296 C C . ASP B 1 72 ? 27.578 11.055 -0.175 1 37.41 72 ASP B C 1
ATOM 3298 O O . ASP B 1 72 ? 27.594 11.219 -1.396 1 37.41 72 ASP B O 1
ATOM 3302 N N . GLU B 1 73 ? 27.234 12.18 0.558 1 34.47 73 GLU B N 1
ATOM 3303 C CA . GLU B 1 73 ? 27.359 13.617 0.33 1 34.47 73 GLU B CA 1
ATOM 3304 C C . GLU B 1 73 ? 28.641 13.953 -0.437 1 34.47 73 GLU B C 1
ATOM 3306 O O . GLU B 1 73 ? 28.844 15.102 -0.841 1 34.47 73 GLU B O 1
ATOM 3311 N N . SER B 1 74 ? 29.812 13.336 -0.357 1 31.86 74 SER B N 1
ATOM 3312 C CA . SER B 1 74 ? 30.969 14.148 -0.705 1 31.86 74 SER B CA 1
ATOM 3313 C C . SER B 1 74 ? 31.047 14.375 -2.211 1 31.86 74 SER B C 1
ATOM 3315 O O . SER B 1 74 ? 31.984 15.031 -2.693 1 31.86 74 SER B O 1
ATOM 3317 N N . SER B 1 75 ? 30.812 13.477 -3.123 1 31.64 75 SER B N 1
ATOM 3318 C CA . SER B 1 75 ? 31.312 13.883 -4.434 1 31.64 75 SER B CA 1
ATOM 3319 C C . SER B 1 75 ? 30.438 14.977 -5.039 1 31.64 75 SER B C 1
ATOM 3321 O O . SER B 1 75 ? 29.219 15 -4.816 1 31.64 75 SER B O 1
ATOM 3323 N N . GLY B 1 76 ? 31.031 16.172 -5.59 1 30.19 76 GLY B N 1
ATOM 3324 C CA . GLY B 1 76 ? 30.609 17.312 -6.383 1 30.19 76 GLY B CA 1
ATOM 3325 C C . GLY B 1 76 ? 29.516 16.969 -7.387 1 30.19 76 GLY B C 1
ATOM 3326 O O . GLY B 1 76 ? 29.203 15.797 -7.586 1 30.19 76 GLY B O 1
ATOM 3327 N N . PRO B 1 77 ? 28.875 18.109 -7.949 1 31.02 77 PRO B N 1
ATOM 3328 C CA . PRO B 1 77 ? 27.812 18.203 -8.961 1 31.02 77 PRO B CA 1
ATOM 3329 C C . PRO B 1 77 ? 28.078 17.312 -10.172 1 31.02 77 PRO B C 1
ATOM 3331 O O . PRO B 1 77 ? 27.531 17.547 -11.25 1 31.02 77 PRO B O 1
ATOM 3334 N N . GLU B 1 78 ? 29.141 16.5 -10.297 1 29.77 78 GLU B N 1
ATOM 3335 C CA . GLU B 1 78 ? 29.281 16.016 -11.672 1 29.77 78 GLU B CA 1
ATOM 3336 C C . GLU B 1 78 ? 27.969 15.445 -12.188 1 29.77 78 GLU B C 1
ATOM 3338 O O . GLU B 1 78 ? 27.203 14.859 -11.414 1 29.77 78 GLU B O 1
ATOM 3343 N N . GLN B 1 79 ? 27.531 15.93 -13.461 1 27.97 79 GLN B N 1
ATOM 3344 C CA . GLN B 1 79 ? 26.531 15.648 -14.492 1 27.97 79 GLN B CA 1
ATOM 3345 C C . GLN B 1 79 ? 26.359 14.148 -14.688 1 27.97 79 GLN B C 1
ATOM 3347 O O . GLN B 1 79 ? 27.094 13.523 -15.445 1 27.97 79 GLN B O 1
ATOM 3352 N N . LYS B 1 80 ? 26.516 13.375 -13.758 1 30.08 80 LYS B N 1
ATOM 3353 C CA . LYS B 1 80 ? 26.391 11.984 -14.188 1 30.08 80 LYS B CA 1
ATOM 3354 C C . LYS B 1 80 ? 25.156 11.789 -15.062 1 30.08 80 LYS B C 1
ATOM 3356 O O . LYS B 1 80 ? 24.141 12.453 -14.875 1 30.08 80 LYS B O 1
ATOM 3361 N N . ASP B 1 81 ? 25.359 11.156 -16.219 1 28.94 81 ASP B N 1
ATOM 3362 C CA . ASP B 1 81 ? 24.484 10.578 -17.234 1 28.94 81 ASP B CA 1
ATOM 3363 C C . ASP B 1 81 ? 23.234 9.977 -16.594 1 28.94 81 ASP B C 1
ATOM 3365 O O . ASP B 1 81 ? 23.203 9.719 -15.391 1 28.94 81 ASP B O 1
ATOM 3369 N N . GLY B 1 82 ? 22.203 9.742 -17.469 1 30.53 82 GLY B N 1
ATOM 3370 C CA . GLY B 1 82 ? 20.875 9.148 -17.453 1 30.53 82 GLY B CA 1
ATOM 3371 C C . GLY B 1 82 ? 20.797 7.91 -16.578 1 30.53 82 GLY B C 1
ATOM 3372 O O . GLY B 1 82 ? 19.984 7.016 -16.828 1 30.53 82 GLY B O 1
ATOM 3373 N N . SER B 1 83 ? 21.891 7.586 -15.945 1 29.36 83 SER B N 1
ATOM 3374 C CA . SER B 1 83 ? 21.781 6.285 -15.289 1 29.36 83 SER B CA 1
ATOM 3375 C C . SER B 1 83 ? 20.547 6.219 -14.398 1 29.36 83 SER B C 1
ATOM 3377 O O . SER B 1 83 ? 20.328 7.102 -13.57 1 29.36 83 SER B O 1
ATOM 3379 N N . SER B 1 84 ? 19.453 5.754 -15.016 1 32.03 84 SER B N 1
ATOM 3380 C CA . SER B 1 84 ? 18.234 5.336 -14.328 1 32.03 84 SER B CA 1
ATOM 3381 C C . SER B 1 84 ? 18.531 4.812 -12.93 1 32.03 84 SER B C 1
ATOM 3383 O O . SER B 1 84 ? 19.266 3.832 -12.773 1 32.03 84 SER B O 1
ATOM 3385 N N . THR B 1 85 ? 19.094 5.637 -12.078 1 34.16 85 THR B N 1
ATOM 3386 C CA . THR B 1 85 ? 19.141 5.234 -10.68 1 34.16 85 THR B CA 1
ATOM 3387 C C . THR B 1 85 ? 18.109 4.156 -10.383 1 34.16 85 THR B C 1
ATOM 3389 O O . THR B 1 85 ? 16.906 4.387 -10.531 1 34.16 85 THR B O 1
ATOM 3392 N N . SER B 1 86 ? 18.484 2.953 -10.789 1 35.16 86 SER B N 1
ATOM 3393 C CA . SER B 1 86 ? 17.672 1.785 -10.453 1 35.16 86 SER B CA 1
ATOM 3394 C C . SER B 1 86 ? 17.109 1.893 -9.039 1 35.16 86 SER B C 1
ATOM 3396 O O . SER B 1 86 ? 17.859 1.917 -8.062 1 35.16 86 SER B O 1
ATOM 3398 N N . ILE B 1 87 ? 16.25 2.82 -8.719 1 40.06 87 ILE B N 1
ATOM 3399 C CA . ILE B 1 87 ? 15.438 2.859 -7.504 1 40.06 87 ILE B CA 1
ATOM 3400 C C . ILE B 1 87 ? 15.305 1.452 -6.926 1 40.06 87 ILE B C 1
ATOM 3402 O O . ILE B 1 87 ? 15.094 0.489 -7.668 1 40.06 87 ILE B O 1
ATOM 3406 N N . THR B 1 88 ? 15.992 1.295 -5.777 1 46.66 88 THR B N 1
ATOM 3407 C CA . THR B 1 88 ? 15.969 0.15 -4.875 1 46.66 88 THR B CA 1
ATOM 3408 C C . THR B 1 88 ? 14.57 -0.446 -4.797 1 46.66 88 THR B C 1
ATOM 3410 O O . THR B 1 88 ? 13.625 0.224 -4.367 1 46.66 88 THR B O 1
ATOM 3413 N N . ARG B 1 89 ? 14.18 -1.579 -5.586 1 59.94 89 ARG B N 1
ATOM 3414 C CA . ARG B 1 89 ? 12.961 -2.357 -5.742 1 59.94 89 ARG B CA 1
ATOM 3415 C C . ARG B 1 89 ? 12.547 -3.004 -4.422 1 59.94 89 ARG B C 1
ATOM 3417 O O . ARG B 1 89 ? 11.422 -2.807 -3.953 1 59.94 89 ARG B O 1
ATOM 3424 N N . LEU B 1 90 ? 13.477 -3.902 -3.832 1 64.31 90 LEU B N 1
ATOM 3425 C CA . LEU B 1 90 ? 13.344 -4.645 -2.584 1 64.31 90 LEU B CA 1
ATOM 3426 C C . LEU B 1 90 ? 14.586 -4.48 -1.716 1 64.31 90 LEU B C 1
ATOM 3428 O O . LEU B 1 90 ? 15.711 -4.477 -2.227 1 64.31 90 LEU B O 1
ATOM 3432 N N . ASN B 1 91 ? 14.398 -4.055 -0.458 1 64.69 91 ASN B N 1
ATOM 3433 C CA . ASN B 1 91 ? 15.562 -4.043 0.422 1 64.69 91 ASN B CA 1
ATOM 3434 C C . ASN B 1 91 ? 15.82 -5.422 1.027 1 64.69 91 ASN B C 1
ATOM 3436 O O . ASN B 1 91 ? 15.023 -6.344 0.846 1 64.69 91 ASN B O 1
ATOM 3440 N N . LEU B 1 92 ? 16.984 -5.598 1.602 1 65.44 92 LEU B N 1
ATOM 3441 C CA . LEU B 1 92 ? 17.422 -6.883 2.127 1 65.44 92 LEU B CA 1
ATOM 3442 C C . LEU B 1 92 ? 16.484 -7.383 3.213 1 65.44 92 LEU B C 1
ATOM 3444 O O . LEU B 1 92 ? 16.188 -8.578 3.289 1 65.44 92 LEU B O 1
ATOM 3448 N N . GLU B 1 93 ? 16.016 -6.477 3.994 1 68.88 93 GLU B N 1
ATOM 3449 C CA . GLU B 1 93 ? 15.117 -6.855 5.082 1 68.88 93 GLU B CA 1
ATOM 3450 C C . GLU B 1 93 ? 13.789 -7.387 4.547 1 68.88 93 GLU B C 1
ATOM 3452 O O . GLU B 1 93 ? 13.258 -8.375 5.055 1 68.88 93 GLU B O 1
ATOM 3457 N N . ASP B 1 94 ? 13.32 -6.754 3.498 1 76.75 94 ASP B N 1
ATOM 3458 C CA . ASP B 1 94 ? 12.086 -7.195 2.865 1 76.75 94 ASP B CA 1
ATOM 3459 C C . ASP B 1 94 ? 12.227 -8.602 2.295 1 76.75 94 ASP B C 1
ATOM 3461 O O . ASP B 1 94 ? 11.344 -9.445 2.463 1 76.75 94 ASP B O 1
ATOM 3465 N N . ILE B 1 95 ? 13.328 -8.828 1.648 1 75.81 95 ILE B N 1
ATOM 3466 C CA . ILE B 1 95 ? 13.586 -10.117 1.015 1 75.81 95 ILE B CA 1
ATOM 3467 C C . ILE B 1 95 ? 13.672 -11.203 2.08 1 75.81 95 ILE B C 1
ATOM 3469 O O . ILE B 1 95 ? 13.094 -12.281 1.927 1 75.81 95 ILE B O 1
ATOM 3473 N N . GLN B 1 96 ? 14.336 -10.922 3.176 1 75.31 96 GLN B N 1
ATOM 3474 C CA . GLN B 1 96 ? 14.461 -11.883 4.27 1 75.31 96 GLN B CA 1
ATOM 3475 C C . GLN B 1 96 ? 13.094 -12.211 4.867 1 75.31 96 GLN B C 1
ATOM 3477 O O . GLN B 1 96 ? 12.797 -13.375 5.145 1 75.31 96 GLN B O 1
ATOM 3482 N N . ASP B 1 97 ? 12.336 -11.156 5.035 1 82.81 97 ASP B N 1
ATOM 3483 C CA . ASP B 1 97 ? 11 -11.352 5.586 1 82.81 97 ASP B CA 1
ATOM 3484 C C . ASP B 1 97 ? 10.156 -12.25 4.68 1 82.81 97 ASP B C 1
ATOM 3486 O O . ASP B 1 97 ? 9.422 -13.109 5.164 1 82.81 97 ASP B O 1
ATOM 3490 N N . ILE B 1 98 ? 10.273 -12.07 3.398 1 88.06 98 ILE B N 1
ATOM 3491 C CA . ILE B 1 98 ? 9.5 -12.852 2.432 1 88.06 98 ILE B CA 1
ATOM 3492 C C . ILE B 1 98 ? 9.977 -14.297 2.436 1 88.06 98 ILE B C 1
ATOM 3494 O O . ILE B 1 98 ? 9.164 -15.227 2.4 1 88.06 98 ILE B O 1
ATOM 3498 N N . TYR B 1 99 ? 11.25 -14.492 2.594 1 81.5 99 TYR B N 1
ATOM 3499 C CA . TYR B 1 99 ? 11.797 -15.844 2.672 1 81.5 99 TYR B CA 1
ATOM 3500 C C . TYR B 1 99 ? 11.312 -16.562 3.928 1 81.5 99 TYR B C 1
ATOM 3502 O O . TYR B 1 99 ? 10.961 -17.734 3.883 1 81.5 99 TYR B O 1
ATOM 3510 N N . ASP B 1 100 ? 11.344 -15.836 4.977 1 86 100 ASP B N 1
ATOM 3511 C CA . ASP B 1 100 ? 10.852 -16.406 6.223 1 86 100 ASP B CA 1
ATOM 3512 C C . ASP B 1 100 ? 9.391 -16.828 6.09 1 86 100 ASP B C 1
ATOM 3514 O O . ASP B 1 100 ? 9 -17.891 6.586 1 86 100 ASP B O 1
ATOM 3518 N N . ARG B 1 101 ? 8.617 -16.047 5.418 1 93.19 101 ARG B N 1
ATOM 3519 C CA . ARG B 1 101 ? 7.211 -16.375 5.203 1 93.19 101 ARG B CA 1
ATOM 3520 C C . ARG B 1 101 ? 7.066 -17.625 4.348 1 93.19 101 ARG B C 1
ATOM 3522 O O . ARG B 1 101 ? 6.18 -18.453 4.586 1 93.19 101 ARG B O 1
ATOM 3529 N N . ILE B 1 102 ? 7.938 -17.766 3.307 1 91.94 102 ILE B N 1
ATOM 3530 C CA . ILE B 1 102 ? 7.922 -18.953 2.443 1 91.94 102 ILE B CA 1
ATOM 3531 C C . ILE B 1 102 ? 8.25 -20.188 3.262 1 91.94 102 ILE B C 1
ATOM 3533 O O . ILE B 1 102 ? 7.523 -21.188 3.203 1 91.94 102 ILE B O 1
ATOM 3537 N N . ASP B 1 103 ? 9.273 -20.094 4.094 1 88.56 103 ASP B N 1
ATOM 3538 C CA . ASP B 1 103 ? 9.734 -21.234 4.883 1 88.56 103 ASP B CA 1
ATOM 3539 C C . ASP B 1 103 ? 8.711 -21.609 5.949 1 88.56 103 ASP B C 1
ATOM 3541 O O . ASP B 1 103 ? 8.562 -22.781 6.281 1 88.56 103 ASP B O 1
ATOM 3545 N N . ASN B 1 104 ? 7.996 -20.625 6.422 1 94.75 104 ASN B N 1
ATOM 3546 C CA . ASN B 1 104 ? 7.047 -20.859 7.504 1 94.75 104 ASN B CA 1
ATOM 3547 C C . ASN B 1 104 ? 5.613 -20.938 6.988 1 94.75 104 ASN B C 1
ATOM 3549 O O . ASN B 1 104 ? 4.664 -20.734 7.75 1 94.75 104 ASN B O 1
ATOM 3553 N N . HIS B 1 105 ? 5.52 -21.234 5.668 1 97.56 105 HIS B N 1
ATOM 3554 C CA . HIS B 1 105 ? 4.172 -21.328 5.113 1 97.56 105 HIS B CA 1
ATOM 3555 C C . HIS B 1 105 ? 3.336 -22.359 5.871 1 97.56 105 HIS B C 1
ATOM 3557 O O . HIS B 1 105 ? 3.881 -23.281 6.469 1 97.56 105 HIS B O 1
ATOM 3563 N N . ILE B 1 106 ? 2.033 -22.141 5.918 1 98.31 106 ILE B N 1
ATOM 3564 C CA . ILE B 1 106 ? 1.111 -23.062 6.586 1 98.31 106 ILE B CA 1
ATOM 3565 C C . ILE B 1 106 ? 0.31 -23.844 5.543 1 98.31 106 ILE B C 1
ATOM 3567 O O . ILE B 1 106 ? -0.416 -23.25 4.742 1 98.31 106 ILE B O 1
ATOM 3571 N N . PHE B 1 107 ? 0.508 -25.125 5.539 1 97.81 107 PHE B N 1
ATOM 3572 C CA . PHE B 1 107 ? -0.204 -26 4.625 1 97.81 107 PHE B CA 1
ATOM 3573 C C . PHE B 1 107 ? -1.497 -26.516 5.254 1 97.81 107 PHE B C 1
ATOM 3575 O O . PHE B 1 107 ? -1.487 -27.031 6.367 1 97.81 107 PHE B O 1
ATOM 3582 N N . VAL B 1 108 ? -2.621 -26.266 4.59 1 97.94 108 VAL B N 1
ATOM 3583 C CA . VAL B 1 108 ? -3.943 -26.641 5.086 1 97.94 108 VAL B CA 1
ATOM 3584 C C . VAL B 1 108 ? -4.602 -27.625 4.117 1 97.94 108 VAL B C 1
ATOM 3586 O O . VAL B 1 108 ? -4.898 -27.266 2.973 1 97.94 108 VAL B O 1
ATOM 3589 N N . PHE B 1 109 ? -4.836 -28.812 4.484 1 95.12 109 PHE B N 1
ATOM 3590 C CA . PHE B 1 109 ? -5.379 -29.812 3.574 1 95.12 109 PHE B CA 1
ATOM 3591 C C . PHE B 1 109 ? -6.68 -30.391 4.121 1 95.12 109 PHE B C 1
ATOM 3593 O O . PHE B 1 109 ? -7.289 -31.266 3.498 1 95.12 109 PHE B O 1
ATOM 3600 N N . GLN B 1 110 ? -7.164 -29.891 5.273 1 94.06 110 GLN B N 1
ATOM 3601 C CA . GLN B 1 110 ? -8.461 -30.25 5.848 1 94.06 110 GLN B CA 1
ATOM 3602 C C . GLN B 1 110 ? -9.008 -29.109 6.711 1 94.06 110 GLN B C 1
ATOM 3604 O O . GLN B 1 110 ? -8.273 -28.188 7.062 1 94.06 110 GLN B O 1
ATOM 3609 N N . THR B 1 111 ? -10.297 -29.172 7.023 1 94.44 111 THR B N 1
ATOM 3610 C CA . THR B 1 111 ? -10.945 -28.125 7.797 1 94.44 111 THR B CA 1
ATOM 3611 C C . THR B 1 111 ? -10.781 -28.375 9.297 1 94.44 111 THR B C 1
ATOM 3613 O O . THR B 1 111 ? -11.766 -28.469 10.023 1 94.44 111 THR B O 1
ATOM 3616 N N . ASP B 1 112 ? -9.57 -28.406 9.75 1 95.19 112 ASP B N 1
ATOM 3617 C CA . ASP B 1 112 ? -9.25 -28.594 11.156 1 95.19 112 ASP B CA 1
ATOM 3618 C C . ASP B 1 112 ? -8.938 -27.266 11.828 1 95.19 112 ASP B C 1
ATOM 3620 O O . ASP B 1 112 ? -9.359 -26.203 11.359 1 95.19 112 ASP B O 1
ATOM 3624 N N . ILE B 1 113 ? -8.289 -27.344 12.93 1 95.38 113 ILE B N 1
ATOM 3625 C CA . ILE B 1 113 ? -8.008 -26.156 13.727 1 95.38 113 ILE B CA 1
ATOM 3626 C C . ILE B 1 113 ? -7.125 -25.188 12.922 1 95.38 113 ILE B C 1
ATOM 3628 O O . ILE B 1 113 ? -7.293 -23.969 13.008 1 95.38 113 ILE B O 1
ATOM 3632 N N . LYS B 1 114 ? -6.242 -25.75 12.148 1 95.81 114 LYS B N 1
ATOM 3633 C CA . LYS B 1 114 ? -5.367 -24.922 11.32 1 95.81 114 LYS B CA 1
ATOM 3634 C C . LYS B 1 114 ? -6.172 -24.125 10.305 1 95.81 114 LYS B C 1
ATOM 3636 O O . LYS B 1 114 ? -5.879 -22.953 10.055 1 95.81 114 LYS B O 1
ATOM 3641 N N . TYR B 1 115 ? -7.125 -24.812 9.781 1 97.5 115 TYR B N 1
ATOM 3642 C CA . TYR B 1 115 ? -7.996 -24.141 8.82 1 97.5 115 TYR B CA 1
ATOM 3643 C C . TYR B 1 115 ? -8.766 -23 9.477 1 97.5 115 TYR B C 1
ATOM 3645 O O . TYR B 1 115 ? -8.797 -21.891 8.953 1 97.5 115 TYR B O 1
ATOM 3653 N N . HIS B 1 116 ? -9.312 -23.234 10.562 1 97.38 116 HIS B N 1
ATOM 3654 C CA . HIS B 1 116 ? -10.148 -22.234 11.211 1 97.38 116 HIS B CA 1
ATOM 3655 C C . HIS B 1 116 ? -9.305 -21.062 11.719 1 97.38 116 HIS B C 1
ATOM 3657 O O . HIS B 1 116 ? -9.75 -19.906 11.672 1 97.38 116 HIS B O 1
ATOM 3663 N N . ASP B 1 117 ? -8.148 -21.406 12.164 1 97.75 117 ASP B N 1
ATOM 3664 C CA . ASP B 1 117 ? -7.223 -20.344 12.547 1 97.75 117 ASP B CA 1
ATOM 3665 C C . ASP B 1 117 ? -6.844 -19.484 11.352 1 97.75 117 ASP B C 1
ATOM 3667 O O . ASP B 1 117 ? -6.754 -18.266 11.461 1 97.75 117 ASP B O 1
ATOM 3671 N N . ALA B 1 118 ? -6.613 -20.125 10.219 1 98.12 118 ALA B N 1
ATOM 3672 C CA . ALA B 1 118 ? -6.285 -19.406 8.992 1 98.12 118 ALA B CA 1
ATOM 3673 C C . ALA B 1 118 ? -7.426 -18.469 8.578 1 98.12 118 ALA B C 1
ATOM 3675 O O . ALA B 1 118 ? -7.195 -17.312 8.25 1 98.12 118 ALA B O 1
ATOM 3676 N N . ILE B 1 119 ? -8.617 -18.984 8.648 1 97.69 119 ILE B N 1
ATOM 3677 C CA . ILE B 1 119 ? -9.797 -18.203 8.258 1 97.69 119 ILE B CA 1
ATOM 3678 C C . ILE B 1 119 ? -9.945 -17 9.18 1 97.69 119 ILE B C 1
ATOM 3680 O O . ILE B 1 119 ? -10.164 -15.883 8.711 1 97.69 119 ILE B O 1
ATOM 3684 N N . LYS B 1 120 ? -9.797 -17.25 10.445 1 96.5 120 LYS B N 1
ATOM 3685 C CA . LYS B 1 120 ? -9.898 -16.172 11.422 1 96.5 120 LYS B CA 1
ATOM 3686 C C . LYS B 1 120 ? -8.883 -15.062 11.125 1 96.5 120 LYS B C 1
ATOM 3688 O O . LYS B 1 120 ? -9.227 -13.883 11.141 1 96.5 120 LYS B O 1
ATOM 3693 N N . TYR B 1 121 ? -7.711 -15.438 10.828 1 97.19 121 TYR B N 1
ATOM 3694 C CA . TYR B 1 121 ? -6.645 -14.484 10.523 1 97.19 121 TYR B CA 1
ATOM 3695 C C . TYR B 1 121 ? -6.914 -13.766 9.203 1 97.19 121 TYR B C 1
ATOM 3697 O O . TYR B 1 121 ? -6.836 -12.539 9.133 1 97.19 121 TYR B O 1
ATOM 3705 N N . LEU B 1 122 ? -7.273 -14.516 8.172 1 97.5 122 LEU B N 1
ATOM 3706 C CA . LEU B 1 122 ? -7.457 -13.953 6.84 1 97.5 122 LEU B CA 1
ATOM 3707 C C . LEU B 1 122 ? -8.617 -12.961 6.824 1 97.5 122 LEU B C 1
ATOM 3709 O O . LEU B 1 122 ? -8.602 -11.992 6.055 1 97.5 122 LEU B O 1
ATOM 3713 N N . ARG B 1 123 ? -9.555 -13.109 7.691 1 91.94 123 ARG B N 1
ATOM 3714 C CA . ARG B 1 123 ? -10.703 -12.211 7.777 1 91.94 123 ARG B CA 1
ATOM 3715 C C . ARG B 1 123 ? -10.281 -10.836 8.281 1 91.94 123 ARG B C 1
ATOM 3717 O O . ARG B 1 123 ? -10.984 -9.852 8.062 1 91.94 123 ARG B O 1
ATOM 3724 N N . THR B 1 124 ? -9.141 -10.797 8.922 1 88.44 124 THR B N 1
ATOM 3725 C CA . THR B 1 124 ? -8.664 -9.523 9.461 1 88.44 124 THR B CA 1
ATOM 3726 C C . THR B 1 124 ? -7.828 -8.781 8.422 1 88.44 124 THR B C 1
ATOM 3728 O O . THR B 1 124 ? -7.457 -7.625 8.633 1 88.44 124 THR B O 1
ATOM 3731 N N . GLN B 1 125 ? -7.512 -9.422 7.301 1 92.25 125 GLN B N 1
ATOM 3732 C CA . GLN B 1 125 ? -6.605 -8.844 6.316 1 92.25 125 GLN B CA 1
ATOM 3733 C C . GLN B 1 125 ? -7.375 -8.055 5.262 1 92.25 125 GLN B C 1
ATOM 3735 O O . GLN B 1 125 ? -8.523 -8.383 4.945 1 92.25 125 GLN B O 1
ATOM 3740 N N . ARG B 1 126 ? -6.66 -7.031 4.703 1 89.38 126 ARG B N 1
ATOM 3741 C CA . ARG B 1 126 ? -7.289 -6.191 3.686 1 89.38 126 ARG B CA 1
ATOM 3742 C C . ARG B 1 126 ? -6.566 -6.324 2.348 1 89.38 126 ARG B C 1
ATOM 3744 O O . ARG B 1 126 ? -6.996 -5.75 1.346 1 89.38 126 ARG B O 1
ATOM 3751 N N . LEU B 1 127 ? -5.547 -6.918 2.389 1 95.19 127 LEU B N 1
ATOM 3752 C CA . LEU B 1 127 ? -4.723 -7.121 1.202 1 95.19 127 LEU B CA 1
ATOM 3753 C C . LEU B 1 127 ? -4.219 -8.562 1.131 1 95.19 127 LEU B C 1
ATOM 3755 O O . LEU B 1 127 ? -3.59 -9.047 2.072 1 95.19 127 LEU B O 1
ATOM 3759 N N . LEU B 1 128 ? -4.59 -9.211 -0.008 1 98.12 128 LEU B N 1
ATOM 3760 C CA . LEU B 1 128 ? -4.211 -10.609 -0.19 1 98.12 128 LEU B CA 1
ATOM 3761 C C . LEU B 1 128 ? -3.561 -10.82 -1.553 1 98.12 128 LEU B C 1
ATOM 3763 O O . LEU B 1 128 ? -3.984 -10.227 -2.547 1 98.12 128 LEU B O 1
ATOM 3767 N N . ALA B 1 129 ? -2.557 -11.617 -1.612 1 98.69 129 ALA B N 1
ATOM 3768 C CA . ALA B 1 129 ? -2.062 -12.164 -2.873 1 98.69 129 ALA B CA 1
ATOM 3769 C C . ALA B 1 129 ? -2.619 -13.562 -3.119 1 98.69 129 ALA B C 1
ATOM 3771 O O . ALA B 1 129 ? -2.65 -14.398 -2.209 1 98.69 129 ALA B O 1
ATOM 3772 N N . ILE B 1 130 ? -3.041 -13.812 -4.352 1 98.44 130 ILE B N 1
ATOM 3773 C CA . ILE B 1 130 ? -3.717 -15.062 -4.656 1 98.44 130 ILE B CA 1
ATOM 3774 C C . ILE B 1 130 ? -2.986 -15.781 -5.789 1 98.44 130 ILE B C 1
ATOM 3776 O O . ILE B 1 130 ? -2.594 -15.156 -6.777 1 98.44 130 ILE B O 1
ATOM 3780 N N . GLY B 1 131 ? -2.789 -17.062 -5.613 1 97.5 131 GLY B N 1
ATOM 3781 C CA . GLY B 1 131 ? -2.271 -17.938 -6.652 1 97.5 131 GLY B CA 1
ATOM 3782 C C . GLY B 1 131 ? -2.881 -19.328 -6.617 1 97.5 131 GLY B C 1
ATOM 3783 O O . GLY B 1 131 ? -3.32 -19.797 -5.562 1 97.5 131 GLY B O 1
ATOM 3784 N N . MET B 1 132 ? -2.918 -19.938 -7.758 1 96.75 132 MET B N 1
ATOM 3785 C CA . MET B 1 132 ? -3.404 -21.312 -7.836 1 96.75 132 MET B CA 1
ATOM 3786 C C . MET B 1 132 ? -2.482 -22.172 -8.695 1 96.75 132 MET B C 1
ATOM 3788 O O . MET B 1 132 ? -1.887 -21.672 -9.656 1 96.75 132 MET B O 1
ATOM 3792 N N . GLU B 1 133 ? -2.428 -23.438 -8.336 1 95.88 133 GLU B N 1
ATOM 3793 C CA . GLU B 1 133 ? -1.678 -24.406 -9.125 1 95.88 133 GLU B CA 1
ATOM 3794 C C . GLU B 1 133 ? -2.613 -25.406 -9.805 1 95.88 133 GLU B C 1
ATOM 3796 O O . GLU B 1 133 ? -3.678 -25.734 -9.266 1 95.88 133 GLU B O 1
ATOM 3801 N N . GLY B 1 134 ? -2.213 -25.781 -11.008 1 92.62 134 GLY B N 1
ATOM 3802 C CA . GLY B 1 134 ? -2.986 -26.781 -11.742 1 92.62 134 GLY B CA 1
ATOM 3803 C C . GLY B 1 134 ? -4.188 -26.188 -12.453 1 92.62 134 GLY B C 1
ATOM 3804 O O . GLY B 1 134 ? -5.227 -26.844 -12.586 1 92.62 134 GLY B O 1
ATOM 3805 N N . VAL B 1 135 ? -4.062 -24.922 -12.906 1 90.44 135 VAL B N 1
ATOM 3806 C CA . VAL B 1 135 ? -5.242 -24.266 -13.461 1 90.44 135 VAL B CA 1
ATOM 3807 C C . VAL B 1 135 ? -4.98 -23.891 -14.922 1 90.44 135 VAL B C 1
ATOM 3809 O O . VAL B 1 135 ? -5.676 -23.047 -15.484 1 90.44 135 VAL B O 1
ATOM 3812 N N . GLU B 1 136 ? -4.016 -24.484 -15.555 1 82.88 136 GLU B N 1
ATOM 3813 C CA . GLU B 1 136 ? -3.568 -24.141 -16.906 1 82.88 136 GLU B CA 1
ATOM 3814 C C . GLU B 1 136 ? -4.695 -24.312 -17.922 1 82.88 136 GLU B C 1
ATOM 3816 O O . GLU B 1 136 ? -4.738 -23.594 -18.922 1 82.88 136 GLU B O 1
ATOM 3821 N N . GLY B 1 137 ? -5.621 -25.172 -17.656 1 81.88 137 GLY B N 1
ATOM 3822 C CA . GLY B 1 137 ? -6.73 -25.391 -18.578 1 81.88 137 GLY B CA 1
ATOM 3823 C C . GLY B 1 137 ? -7.977 -24.609 -18.188 1 81.88 137 GLY B C 1
ATOM 3824 O O . GLY B 1 137 ? -9.047 -24.812 -18.766 1 81.88 137 GLY B O 1
ATOM 3825 N N . GLY B 1 138 ? -7.852 -23.75 -17.219 1 86.88 138 GLY B N 1
ATOM 3826 C CA . GLY B 1 138 ? -9.031 -23.047 -16.734 1 86.88 138 GLY B CA 1
ATOM 3827 C C . GLY B 1 138 ? -10.062 -23.969 -16.109 1 86.88 138 GLY B C 1
ATOM 3828 O O . GLY B 1 138 ? -9.703 -24.891 -15.367 1 86.88 138 GLY B O 1
ATOM 3829 N N . ARG B 1 139 ? -11.312 -23.688 -16.391 1 87 139 ARG B N 1
ATOM 3830 C CA . ARG B 1 139 ? -12.406 -24.469 -15.828 1 87 139 ARG B CA 1
ATOM 3831 C C . ARG B 1 139 ? -12.312 -25.938 -16.266 1 87 139 ARG B C 1
ATOM 3833 O O . ARG B 1 139 ? -12.906 -26.812 -15.641 1 87 139 ARG B O 1
ATOM 3840 N N . HIS B 1 140 ? -11.469 -26.234 -17.266 1 83.94 140 HIS B N 1
ATOM 3841 C CA . HIS B 1 140 ? -11.359 -27.594 -17.797 1 83.94 140 HIS B CA 1
ATOM 3842 C C . HIS B 1 140 ? -10.086 -28.266 -17.297 1 83.94 140 HIS B C 1
ATOM 3844 O O . HIS B 1 140 ? -9.789 -29.391 -17.688 1 83.94 140 HIS B O 1
ATOM 3850 N N . SER B 1 141 ? -9.445 -27.547 -16.484 1 84.88 141 SER B N 1
ATOM 3851 C CA . SER B 1 141 ? -8.273 -28.172 -15.898 1 84.88 141 SER B CA 1
ATOM 3852 C C . SER B 1 141 ? -8.641 -29.469 -15.188 1 84.88 141 SER B C 1
ATOM 3854 O O . SER B 1 141 ? -9.68 -29.547 -14.523 1 84.88 141 SER B O 1
ATOM 3856 N N . THR B 1 142 ? -7.812 -30.359 -15.383 1 81.25 142 THR B N 1
ATOM 3857 C CA . THR B 1 142 ? -8.109 -31.688 -14.859 1 81.25 142 THR B CA 1
ATOM 3858 C C . THR B 1 142 ? -7.973 -31.703 -13.344 1 81.25 142 THR B C 1
ATOM 3860 O O . THR B 1 142 ? -8.742 -32.375 -12.648 1 81.25 142 THR B O 1
ATOM 3863 N N . SER B 1 143 ? -6.977 -30.984 -12.82 1 84.25 143 SER B N 1
ATOM 3864 C CA . SER B 1 143 ? -6.711 -31.172 -11.398 1 84.25 143 SER B CA 1
ATOM 3865 C C . SER B 1 143 ? -6.254 -29.859 -10.758 1 84.25 143 SER B C 1
ATOM 3867 O O . SER B 1 143 ? -5.102 -29.734 -10.336 1 84.25 143 SER B O 1
ATOM 3869 N N . PRO B 1 144 ? -7.285 -28.938 -10.703 1 82.94 144 PRO B N 1
ATOM 3870 C CA . PRO B 1 144 ? -6.887 -27.828 -9.82 1 82.94 144 PRO B CA 1
ATOM 3871 C C . PRO B 1 144 ? -6.402 -28.328 -8.453 1 82.94 144 PRO B C 1
ATOM 3873 O O . PRO B 1 144 ? -7.07 -29.141 -7.812 1 82.94 144 PRO B O 1
ATOM 3876 N N . SER B 1 145 ? -5.227 -27.859 -8.07 1 88.94 145 SER B N 1
ATOM 3877 C CA . SER B 1 145 ? -4.512 -28.562 -7.012 1 88.94 145 SER B CA 1
ATOM 3878 C C . SER B 1 145 ? -4.414 -27.703 -5.75 1 88.94 145 SER B C 1
ATOM 3880 O O . SER B 1 145 ? -4.859 -28.125 -4.68 1 88.94 145 SER B O 1
ATOM 3882 N N . LEU B 1 146 ? -3.854 -26.5 -5.863 1 97.44 146 LEU B N 1
ATOM 3883 C CA . LEU B 1 146 ? -3.549 -25.719 -4.676 1 97.44 146 LEU B CA 1
ATOM 3884 C C . LEU B 1 146 ? -4.062 -24.281 -4.824 1 97.44 146 LEU B C 1
ATOM 3886 O O . LEU B 1 146 ? -4.047 -23.719 -5.922 1 97.44 146 LEU B O 1
ATOM 3890 N N . LEU B 1 147 ? -4.559 -23.703 -3.768 1 98.25 147 LEU B N 1
ATOM 3891 C CA . LEU B 1 147 ? -4.852 -22.281 -3.619 1 98.25 147 LEU B CA 1
ATOM 3892 C C . LEU B 1 147 ? -3.939 -21.656 -2.574 1 98.25 147 LEU B C 1
ATOM 3894 O O . LEU B 1 147 ? -3.963 -22.031 -1.404 1 98.25 147 LEU B O 1
ATOM 3898 N N . SER B 1 148 ? -3.104 -20.75 -3.008 1 98.69 148 SER B N 1
ATOM 3899 C CA . SER B 1 148 ? -2.184 -20.062 -2.107 1 98.69 148 SER B CA 1
ATOM 3900 C C . SER B 1 148 ? -2.629 -18.625 -1.851 1 98.69 148 SER B C 1
ATOM 3902 O O . SER B 1 148 ? -3.012 -17.922 -2.781 1 98.69 148 SER B O 1
ATOM 3904 N N . ILE B 1 149 ? -2.635 -18.25 -0.581 1 98.81 149 ILE B N 1
ATOM 3905 C CA . ILE B 1 149 ? -2.979 -16.891 -0.169 1 98.81 149 ILE B CA 1
ATOM 3906 C C . ILE B 1 149 ? -1.853 -16.297 0.681 1 98.81 149 ILE B C 1
ATOM 3908 O O . ILE B 1 149 ? -1.504 -16.859 1.727 1 98.81 149 ILE B O 1
ATOM 3912 N N . ALA B 1 150 ? -1.29 -15.211 0.179 1 98.62 150 ALA B N 1
ATOM 3913 C CA . ALA B 1 150 ? -0.255 -14.523 0.945 1 98.62 150 ALA B CA 1
ATOM 3914 C C . ALA B 1 150 ? -0.777 -13.203 1.509 1 98.62 150 ALA B C 1
ATOM 3916 O O . ALA B 1 150 ? -1.521 -12.484 0.836 1 98.62 150 ALA B O 1
ATOM 3917 N N . THR B 1 151 ? -0.473 -12.953 2.777 1 97.75 151 THR B N 1
ATOM 3918 C CA . THR B 1 151 ? -0.63 -11.656 3.428 1 97.75 151 THR B CA 1
ATOM 3919 C C . THR B 1 151 ? 0.728 -11 3.66 1 97.75 151 THR B C 1
ATOM 3921 O O . THR B 1 151 ? 1.769 -11.594 3.367 1 97.75 151 THR B O 1
ATOM 3924 N N . PRO B 1 152 ? 0.732 -9.797 4.109 1 93.06 152 PRO B N 1
ATOM 3925 C CA . PRO B 1 152 ? 2.027 -9.18 4.414 1 93.06 152 PRO B CA 1
ATOM 3926 C C . PRO B 1 152 ? 2.826 -9.977 5.449 1 93.06 152 PRO B C 1
ATOM 3928 O O . PRO B 1 152 ? 4.059 -9.898 5.473 1 93.06 152 PRO B O 1
ATOM 3931 N N . GLU B 1 153 ? 2.152 -10.906 6.188 1 94.56 153 GLU B N 1
ATOM 3932 C CA . GLU B 1 153 ? 2.861 -11.523 7.305 1 94.56 153 GLU B CA 1
ATOM 3933 C C . GLU B 1 153 ? 2.912 -13.047 7.152 1 94.56 153 GLU B C 1
ATOM 3935 O O . GLU B 1 153 ? 3.781 -13.703 7.727 1 94.56 153 GLU B O 1
ATOM 3940 N N . ARG B 1 154 ? 1.949 -13.609 6.367 1 97.81 154 ARG B N 1
ATOM 3941 C CA . ARG B 1 154 ? 1.835 -15.062 6.328 1 97.81 154 ARG B CA 1
ATOM 3942 C C . ARG B 1 154 ? 1.495 -15.547 4.922 1 97.81 154 ARG B C 1
ATOM 3944 O O . ARG B 1 154 ? 1.014 -14.773 4.094 1 97.81 154 ARG B O 1
ATOM 3951 N N . ILE B 1 155 ? 1.812 -16.828 4.703 1 98.62 155 ILE B N 1
ATOM 3952 C CA . ILE B 1 155 ? 1.396 -17.516 3.486 1 98.62 155 ILE B CA 1
ATOM 3953 C C . ILE B 1 155 ? 0.655 -18.797 3.844 1 98.62 155 ILE B C 1
ATOM 3955 O O . ILE B 1 155 ? 1.154 -19.609 4.625 1 98.62 155 ILE B O 1
ATOM 3959 N N . TYR B 1 156 ? -0.498 -19 3.342 1 98.81 156 TYR B N 1
ATOM 3960 C CA . TYR B 1 156 ? -1.288 -20.219 3.469 1 98.81 156 TYR B CA 1
ATOM 3961 C C . TYR B 1 156 ? -1.382 -20.953 2.137 1 98.81 156 TYR B C 1
ATOM 3963 O O . TYR B 1 156 ? -1.626 -20.328 1.098 1 98.81 156 TYR B O 1
ATOM 3971 N N . VAL B 1 157 ? -1.141 -22.203 2.135 1 98.5 157 VAL B N 1
ATOM 3972 C CA . VAL B 1 157 ? -1.319 -23.062 0.969 1 98.5 157 VAL B CA 1
ATOM 3973 C C . VAL B 1 157 ? -2.428 -24.078 1.238 1 98.5 157 VAL B C 1
ATOM 3975 O O . VAL B 1 157 ? -2.25 -25.016 2.033 1 98.5 157 VAL B O 1
ATOM 3978 N N . PHE B 1 158 ? -3.564 -23.938 0.562 1 98.38 158 PHE B N 1
ATOM 3979 C CA . PHE B 1 158 ? -4.723 -24.797 0.741 1 98.38 158 PHE B CA 1
ATOM 3980 C C . PHE B 1 158 ? -4.754 -25.891 -0.321 1 98.38 158 PHE B C 1
ATOM 3982 O O . PHE B 1 158 ? -4.652 -25.609 -1.516 1 98.38 158 PHE B O 1
ATOM 3989 N N . ASP B 1 159 ? -4.91 -27.125 0.083 1 97.44 159 ASP B N 1
ATOM 3990 C CA . ASP B 1 159 ? -5.074 -28.234 -0.85 1 97.44 159 ASP B CA 1
ATOM 3991 C C . ASP B 1 159 ? -6.531 -28.375 -1.291 1 97.44 159 ASP B C 1
ATOM 3993 O O . ASP B 1 159 ? -7.254 -29.25 -0.81 1 97.44 159 ASP B O 1
ATOM 3997 N N . VAL B 1 160 ? -6.891 -27.672 -2.285 1 95.69 160 VAL B N 1
ATOM 3998 C CA . VAL B 1 160 ? -8.297 -27.578 -2.672 1 95.69 160 VAL B CA 1
ATOM 3999 C C . VAL B 1 160 ? -8.688 -28.812 -3.477 1 95.69 160 VAL B C 1
ATOM 4001 O O . VAL B 1 160 ? -9.875 -29.094 -3.658 1 95.69 160 VAL B O 1
ATOM 4004 N N . MET B 1 161 ? -7.688 -29.547 -3.986 1 93.19 161 MET B N 1
ATOM 4005 C CA . MET B 1 161 ? -7.98 -30.828 -4.613 1 93.19 161 MET B CA 1
ATOM 4006 C C . MET B 1 161 ? -8.625 -31.781 -3.617 1 93.19 161 MET B C 1
ATOM 4008 O O . MET B 1 161 ? -9.523 -32.531 -3.975 1 93.19 161 MET B O 1
ATOM 4012 N N . TRP B 1 162 ? -8.227 -31.625 -2.414 1 90.62 162 TRP B N 1
ATOM 4013 C CA . TRP B 1 162 ? -8.695 -32.562 -1.386 1 90.62 162 TRP B CA 1
ATOM 4014 C C . TRP B 1 162 ? -9.836 -31.953 -0.583 1 90.62 162 TRP B C 1
ATOM 4016 O O . TRP B 1 162 ? -10.82 -32.625 -0.283 1 90.62 162 TRP B O 1
ATOM 4026 N N . MET B 1 163 ? -9.734 -30.719 -0.263 1 93.56 163 MET B N 1
ATOM 4027 C CA . MET B 1 163 ? -10.672 -30.141 0.702 1 93.56 163 MET B CA 1
ATOM 4028 C C . MET B 1 163 ? -11.695 -29.25 0.006 1 93.56 163 MET B C 1
ATOM 4030 O O . MET B 1 163 ? -12.594 -28.703 0.652 1 93.56 163 MET B O 1
ATOM 4034 N N . ASN B 1 164 ? -11.562 -29.062 -1.313 1 94 164 ASN B N 1
ATOM 4035 C CA . ASN B 1 164 ? -12.406 -28.094 -2.002 1 94 164 ASN B CA 1
ATOM 4036 C C . ASN B 1 164 ? -12.227 -26.688 -1.436 1 94 164 ASN B C 1
ATOM 4038 O O . ASN B 1 164 ? -11.219 -26.406 -0.781 1 94 164 ASN B O 1
ATOM 4042 N N . VAL B 1 165 ? -13.094 -25.75 -1.799 1 95.81 165 VAL B N 1
ATOM 4043 C CA . VAL B 1 165 ? -13.07 -24.406 -1.262 1 95.81 165 VAL B CA 1
ATOM 4044 C C . VAL B 1 165 ? -14.289 -24.172 -0.375 1 95.81 165 VAL B C 1
ATOM 4046 O O . VAL B 1 165 ? -15.375 -23.875 -0.874 1 95.81 165 VAL B O 1
ATOM 4049 N N . PRO B 1 166 ? -14.078 -24.281 0.865 1 96.44 166 PRO B N 1
ATOM 4050 C CA . PRO B 1 166 ? -15.211 -24.141 1.784 1 96.44 166 PRO B CA 1
ATOM 4051 C C . PRO B 1 166 ? -15.844 -22.75 1.734 1 96.44 166 PRO B C 1
ATOM 4053 O O . PRO B 1 166 ? -15.227 -21.812 1.225 1 96.44 166 PRO B O 1
ATOM 4056 N N . LYS B 1 167 ? -16.984 -22.609 2.328 1 95 167 LYS B N 1
ATOM 4057 C CA . LYS B 1 167 ? -17.828 -21.422 2.262 1 95 167 LYS B CA 1
ATOM 4058 C C . LYS B 1 167 ? -17.094 -20.203 2.85 1 95 167 LYS B C 1
ATOM 4060 O O . LYS B 1 167 ? -17.156 -19.109 2.295 1 95 167 LYS B O 1
ATOM 4065 N N . ASP B 1 168 ? -16.453 -20.422 3.971 1 95.94 168 ASP B N 1
ATOM 4066 C CA . ASP B 1 168 ? -15.758 -19.328 4.633 1 95.94 168 ASP B CA 1
ATOM 4067 C C . ASP B 1 168 ? -14.633 -18.781 3.756 1 95.94 168 ASP B C 1
ATOM 4069 O O . ASP B 1 168 ? -14.438 -17.562 3.67 1 95.94 168 ASP B O 1
ATOM 4073 N N . LEU B 1 169 ? -13.945 -19.688 3.145 1 97.19 169 LEU B N 1
ATOM 4074 C CA . LEU B 1 169 ? -12.852 -19.281 2.26 1 97.19 169 LEU B CA 1
ATOM 4075 C C . LEU B 1 169 ? -13.398 -18.594 1.016 1 97.19 169 LEU B C 1
ATOM 4077 O O . LEU B 1 169 ? -12.82 -17.609 0.551 1 97.19 169 LEU B O 1
ATOM 4081 N N . ARG B 1 170 ? -14.516 -19.016 0.507 1 97.06 170 ARG B N 1
ATOM 4082 C CA . ARG B 1 170 ? -15.172 -18.375 -0.626 1 97.06 170 ARG B CA 1
ATOM 4083 C C . ARG B 1 170 ? -15.555 -16.938 -0.29 1 97.06 170 ARG B C 1
ATOM 4085 O O . ARG B 1 170 ? -15.398 -16.031 -1.114 1 97.06 170 ARG B O 1
ATOM 4092 N N . ALA B 1 171 ? -16.016 -16.781 0.887 1 95.06 171 ALA B N 1
ATOM 4093 C CA . ALA B 1 171 ? -16.422 -15.453 1.335 1 95.06 171 ALA B CA 1
ATOM 4094 C C . ALA B 1 171 ? -15.242 -14.492 1.359 1 95.06 171 ALA B C 1
ATOM 4096 O O . ALA B 1 171 ? -15.367 -13.328 0.973 1 95.06 171 ALA B O 1
ATOM 4097 N N . ILE B 1 172 ? -14.109 -14.984 1.749 1 96.12 172 ILE B N 1
ATOM 4098 C CA . ILE B 1 172 ? -12.891 -14.18 1.811 1 96.12 172 ILE B CA 1
ATOM 4099 C C . ILE B 1 172 ? -12.438 -13.82 0.397 1 96.12 172 ILE B C 1
ATOM 4101 O O . ILE B 1 172 ? -12.078 -12.672 0.125 1 96.12 172 ILE B O 1
ATOM 4105 N N . LEU B 1 173 ? -12.531 -14.766 -0.498 1 97 173 LEU B N 1
ATOM 4106 C CA . LEU B 1 173 ? -12.078 -14.57 -1.872 1 97 173 LEU B CA 1
ATOM 4107 C C . LEU B 1 173 ? -12.953 -13.555 -2.596 1 97 173 LEU B C 1
ATOM 4109 O O . LEU B 1 173 ? -12.477 -12.844 -3.486 1 97 173 LEU B O 1
ATOM 4113 N N . GLY B 1 174 ? -14.156 -13.43 -2.168 1 94.5 174 GLY B N 1
ATOM 4114 C CA . GLY B 1 174 ? -15.094 -12.555 -2.857 1 94.5 174 GLY B CA 1
ATOM 4115 C C . GLY B 1 174 ? -15.367 -11.266 -2.105 1 94.5 174 GLY B C 1
ATOM 4116 O O . GLY B 1 174 ? -16.109 -10.406 -2.59 1 94.5 174 GLY B O 1
ATOM 4117 N N . ASP B 1 175 ? -14.789 -11.094 -1.003 1 90.94 175 ASP B N 1
ATOM 4118 C CA . ASP B 1 175 ? -15.086 -9.945 -0.155 1 90.94 175 ASP B CA 1
ATOM 4119 C C . ASP B 1 175 ? -14.7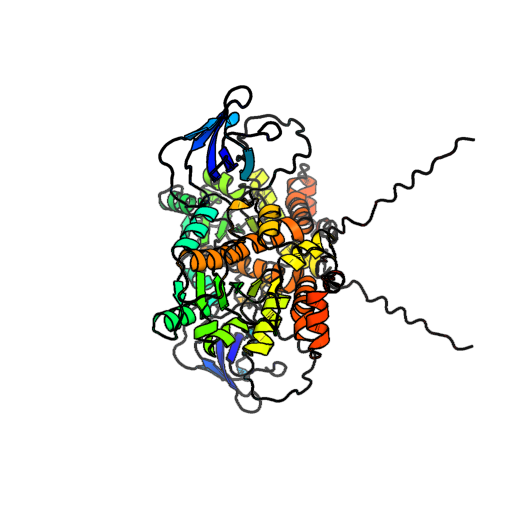11 -8.641 -0.85 1 90.94 175 ASP B C 1
ATOM 4121 O O . ASP B 1 175 ? -13.539 -8.414 -1.169 1 90.94 175 ASP B O 1
ATOM 4125 N N . PRO B 1 176 ? -15.609 -7.754 -1.082 1 83.25 176 PRO B N 1
ATOM 4126 C CA . PRO B 1 176 ? -15.32 -6.516 -1.812 1 83.25 176 PRO B CA 1
ATOM 4127 C C . PRO B 1 176 ? -14.438 -5.559 -1.022 1 83.25 176 PRO B C 1
ATOM 4129 O O . PRO B 1 176 ? -13.867 -4.625 -1.597 1 83.25 176 PRO B O 1
ATOM 4132 N N . LYS B 1 177 ? -14.273 -5.777 0.215 1 80 177 LYS B N 1
ATOM 4133 C CA . LYS B 1 177 ? -13.477 -4.895 1.068 1 80 177 LYS B CA 1
ATOM 4134 C C . LYS B 1 177 ? -12 -5.258 1.01 1 80 177 LYS B C 1
ATOM 4136 O O . LYS B 1 177 ? -11.148 -4.504 1.488 1 80 177 LYS B O 1
ATOM 4141 N N . VAL B 1 178 ? -11.805 -6.387 0.48 1 91.25 178 VAL B N 1
ATOM 4142 C CA . VAL B 1 178 ? -10.438 -6.906 0.456 1 91.25 178 VAL B CA 1
ATOM 4143 C C . VAL B 1 178 ? -9.859 -6.773 -0.952 1 91.25 178 VAL B C 1
ATOM 4145 O O . VAL B 1 178 ? -10.523 -7.102 -1.937 1 91.25 178 VAL B O 1
ATOM 4148 N N . ARG B 1 179 ? -8.734 -6.16 -1.002 1 95 179 ARG B N 1
ATOM 4149 C CA . ARG B 1 179 ? -8.023 -6.105 -2.275 1 95 179 ARG B CA 1
ATOM 4150 C C . ARG B 1 179 ? -7.152 -7.344 -2.473 1 95 179 ARG B C 1
ATOM 4152 O O . ARG B 1 179 ? -6.48 -7.793 -1.542 1 95 179 ARG B O 1
ATOM 4159 N N . ARG B 1 180 ? -7.188 -7.824 -3.684 1 97.44 180 ARG B N 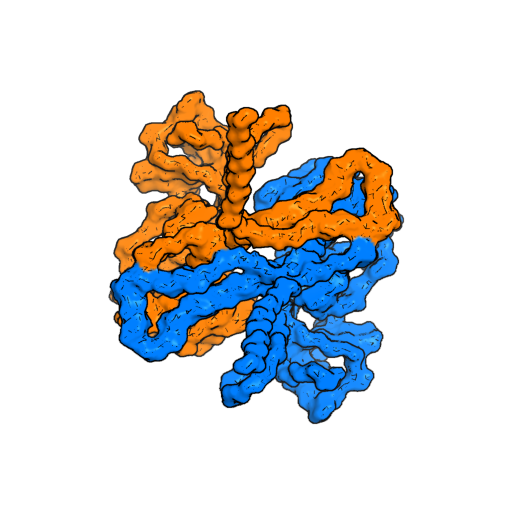1
ATOM 4160 C CA . ARG B 1 180 ? -6.391 -8.992 -4.023 1 97.44 180 ARG B CA 1
ATOM 4161 C C . ARG B 1 180 ? -5.398 -8.68 -5.137 1 97.44 180 ARG B C 1
ATOM 4163 O O . ARG B 1 180 ? -5.648 -7.801 -5.969 1 97.44 180 ARG B O 1
ATOM 4170 N N . VAL B 1 181 ? -4.32 -9.352 -5.086 1 98.56 181 VAL B N 1
ATOM 4171 C CA . VAL B 1 181 ? -3.291 -9.242 -6.113 1 98.56 181 VAL B CA 1
ATOM 4172 C C . VAL B 1 181 ? -3.025 -10.617 -6.727 1 98.56 181 VAL B C 1
ATOM 4174 O O . VAL B 1 181 ? -2.859 -11.602 -6.004 1 98.56 181 VAL B O 1
ATOM 4177 N N . ALA B 1 182 ? -3.1 -10.719 -8.008 1 98.06 182 ALA B N 1
ATOM 4178 C CA . ALA B 1 182 ? -2.791 -11.953 -8.727 1 98.06 182 ALA B CA 1
ATOM 4179 C C . ALA B 1 182 ? -2.045 -11.656 -10.023 1 98.06 182 ALA B C 1
ATOM 4181 O O . ALA B 1 182 ? -1.894 -10.492 -10.406 1 98.06 182 ALA B O 1
ATOM 4182 N N . HIS B 1 183 ? -1.455 -12.625 -10.57 1 96.44 183 HIS B N 1
ATOM 4183 C CA . HIS B 1 183 ? -0.836 -12.547 -11.891 1 96.44 183 HIS B CA 1
ATOM 4184 C C . HIS B 1 183 ? -1.59 -13.398 -12.898 1 96.44 183 HIS B C 1
ATOM 4186 O O . HIS B 1 183 ? -1.784 -14.602 -12.68 1 96.44 183 HIS B O 1
ATOM 4192 N N . ASN B 1 184 ? -2.043 -12.727 -14.008 1 90.94 184 ASN B N 1
ATOM 4193 C CA . ASN B 1 184 ? -2.852 -13.438 -14.992 1 90.94 184 ASN B CA 1
ATOM 4194 C C . ASN B 1 184 ? -4.055 -14.117 -14.344 1 90.94 184 ASN B C 1
ATOM 4196 O O . ASN B 1 184 ? -4.215 -15.336 -14.445 1 90.94 184 ASN B O 1
ATOM 4200 N N . ALA B 1 185 ? -4.875 -13.344 -13.75 1 93.62 185 ALA B N 1
ATOM 4201 C CA . ALA B 1 185 ? -5.961 -13.797 -12.891 1 93.62 185 ALA B CA 1
ATOM 4202 C C . ALA B 1 185 ? -7.062 -14.477 -13.695 1 93.62 185 ALA B C 1
ATOM 4204 O O . ALA B 1 185 ? -7.973 -15.086 -13.133 1 93.62 185 ALA B O 1
ATOM 4205 N N . ARG B 1 186 ? -7 -14.43 -14.977 1 89.12 186 ARG B N 1
ATOM 4206 C CA . ARG B 1 186 ? -8.078 -14.945 -15.812 1 89.12 186 ARG B CA 1
ATOM 4207 C C . ARG B 1 186 ? -8.305 -16.438 -15.57 1 89.12 186 ARG B C 1
ATOM 4209 O O . ARG B 1 186 ? -9.445 -16.891 -15.484 1 89.12 186 ARG B O 1
ATOM 4216 N N . LEU B 1 187 ? -7.211 -17.188 -15.461 1 88.44 187 LEU B N 1
ATOM 4217 C CA . LEU B 1 187 ? -7.328 -18.625 -15.25 1 88.44 187 LEU B CA 1
ATOM 4218 C C . LEU B 1 187 ? -7.816 -18.938 -13.844 1 88.44 187 LEU B C 1
ATOM 4220 O O . LEU B 1 187 ? -8.688 -19.781 -13.648 1 88.44 187 LEU B O 1
ATOM 4224 N N . VAL B 1 188 ? -7.242 -18.203 -12.875 1 93.75 188 VAL B N 1
ATOM 4225 C CA . VAL B 1 188 ? -7.648 -18.359 -11.484 1 93.75 188 VAL B CA 1
ATOM 4226 C C . VAL B 1 188 ? -9.133 -18.047 -11.344 1 93.75 188 VAL B C 1
ATOM 4228 O O . VAL B 1 188 ? -9.883 -18.812 -10.734 1 93.75 188 VAL B O 1
ATOM 4231 N N . GLU B 1 189 ? -9.539 -17 -11.945 1 93.31 189 GLU B N 1
ATOM 4232 C CA . GLU B 1 189 ? -10.938 -16.562 -11.883 1 93.31 189 GLU B CA 1
ATOM 4233 C C . GLU B 1 189 ? -11.852 -17.594 -12.539 1 93.31 189 GLU B C 1
ATOM 4235 O O . GLU B 1 189 ? -12.922 -17.922 -12.008 1 93.31 189 GLU B O 1
ATOM 4240 N N . ASP B 1 190 ? -11.469 -18.094 -13.664 1 91.38 190 ASP B N 1
ATOM 4241 C CA . ASP B 1 190 ? -12.273 -19.078 -14.391 1 91.38 190 ASP B CA 1
ATOM 4242 C C . ASP B 1 190 ? -12.484 -20.344 -13.555 1 91.38 190 ASP B C 1
ATOM 4244 O O . ASP B 1 190 ? -13.609 -20.828 -13.438 1 91.38 190 ASP B O 1
ATOM 4248 N N . VAL B 1 191 ? -11.461 -20.812 -12.953 1 93.38 191 VAL B N 1
ATOM 4249 C CA . VAL B 1 191 ? -11.523 -22.031 -12.148 1 93.38 191 VAL B CA 1
ATOM 4250 C C . VAL B 1 191 ? -12.336 -21.766 -10.883 1 93.38 191 VAL B C 1
ATOM 4252 O O . VAL B 1 191 ? -13.242 -22.531 -10.547 1 93.38 191 VAL B O 1
ATOM 4255 N N . LEU B 1 192 ? -12.031 -20.688 -10.203 1 95.5 192 LEU B N 1
ATOM 4256 C CA . LEU B 1 192 ? -12.711 -20.375 -8.945 1 95.5 192 LEU B CA 1
ATOM 4257 C C . LEU B 1 192 ? -14.203 -20.188 -9.172 1 95.5 192 LEU B C 1
ATOM 4259 O O . LEU B 1 192 ? -15.023 -20.672 -8.391 1 95.5 192 LEU B O 1
ATOM 4263 N N . ARG B 1 193 ? -14.555 -19.547 -10.18 1 92.81 193 ARG B N 1
ATOM 4264 C CA . ARG B 1 193 ? -15.961 -19.25 -10.453 1 92.81 193 ARG B CA 1
ATOM 4265 C C . ARG B 1 193 ? -16.719 -20.5 -10.867 1 92.81 193 ARG B C 1
ATOM 4267 O O . ARG B 1 193 ? -17.781 -20.797 -10.312 1 92.81 193 ARG B O 1
ATOM 4274 N N . HIS B 1 194 ? -16.172 -21.281 -11.75 1 91.19 194 HIS B N 1
ATOM 4275 C CA . HIS B 1 194 ? -16.953 -22.344 -12.391 1 91.19 194 HIS B CA 1
ATOM 4276 C C . HIS B 1 194 ? -16.781 -23.672 -11.641 1 91.19 194 HIS B C 1
ATOM 4278 O O . HIS B 1 194 ? -17.719 -24.484 -11.602 1 91.19 194 HIS B O 1
ATOM 4284 N N . ARG B 1 195 ? -15.648 -23.875 -11.039 1 91.19 195 ARG B N 1
ATOM 4285 C CA . ARG B 1 195 ? -15.414 -25.156 -10.367 1 91.19 195 ARG B CA 1
ATOM 4286 C C . ARG B 1 195 ? -15.734 -25.062 -8.883 1 91.19 195 ARG B C 1
ATOM 4288 O O . ARG B 1 195 ? -16.125 -26.047 -8.266 1 91.19 195 ARG B O 1
ATOM 4295 N N . TYR B 1 196 ? -15.57 -23.906 -8.336 1 93.75 196 TYR B N 1
ATOM 4296 C CA . TYR B 1 196 ? -15.672 -23.812 -6.887 1 93.75 196 TYR B CA 1
ATOM 4297 C C . TYR B 1 196 ? -16.734 -22.812 -6.477 1 93.75 196 TYR B C 1
ATOM 4299 O O . TYR B 1 196 ? -16.984 -22.609 -5.281 1 93.75 196 TYR B O 1
ATOM 4307 N N . GLN B 1 197 ? -17.359 -22.062 -7.414 1 92.88 197 GLN B N 1
ATOM 4308 C CA . GLN B 1 197 ? -18.391 -21.062 -7.137 1 92.88 197 GLN B CA 1
ATOM 4309 C C . GLN B 1 197 ? -17.859 -19.984 -6.199 1 92.88 197 GLN B C 1
ATOM 4311 O O . GLN B 1 197 ? -18.547 -19.578 -5.258 1 92.88 197 GLN B O 1
ATOM 4316 N N . ALA B 1 198 ? -16.656 -19.609 -6.453 1 93.75 198 ALA B N 1
ATOM 4317 C CA . ALA B 1 198 ? -15.984 -18.609 -5.633 1 93.75 198 ALA B CA 1
ATOM 4318 C C . ALA B 1 198 ? -15.422 -17.484 -6.496 1 93.75 198 ALA B C 1
ATOM 4320 O O . ALA B 1 198 ? -14.211 -17.344 -6.645 1 93.75 198 ALA B O 1
ATOM 4321 N N . PRO B 1 199 ? -16.312 -16.625 -6.965 1 91.75 199 PRO B N 1
ATOM 4322 C CA . PRO B 1 199 ? -15.789 -15.516 -7.762 1 91.75 199 PRO B CA 1
ATOM 4323 C C . PRO B 1 199 ? -14.875 -14.594 -6.957 1 91.75 199 PRO B C 1
ATOM 4325 O O . PRO B 1 199 ? -15.141 -14.328 -5.781 1 91.75 199 PRO B O 1
ATOM 4328 N N . LEU B 1 200 ? -13.82 -14.156 -7.645 1 93.81 200 LEU B N 1
ATOM 4329 C CA . LEU B 1 200 ? -12.867 -13.258 -7.004 1 93.81 200 LEU B CA 1
ATOM 4330 C C . LEU B 1 200 ? -13.422 -11.836 -6.953 1 93.81 200 LEU B C 1
ATOM 4332 O O . LEU B 1 200 ? -14.055 -11.375 -7.906 1 93.81 200 LEU B O 1
ATOM 4336 N N . GLY B 1 201 ? -13.188 -11.172 -5.816 1 92.5 201 GLY B N 1
ATOM 4337 C CA . GLY B 1 201 ? -13.508 -9.75 -5.738 1 92.5 201 GLY B CA 1
ATOM 4338 C C . GLY B 1 201 ? -12.5 -8.875 -6.453 1 92.5 201 GLY B C 1
ATOM 4339 O O . GLY B 1 201 ? -11.914 -9.281 -7.461 1 92.5 201 GLY B O 1
ATOM 4340 N N . LYS B 1 202 ? -12.336 -7.645 -6.012 1 92.25 202 LYS B N 1
ATOM 4341 C CA . LYS B 1 202 ? -11.406 -6.668 -6.57 1 92.25 202 LYS B CA 1
ATOM 4342 C C . LYS B 1 202 ? -9.992 -7.23 -6.637 1 92.25 202 LYS B C 1
ATOM 4344 O O . LYS B 1 202 ? -9.438 -7.652 -5.621 1 92.25 202 LYS B O 1
ATOM 4349 N N . CYS B 1 203 ? -9.492 -7.207 -7.914 1 95.94 203 CYS B N 1
ATOM 4350 C CA . CYS B 1 203 ? -8.195 -7.859 -8.109 1 95.94 203 CYS B CA 1
ATOM 4351 C C . CYS B 1 203 ? -7.258 -6.973 -8.914 1 95.94 203 CYS B C 1
ATOM 4353 O O . CYS B 1 203 ? -7.637 -6.441 -9.961 1 95.94 203 CYS B O 1
ATOM 4355 N N . PHE B 1 204 ? -6.125 -6.695 -8.359 1 97.5 204 PHE B N 1
ATOM 4356 C CA . PHE B 1 204 ? -5.016 -6.109 -9.102 1 97.5 204 PHE B CA 1
ATOM 4357 C C . PHE B 1 204 ? -4.23 -7.18 -9.844 1 97.5 204 PHE B C 1
ATOM 4359 O O . PHE B 1 204 ? -3.586 -8.031 -9.227 1 97.5 204 PHE B O 1
ATOM 4366 N N . ASP B 1 205 ? -4.273 -7.188 -11.148 1 96.75 205 ASP B N 1
ATOM 4367 C CA . ASP B 1 205 ? -3.566 -8.164 -11.977 1 96.75 205 ASP B CA 1
ATOM 4368 C C . ASP B 1 205 ? -2.227 -7.609 -12.453 1 96.75 205 ASP B C 1
ATOM 4370 O O . ASP B 1 205 ? -2.188 -6.68 -13.266 1 96.75 205 ASP B O 1
ATOM 4374 N N . THR B 1 206 ? -1.18 -8.211 -12.016 1 96.5 206 THR B N 1
ATOM 4375 C CA . THR B 1 206 ? 0.15 -7.684 -12.297 1 96.5 206 THR B CA 1
ATOM 4376 C C . THR B 1 206 ? 0.487 -7.832 -13.781 1 96.5 206 THR B C 1
ATOM 4378 O O . THR B 1 206 ? 1.254 -7.039 -14.328 1 96.5 206 THR B O 1
ATOM 4381 N N . LEU B 1 207 ? -0.069 -8.852 -14.469 1 92.62 207 LEU B N 1
ATOM 4382 C CA . LEU B 1 207 ? 0.139 -8.969 -15.906 1 92.62 207 LEU B CA 1
ATOM 4383 C C . LEU B 1 207 ? -0.528 -7.816 -16.656 1 92.62 207 LEU B C 1
ATOM 4385 O O . LEU B 1 207 ? 0.066 -7.23 -17.562 1 92.62 207 LEU B O 1
ATOM 4389 N N . VAL B 1 208 ? -1.735 -7.488 -16.25 1 92.06 208 VAL B N 1
ATOM 4390 C CA . VAL B 1 208 ? -2.453 -6.371 -16.859 1 92.06 208 VAL B CA 1
ATOM 4391 C C . VAL B 1 208 ? -1.678 -5.074 -16.641 1 92.06 208 VAL B C 1
ATOM 4393 O O . VAL B 1 208 ? -1.594 -4.23 -17.531 1 92.06 208 VAL B O 1
ATOM 4396 N N . ALA B 1 209 ? -1.136 -4.934 -15.438 1 93.44 209 ALA B N 1
ATOM 4397 C CA . ALA B 1 209 ? -0.324 -3.752 -15.141 1 93.44 209 ALA B CA 1
ATOM 4398 C C . ALA B 1 209 ? 0.868 -3.66 -16.094 1 93.44 209 ALA B C 1
ATOM 4400 O O . ALA B 1 209 ? 1.159 -2.588 -16.625 1 93.44 209 ALA B O 1
ATOM 4401 N N . HIS B 1 210 ? 1.554 -4.789 -16.297 1 89.19 210 HIS B N 1
ATOM 4402 C CA . HIS B 1 210 ? 2.686 -4.836 -17.219 1 89.19 210 HIS B CA 1
ATOM 4403 C C . HIS B 1 210 ? 2.266 -4.445 -18.625 1 89.19 210 HIS B C 1
ATOM 4405 O O . HIS B 1 210 ? 2.891 -3.582 -19.25 1 89.19 210 HIS B O 1
ATOM 4411 N N . ILE B 1 211 ? 1.212 -5.027 -19.078 1 87.12 211 ILE B N 1
ATOM 4412 C CA . ILE B 1 211 ? 0.759 -4.809 -20.438 1 87.12 211 ILE B CA 1
ATOM 4413 C C . ILE B 1 211 ? 0.31 -3.361 -20.625 1 87.12 211 ILE B C 1
ATOM 4415 O O . ILE B 1 211 ? 0.649 -2.713 -21.609 1 87.12 211 ILE B O 1
ATOM 4419 N N . SER B 1 212 ? -0.413 -2.836 -19.656 1 86.69 212 SER B N 1
ATOM 4420 C CA . SER B 1 212 ? -0.971 -1.49 -19.75 1 86.69 212 SER B CA 1
ATOM 4421 C C . SER B 1 212 ? 0.126 -0.432 -19.703 1 86.69 212 SER B C 1
ATOM 4423 O O . SER B 1 212 ? -0.051 0.677 -20.219 1 86.69 212 SER B O 1
ATOM 4425 N N . THR B 1 213 ? 1.229 -0.722 -19.109 1 86.31 213 THR B N 1
ATOM 4426 C CA . THR B 1 213 ? 2.273 0.282 -18.938 1 86.31 213 THR B CA 1
ATOM 4427 C C . THR B 1 213 ? 3.318 0.173 -20.031 1 86.31 213 THR B C 1
ATOM 4429 O O . THR B 1 213 ? 3.988 1.154 -20.359 1 86.31 213 THR B O 1
ATOM 4432 N N . THR B 1 214 ? 3.584 -0.984 -20.562 1 79.19 214 THR B N 1
ATOM 4433 C CA . THR B 1 214 ? 4.625 -1.178 -21.562 1 79.19 214 THR B CA 1
ATOM 4434 C C . THR B 1 214 ? 4.02 -1.261 -22.953 1 79.19 214 THR B C 1
ATOM 4436 O O . THR B 1 214 ? 4.727 -1.119 -23.953 1 79.19 214 THR B O 1
ATOM 4439 N N . ASN B 1 215 ? 2.801 -1.4 -23.062 1 68.44 215 ASN B N 1
ATOM 4440 C CA . ASN B 1 215 ? 2.145 -1.706 -24.328 1 68.44 215 ASN B CA 1
ATOM 4441 C C . ASN B 1 215 ? 2.783 -2.91 -25.016 1 68.44 215 ASN B C 1
ATOM 4443 O O . ASN B 1 215 ? 2.836 -2.973 -26.25 1 68.44 215 ASN B O 1
ATOM 4447 N N . ASP B 1 216 ? 3.523 -3.609 -24.281 1 64.5 216 ASP B N 1
ATOM 4448 C CA . ASP B 1 216 ? 4.188 -4.801 -24.797 1 64.5 216 ASP B CA 1
ATOM 4449 C C . ASP B 1 216 ? 3.27 -6.02 -24.719 1 64.5 216 ASP B C 1
ATOM 4451 O O . ASP B 1 216 ? 3.029 -6.551 -23.625 1 64.5 216 ASP B O 1
ATOM 4455 N N . TYR B 1 217 ? 2.502 -6.223 -25.734 1 65.06 217 TYR B N 1
ATOM 4456 C CA . TYR B 1 217 ? 1.72 -7.453 -25.75 1 65.06 217 TYR B CA 1
ATOM 4457 C C . TYR B 1 217 ? 2.215 -8.398 -26.844 1 65.06 217 TYR B C 1
ATOM 4459 O O . TYR B 1 217 ? 2.623 -7.961 -27.922 1 65.06 217 TYR B O 1
ATOM 4467 N N . ASP B 1 218 ? 2.764 -9.438 -26.344 1 61.56 218 ASP B N 1
ATOM 4468 C CA . ASP B 1 218 ? 3.043 -10.547 -27.25 1 61.56 218 ASP B CA 1
ATOM 4469 C C . ASP B 1 218 ? 1.892 -11.547 -27.266 1 61.56 218 ASP B C 1
ATOM 4471 O O . ASP B 1 218 ? 1.581 -12.164 -26.25 1 61.56 218 ASP B O 1
ATOM 4475 N N . ASP B 1 219 ? 1.265 -11.539 -28.391 1 59.41 219 ASP B N 1
ATOM 4476 C CA . ASP B 1 219 ? 0.091 -12.391 -28.531 1 59.41 219 ASP B CA 1
ATOM 4477 C C . ASP B 1 219 ? 0.441 -13.859 -28.266 1 59.41 219 ASP B C 1
ATOM 4479 O O . ASP B 1 219 ? -0.434 -14.664 -27.953 1 59.41 219 ASP B O 1
ATOM 4483 N N . GLN B 1 220 ? 1.676 -14.047 -28.391 1 57.84 220 GLN B N 1
ATOM 4484 C CA . GLN B 1 220 ? 2.049 -15.453 -28.328 1 57.84 220 GLN B CA 1
ATOM 4485 C C . GLN B 1 220 ? 2.576 -15.82 -26.953 1 57.84 220 GLN B C 1
ATOM 4487 O O . GLN B 1 220 ? 2.6 -17 -26.578 1 57.84 220 GLN B O 1
ATOM 4492 N N . HIS B 1 221 ? 2.955 -14.805 -26.297 1 68.38 221 HIS B N 1
ATOM 4493 C CA . HIS B 1 221 ? 3.609 -15.156 -25.031 1 68.38 221 HIS B CA 1
ATOM 4494 C C . HIS B 1 221 ? 3.166 -14.234 -23.906 1 68.38 221 HIS B C 1
ATOM 4496 O O . HIS B 1 221 ? 3.377 -13.023 -23.969 1 68.38 221 HIS B O 1
ATOM 4502 N N . GLU B 1 222 ? 2.447 -14.859 -22.984 1 79.62 222 GLU B N 1
ATOM 4503 C CA . GLU B 1 222 ? 2.113 -14.125 -21.766 1 79.62 222 GLU B CA 1
ATOM 4504 C C . GLU B 1 222 ? 3.277 -14.133 -20.781 1 79.62 222 GLU B C 1
ATOM 4506 O O . GLU B 1 222 ? 3.891 -15.172 -20.531 1 79.62 222 GLU B O 1
ATOM 4511 N N . LEU B 1 223 ? 3.639 -13 -20.375 1 87.25 223 LEU B N 1
ATOM 4512 C CA . LEU B 1 223 ? 4.711 -12.898 -19.391 1 87.25 223 LEU B CA 1
ATOM 4513 C C . LEU B 1 223 ? 4.367 -13.688 -18.125 1 87.25 223 LEU B C 1
ATOM 4515 O O . LEU B 1 223 ? 3.338 -13.438 -17.5 1 87.25 223 LEU B O 1
ATOM 4519 N N . SER B 1 224 ? 5.188 -14.656 -17.812 1 89.56 224 SER B N 1
ATOM 4520 C CA . SER B 1 224 ? 4.969 -15.445 -16.594 1 89.56 224 SER B CA 1
ATOM 4521 C C . SER B 1 224 ? 5.266 -14.633 -15.344 1 89.56 224 SER B C 1
ATOM 4523 O O . SER B 1 224 ? 5.879 -13.57 -15.422 1 89.56 224 SER B O 1
ATOM 4525 N N . ILE B 1 225 ? 4.824 -15.109 -14.195 1 92.38 225 ILE B N 1
ATOM 4526 C CA . ILE B 1 225 ? 5.082 -14.43 -12.93 1 92.38 225 ILE B CA 1
ATOM 4527 C C . ILE B 1 225 ? 6.582 -14.391 -12.656 1 92.38 225 ILE B C 1
ATOM 4529 O O . ILE B 1 225 ? 7.105 -13.406 -12.141 1 92.38 225 ILE B O 1
ATOM 4533 N N . GLN B 1 226 ? 7.285 -15.477 -13.039 1 87.25 226 GLN B N 1
ATOM 4534 C CA . GLN B 1 226 ? 8.734 -15.523 -12.867 1 87.25 226 GLN B CA 1
ATOM 4535 C C . GLN B 1 226 ? 9.422 -14.43 -13.672 1 87.25 226 GLN B C 1
ATOM 4537 O O . GLN B 1 226 ? 10.297 -13.727 -13.156 1 87.25 226 GLN B O 1
ATOM 4542 N N . GLU B 1 227 ? 9.023 -14.305 -14.867 1 87.38 227 GLU B N 1
ATOM 4543 C CA . GLU B 1 227 ? 9.586 -13.281 -15.742 1 87.38 227 GLU B CA 1
ATOM 4544 C C . GLU B 1 227 ? 9.25 -11.883 -15.242 1 87.38 227 GLU B C 1
ATOM 4546 O O . GLU B 1 227 ? 10.078 -10.969 -15.32 1 87.38 227 GLU B O 1
ATOM 4551 N N . CYS B 1 228 ? 8.008 -11.742 -14.828 1 91 228 CYS B N 1
ATOM 4552 C CA . CYS B 1 228 ? 7.555 -10.453 -14.32 1 91 228 CYS B CA 1
ATOM 4553 C C . CYS B 1 228 ? 8.367 -10.039 -13.094 1 91 228 CYS B C 1
ATOM 4555 O O . CYS B 1 228 ? 8.797 -8.883 -12.992 1 91 228 CYS B O 1
ATOM 4557 N N . LEU B 1 229 ? 8.609 -10.961 -12.188 1 89.81 229 LEU B N 1
ATOM 4558 C CA . LEU B 1 229 ? 9.383 -10.703 -10.984 1 89.81 229 LEU B CA 1
ATOM 4559 C C . LEU B 1 229 ? 10.844 -10.414 -11.32 1 89.81 229 LEU B C 1
ATOM 4561 O O . LEU B 1 229 ? 11.484 -9.57 -10.688 1 89.81 229 LEU B O 1
ATOM 4565 N N . ALA B 1 230 ? 11.359 -11.094 -12.297 1 82.5 230 ALA B N 1
ATOM 4566 C CA . ALA B 1 230 ? 12.719 -10.828 -12.766 1 82.5 230 ALA B CA 1
ATOM 4567 C C . ALA B 1 230 ? 12.828 -9.422 -13.352 1 82.5 230 ALA B C 1
ATOM 4569 O O . ALA B 1 230 ? 13.773 -8.688 -13.055 1 82.5 230 ALA B O 1
ATOM 4570 N N . LYS B 1 231 ? 11.883 -9.07 -14.102 1 83.38 231 LYS B N 1
ATOM 4571 C CA . LYS B 1 231 ? 11.891 -7.789 -14.797 1 83.38 231 LYS B CA 1
ATOM 4572 C C . LYS B 1 231 ? 11.773 -6.625 -13.812 1 83.38 231 LYS B C 1
ATOM 4574 O O . LYS B 1 231 ? 12.523 -5.652 -13.906 1 83.38 231 LYS B O 1
ATOM 4579 N N . TYR B 1 232 ? 10.867 -6.73 -12.852 1 86 232 TYR B N 1
ATOM 4580 C CA . TYR B 1 232 ? 10.516 -5.562 -12.055 1 86 232 TYR B CA 1
ATOM 4581 C C . TYR B 1 232 ? 11.227 -5.586 -10.703 1 86 232 TYR B C 1
ATOM 4583 O O . TYR B 1 232 ? 11.539 -4.531 -10.141 1 86 232 TYR B O 1
ATOM 4591 N N . LEU B 1 233 ? 11.477 -6.797 -10.164 1 84.25 233 LEU B N 1
ATOM 4592 C CA . LEU B 1 233 ? 12.078 -6.883 -8.836 1 84.25 233 LEU B CA 1
ATOM 4593 C C . LEU B 1 233 ? 13.484 -7.477 -8.922 1 84.25 233 LEU B C 1
ATOM 4595 O O . LEU B 1 233 ? 14.148 -7.645 -7.898 1 84.25 233 LEU B O 1
ATOM 4599 N N . ASN B 1 234 ? 13.938 -7.832 -10.117 1 76.69 234 ASN B N 1
ATOM 4600 C CA . ASN B 1 234 ? 15.273 -8.359 -10.383 1 76.69 234 ASN B CA 1
ATOM 4601 C C . ASN B 1 234 ? 15.523 -9.664 -9.625 1 76.69 234 ASN B C 1
ATOM 4603 O O . ASN B 1 234 ? 16.625 -9.891 -9.117 1 76.69 234 ASN B O 1
ATOM 4607 N N . LEU B 1 235 ? 14.414 -10.414 -9.484 1 76.94 235 LEU B N 1
ATOM 4608 C CA . LEU B 1 235 ? 14.57 -11.719 -8.859 1 76.94 235 LEU B CA 1
ATOM 4609 C C . LEU B 1 235 ? 15.242 -12.703 -9.82 1 76.94 235 LEU B C 1
ATOM 4611 O O . LEU B 1 235 ? 14.938 -12.711 -11.016 1 76.94 235 LEU B O 1
ATOM 4615 N N . PRO B 1 236 ? 16.094 -13.445 -9.312 1 68.56 236 PRO B N 1
ATOM 4616 C CA . PRO B 1 236 ? 16.766 -14.414 -10.195 1 68.56 236 PRO B CA 1
ATOM 4617 C C . PRO B 1 236 ? 15.812 -15.508 -10.68 1 68.56 236 PRO B C 1
ATOM 4619 O O . PRO B 1 236 ? 14.914 -15.922 -9.953 1 68.56 236 PRO B O 1
ATOM 4622 N N . SER B 1 237 ? 16.094 -16 -11.883 1 65.38 237 SER B N 1
ATOM 4623 C CA . SER B 1 237 ? 15.234 -17 -12.5 1 65.38 237 SER B CA 1
ATOM 4624 C C . SER B 1 237 ? 15.297 -18.328 -11.75 1 65.38 237 SER B C 1
ATOM 4626 O O . SER B 1 237 ? 14.32 -19.078 -11.727 1 65.38 237 SER B O 1
ATOM 4628 N N . ASN B 1 238 ? 16.391 -18.625 -11.18 1 67.62 238 ASN B N 1
ATOM 4629 C CA . ASN B 1 238 ? 16.578 -19.922 -10.539 1 67.62 238 ASN B CA 1
ATOM 4630 C C . ASN B 1 238 ? 15.852 -1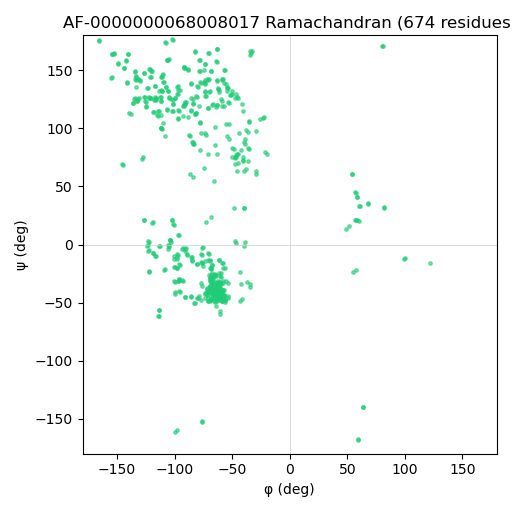9.984 -9.188 1 67.62 238 ASN B C 1
ATOM 4632 O O . ASN B 1 238 ? 15.859 -21.016 -8.523 1 67.62 238 ASN B O 1
ATOM 4636 N N . PHE B 1 239 ? 15.273 -18.859 -8.844 1 75.25 239 PHE B N 1
ATOM 4637 C CA . PHE B 1 239 ? 14.469 -18.828 -7.629 1 75.25 239 PHE B CA 1
ATOM 4638 C C . PHE B 1 239 ? 13.25 -19.719 -7.762 1 75.25 239 PHE B C 1
ATOM 4640 O O . PHE B 1 239 ? 12.781 -20.297 -6.77 1 75.25 239 PHE B O 1
ATOM 4647 N N . PHE B 1 240 ? 12.875 -19.906 -8.969 1 81.81 240 PHE B N 1
ATOM 4648 C CA . PHE B 1 240 ? 11.688 -20.703 -9.227 1 81.81 240 PHE B CA 1
ATOM 4649 C C . PHE B 1 240 ? 12.07 -22.031 -9.891 1 81.81 240 PHE B C 1
ATOM 4651 O O . PHE B 1 240 ? 13.102 -22.109 -10.562 1 81.81 240 PHE B O 1
ATOM 4658 N N . ASP B 1 241 ? 11.312 -23.031 -9.547 1 81.31 241 ASP B N 1
ATOM 4659 C CA . ASP B 1 241 ? 11.445 -24.328 -10.203 1 81.31 241 ASP B CA 1
ATOM 4660 C C . ASP B 1 241 ? 10.211 -24.656 -11.047 1 81.31 241 ASP B C 1
ATOM 4662 O O . ASP B 1 241 ? 9.203 -25.125 -10.523 1 81.31 241 ASP B O 1
ATOM 4666 N N . SER B 1 242 ? 10.336 -24.453 -12.312 1 80.12 242 SER B N 1
ATOM 4667 C CA . SER B 1 242 ? 9.211 -24.594 -13.227 1 80.12 242 SER B CA 1
ATOM 4668 C C . SER B 1 242 ? 8.906 -26.078 -13.5 1 80.12 242 SER B C 1
ATOM 4670 O O . SER B 1 242 ? 7.875 -26.406 -14.094 1 80.12 242 SER B O 1
ATOM 4672 N N . SER B 1 243 ? 9.734 -26.922 -13.062 1 86.38 243 SER B N 1
ATOM 4673 C CA . SER B 1 243 ? 9.555 -28.344 -13.328 1 86.38 243 SER B CA 1
ATOM 4674 C C . SER B 1 243 ? 8.625 -28.984 -12.305 1 86.38 243 SER B C 1
ATOM 4676 O O . SER B 1 243 ? 8.141 -30.094 -12.508 1 86.38 243 SER B O 1
ATOM 4678 N N . ILE B 1 244 ? 8.328 -28.312 -11.305 1 90.31 244 ILE B N 1
ATOM 4679 C CA . ILE B 1 244 ? 7.535 -28.859 -10.211 1 90.31 244 ILE B CA 1
ATOM 4680 C C . ILE B 1 244 ? 6.078 -29 -10.648 1 90.31 244 ILE B C 1
ATOM 4682 O O . ILE B 1 244 ? 5.5 -28.047 -11.188 1 90.31 244 ILE B O 1
ATOM 4686 N N . LYS B 1 245 ? 5.566 -30.141 -10.469 1 91.19 245 LYS B N 1
ATOM 4687 C CA . LYS B 1 245 ? 4.156 -30.422 -10.711 1 91.19 245 LYS B CA 1
ATOM 4688 C C . LYS B 1 245 ? 3.385 -30.562 -9.406 1 91.19 245 LYS B C 1
ATOM 4690 O O . LYS B 1 245 ? 3.975 -30.828 -8.352 1 91.19 245 LYS B O 1
ATOM 4695 N N . PHE B 1 246 ? 2.07 -30.391 -9.461 1 94.62 246 PHE B N 1
ATOM 4696 C CA . PHE B 1 246 ? 1.296 -30.312 -8.227 1 94.62 246 PHE B CA 1
ATOM 4697 C C . PHE B 1 246 ? 0.156 -31.328 -8.242 1 94.62 246 PHE B C 1
ATOM 4699 O O . PHE B 1 246 ? -0.809 -31.188 -7.484 1 94.62 246 PHE B O 1
ATOM 4706 N N . ASN B 1 247 ? 0.221 -32.406 -9.078 1 90.5 247 ASN B N 1
ATOM 4707 C CA . ASN B 1 247 ? -0.903 -33.312 -9.281 1 90.5 247 ASN B CA 1
ATOM 4708 C C . ASN B 1 247 ? -0.772 -34.562 -8.414 1 90.5 247 ASN B C 1
ATOM 4710 O O . ASN B 1 247 ? -1.735 -35.312 -8.25 1 90.5 247 ASN B O 1
ATOM 4714 N N . ASN B 1 248 ? 0.288 -34.844 -7.82 1 91.38 248 ASN B N 1
ATOM 4715 C CA . ASN B 1 248 ? 0.486 -36.031 -7.012 1 91.38 248 ASN B CA 1
ATOM 4716 C C . ASN B 1 248 ? 0.143 -35.781 -5.547 1 91.38 248 ASN B C 1
ATOM 4718 O O . ASN B 1 248 ? 0.215 -34.656 -5.07 1 91.38 248 ASN B O 1
ATOM 4722 N N . ARG B 1 249 ? -0.254 -36.844 -4.875 1 92 249 ARG B N 1
ATOM 4723 C CA . ARG B 1 249 ? -0.475 -36.844 -3.432 1 92 249 ARG B CA 1
ATOM 4724 C C . ARG B 1 249 ? 0.163 -38.062 -2.768 1 92 249 ARG B C 1
ATOM 4726 O O . ARG B 1 249 ? 0.166 -39.156 -3.336 1 92 249 ARG B O 1
ATOM 4733 N N . PRO B 1 250 ? 0.71 -37.844 -1.624 1 92.69 250 PRO B N 1
ATOM 4734 C CA . PRO B 1 250 ? 0.828 -36.594 -0.878 1 92.69 250 PRO B CA 1
ATOM 4735 C C . PRO B 1 250 ? 1.855 -35.656 -1.483 1 92.69 250 PRO B C 1
ATOM 4737 O O . PRO B 1 250 ? 2.771 -36.094 -2.186 1 92.69 250 PRO B O 1
ATOM 4740 N N . LEU B 1 251 ? 1.693 -34.344 -1.232 1 95.31 251 LEU B N 1
ATOM 4741 C CA . LEU B 1 251 ? 2.631 -33.344 -1.727 1 95.31 251 LEU B CA 1
ATOM 4742 C C . LEU B 1 251 ? 3.934 -33.375 -0.933 1 95.31 251 LEU B C 1
ATOM 4744 O O . LEU B 1 251 ? 3.914 -33.531 0.292 1 95.31 251 LEU B O 1
ATOM 4748 N N . LYS B 1 252 ? 4.98 -33.219 -1.655 1 93.94 252 LYS B N 1
ATOM 4749 C CA . LYS B 1 252 ? 6.27 -33.031 -0.997 1 93.94 252 LYS B CA 1
ATOM 4750 C C . LYS B 1 252 ? 6.414 -31.594 -0.474 1 93.94 252 LYS B C 1
ATOM 4752 O O . LYS B 1 252 ? 5.703 -30.688 -0.917 1 93.94 252 LYS B O 1
ATOM 4757 N N . GLU B 1 253 ? 7.277 -31.406 0.468 1 92.06 253 GLU B N 1
ATOM 4758 C CA . GLU B 1 253 ? 7.562 -30.094 1.012 1 92.06 253 GLU B CA 1
ATOM 4759 C C . GLU B 1 253 ? 8.023 -29.125 -0.084 1 92.06 253 GLU B C 1
ATOM 4761 O O . GLU B 1 253 ? 7.668 -27.953 -0.071 1 92.06 253 GLU B O 1
ATOM 4766 N N . SER B 1 254 ? 8.812 -29.656 -0.99 1 91.25 254 SER B N 1
ATOM 4767 C CA . SER B 1 254 ? 9.312 -28.828 -2.086 1 91.25 254 SER B CA 1
ATOM 4768 C C . SER B 1 254 ? 8.172 -28.312 -2.947 1 91.25 254 SER B C 1
ATOM 4770 O O . SER B 1 254 ? 8.242 -27.188 -3.459 1 91.25 254 SER B O 1
ATOM 4772 N N . GLN B 1 255 ? 7.156 -29.078 -3.074 1 95.12 255 GLN B N 1
ATOM 4773 C CA . GLN B 1 255 ? 5.988 -28.672 -3.848 1 95.12 255 GLN B CA 1
ATOM 4774 C C . GLN B 1 255 ? 5.203 -27.578 -3.125 1 95.12 255 GLN B C 1
ATOM 4776 O O . GLN B 1 255 ? 4.805 -26.578 -3.736 1 95.12 255 GLN B O 1
ATOM 4781 N N . ARG B 1 256 ? 5.07 -27.734 -1.815 1 96.38 256 ARG B N 1
ATOM 4782 C CA . ARG B 1 256 ? 4.371 -26.734 -1.011 1 96.38 256 ARG B CA 1
ATOM 4783 C C . ARG B 1 256 ? 5.133 -25.422 -1 1 96.38 256 ARG B C 1
ATOM 4785 O O . ARG B 1 256 ? 4.535 -24.344 -1.159 1 96.38 256 ARG B O 1
ATOM 4792 N N . LYS B 1 257 ? 6.367 -25.562 -0.865 1 93.62 257 LYS B N 1
ATOM 4793 C CA . LYS B 1 257 ? 7.223 -24.375 -0.861 1 93.62 257 LYS B CA 1
ATOM 4794 C C . LYS B 1 257 ? 7.191 -23.672 -2.215 1 93.62 257 LYS B C 1
ATOM 4796 O O . LYS B 1 257 ? 7.207 -22.438 -2.279 1 93.62 257 LYS B O 1
ATOM 4801 N N . ALA B 1 258 ? 7.211 -24.484 -3.26 1 94.38 258 ALA B N 1
ATOM 4802 C CA . ALA B 1 258 ? 7.145 -23.906 -4.602 1 94.38 258 ALA B CA 1
ATOM 4803 C C . ALA B 1 258 ? 5.859 -23.094 -4.789 1 94.38 258 ALA B C 1
ATOM 4805 O O . ALA B 1 258 ? 5.875 -22.016 -5.375 1 94.38 258 ALA B O 1
ATOM 4806 N N . ALA B 1 259 ? 4.766 -23.594 -4.297 1 97.12 259 ALA B N 1
ATOM 4807 C CA . ALA B 1 259 ? 3.492 -22.891 -4.371 1 97.12 259 ALA B CA 1
ATOM 4808 C C . ALA B 1 259 ? 3.543 -21.594 -3.57 1 97.12 259 ALA B C 1
ATOM 4810 O O . ALA B 1 259 ? 3.043 -20.547 -4.02 1 97.12 259 ALA B O 1
ATOM 4811 N N . ALA B 1 260 ? 4.137 -21.656 -2.412 1 97.12 260 ALA B N 1
ATOM 4812 C CA . ALA B 1 260 ? 4.305 -20.469 -1.578 1 97.12 260 ALA B CA 1
ATOM 4813 C C . ALA B 1 260 ? 5.152 -19.422 -2.285 1 97.12 260 ALA B C 1
ATOM 4815 O O . ALA B 1 260 ? 4.836 -18.219 -2.246 1 97.12 260 ALA B O 1
ATOM 4816 N N . LYS B 1 261 ? 6.199 -19.828 -2.984 1 93.44 261 LYS B N 1
ATOM 4817 C CA . LYS B 1 261 ? 7.09 -18.938 -3.715 1 93.44 261 LYS B CA 1
ATOM 4818 C C . LYS B 1 261 ? 6.34 -18.188 -4.812 1 93.44 261 LYS B C 1
ATOM 4820 O O . LYS B 1 261 ? 6.605 -17.016 -5.066 1 93.44 261 LYS B O 1
ATOM 4825 N N . ASN B 1 262 ? 5.418 -18.828 -5.406 1 95.06 262 ASN B N 1
ATOM 4826 C CA . ASN B 1 262 ? 4.699 -18.281 -6.547 1 95.06 262 ASN B CA 1
ATOM 4827 C C . ASN B 1 262 ? 3.832 -17.094 -6.141 1 95.06 262 ASN B C 1
ATOM 4829 O O . ASN B 1 262 ? 3.432 -16.281 -6.988 1 95.06 262 ASN B O 1
ATOM 4833 N N . VAL B 1 263 ? 3.521 -16.906 -4.855 1 97.56 263 VAL B N 1
ATOM 4834 C CA . VAL B 1 263 ? 2.645 -15.812 -4.445 1 97.56 263 VAL B CA 1
ATOM 4835 C C . VAL B 1 263 ? 3.396 -14.867 -3.506 1 97.56 263 VAL B C 1
ATOM 4837 O O . VAL B 1 263 ? 2.93 -13.766 -3.225 1 97.56 263 VAL B O 1
ATOM 4840 N N . ALA B 1 264 ? 4.574 -15.211 -3.107 1 96.44 264 ALA B N 1
ATOM 4841 C CA . ALA B 1 264 ? 5.27 -14.562 -1.996 1 96.44 264 ALA B CA 1
ATOM 4842 C C . ALA B 1 264 ? 5.613 -13.117 -2.33 1 96.44 264 ALA B C 1
ATOM 4844 O O . ALA B 1 264 ? 5.566 -12.242 -1.46 1 96.44 264 ALA B O 1
ATOM 4845 N N . PHE B 1 265 ? 5.91 -12.852 -3.578 1 94.94 265 PHE B N 1
ATOM 4846 C CA . PHE B 1 265 ? 6.43 -11.539 -3.932 1 94.94 265 PHE B CA 1
ATOM 4847 C C . PHE B 1 265 ? 5.352 -10.695 -4.598 1 94.94 265 PHE B C 1
ATOM 4849 O O . PHE B 1 265 ? 5.613 -9.562 -5.023 1 94.94 265 PHE B O 1
ATOM 4856 N N . LEU B 1 266 ? 4.145 -11.203 -4.676 1 97.69 266 LEU B N 1
ATOM 4857 C CA . LEU B 1 266 ? 3.105 -10.523 -5.445 1 97.69 266 LEU B CA 1
ATOM 4858 C C . LEU B 1 266 ? 2.758 -9.18 -4.828 1 97.69 266 LEU B C 1
ATOM 4860 O O . LEU B 1 266 ? 2.539 -8.195 -5.547 1 97.69 266 LEU B O 1
ATOM 4864 N N . LEU B 1 267 ? 2.705 -9.117 -3.5 1 97.19 267 LEU B N 1
ATOM 4865 C CA . LEU B 1 267 ? 2.365 -7.852 -2.854 1 97.19 267 LEU B CA 1
ATOM 4866 C C . LEU B 1 267 ? 3.467 -6.82 -3.064 1 97.19 267 LEU B C 1
ATOM 4868 O O . LEU B 1 267 ? 3.184 -5.645 -3.316 1 97.19 267 LEU B O 1
ATOM 4872 N N . ALA B 1 268 ? 4.719 -7.266 -2.951 1 93.88 268 ALA B N 1
ATOM 4873 C CA . ALA B 1 268 ? 5.844 -6.375 -3.23 1 93.88 268 ALA B CA 1
ATOM 4874 C C . ALA B 1 268 ? 5.836 -5.918 -4.688 1 93.88 268 ALA B C 1
ATOM 4876 O O . ALA B 1 268 ? 6.137 -4.762 -4.98 1 93.88 268 ALA B O 1
ATOM 4877 N N . LEU B 1 269 ? 5.535 -6.828 -5.555 1 95.38 269 LEU B N 1
ATOM 4878 C CA . LEU B 1 269 ? 5.465 -6.508 -6.977 1 95.38 269 LEU B CA 1
ATOM 4879 C C . LEU B 1 269 ? 4.387 -5.461 -7.242 1 95.38 269 LEU B C 1
ATOM 4881 O O . LEU B 1 269 ? 4.617 -4.504 -7.988 1 95.38 269 LEU B O 1
ATOM 4885 N N . GLN B 1 270 ? 3.207 -5.648 -6.664 1 97.12 270 GLN B N 1
ATOM 4886 C CA . GLN B 1 270 ? 2.135 -4.672 -6.82 1 97.12 270 GLN B CA 1
ATOM 4887 C C . GLN B 1 270 ? 2.578 -3.289 -6.359 1 97.12 270 GLN B C 1
ATOM 4889 O O . GLN B 1 270 ? 2.309 -2.289 -7.031 1 97.12 270 GLN B O 1
ATOM 4894 N N . ASP B 1 271 ? 3.168 -3.217 -5.207 1 94.56 271 ASP B N 1
ATOM 4895 C CA . ASP B 1 271 ? 3.637 -1.943 -4.668 1 94.56 271 ASP B CA 1
ATOM 4896 C C . ASP B 1 271 ? 4.609 -1.264 -5.629 1 94.56 271 ASP B C 1
ATOM 4898 O O . ASP B 1 271 ? 4.492 -0.066 -5.895 1 94.56 271 ASP B O 1
ATOM 4902 N N . TYR B 1 272 ? 5.512 -2.006 -6.188 1 92.31 272 TYR B N 1
ATOM 4903 C CA . TYR B 1 272 ? 6.496 -1.481 -7.129 1 92.31 272 TYR B CA 1
ATOM 4904 C C . TYR B 1 272 ? 5.82 -0.998 -8.406 1 92.31 272 TYR B C 1
ATOM 4906 O O . TYR B 1 272 ? 6.105 0.1 -8.891 1 92.31 272 TYR B O 1
ATOM 4914 N N . LEU B 1 273 ? 4.98 -1.84 -8.93 1 94 273 LEU B N 1
ATOM 4915 C CA . LEU B 1 273 ? 4.301 -1.493 -10.172 1 94 273 LEU B CA 1
ATOM 4916 C C . LEU B 1 273 ? 3.488 -0.214 -10.008 1 94 273 LEU B C 1
ATOM 4918 O O . LEU B 1 273 ? 3.52 0.662 -10.875 1 94 273 LEU B O 1
ATOM 4922 N N . VAL B 1 274 ? 2.832 -0.066 -8.883 1 95.31 274 VAL B N 1
ATOM 4923 C CA . VAL B 1 274 ? 1.959 1.082 -8.664 1 95.31 274 VAL B CA 1
ATOM 4924 C C . VAL B 1 274 ? 2.799 2.346 -8.492 1 95.31 274 VAL B C 1
ATOM 4926 O O . VAL B 1 274 ? 2.617 3.324 -9.211 1 95.31 274 VAL B O 1
ATOM 4929 N N . HIS B 1 275 ? 3.816 2.309 -7.648 1 92.88 275 HIS B N 1
ATOM 4930 C CA . HIS B 1 275 ? 4.422 3.553 -7.184 1 92.88 275 HIS B CA 1
ATOM 4931 C C . HIS B 1 275 ? 5.68 3.885 -7.984 1 92.88 275 HIS B C 1
ATOM 4933 O O . HIS B 1 275 ? 6.098 5.043 -8.039 1 92.88 275 HIS B O 1
ATOM 4939 N N . GLU B 1 276 ? 6.246 2.893 -8.633 1 88.69 276 GLU B N 1
ATOM 4940 C CA . GLU B 1 276 ? 7.477 3.16 -9.367 1 88.69 276 GLU B CA 1
ATOM 4941 C C . GLU B 1 276 ? 7.234 3.125 -10.875 1 88.69 276 GLU B C 1
ATOM 4943 O O . GLU B 1 276 ? 8 3.705 -11.648 1 88.69 276 GLU B O 1
ATOM 4948 N N . VAL B 1 277 ? 6.188 2.467 -11.266 1 89.62 277 VAL B N 1
ATOM 4949 C CA . VAL B 1 277 ? 5.973 2.314 -12.703 1 89.62 277 VAL B CA 1
ATOM 4950 C C . VAL B 1 277 ? 4.727 3.086 -13.125 1 89.62 277 VAL B C 1
ATOM 4952 O O . VAL B 1 277 ? 4.824 4.117 -13.797 1 89.62 277 VAL B O 1
ATOM 4955 N N . MET B 1 278 ? 3.629 2.764 -12.625 1 90.75 278 MET B N 1
ATOM 4956 C CA . MET B 1 278 ? 2.35 3.293 -13.086 1 90.75 278 MET B CA 1
ATOM 4957 C C . MET B 1 278 ? 2.203 4.766 -12.719 1 90.75 278 MET B C 1
ATOM 4959 O O . MET B 1 278 ? 1.752 5.574 -13.531 1 90.75 278 MET B O 1
ATOM 4963 N N . LEU B 1 279 ? 2.648 5.133 -11.492 1 91.69 279 LEU B N 1
ATOM 4964 C CA . LEU B 1 279 ? 2.402 6.488 -11.008 1 91.69 279 LEU B CA 1
ATOM 4965 C C . LEU B 1 279 ? 3.648 7.355 -11.164 1 91.69 279 LEU B C 1
ATOM 4967 O O . LEU B 1 279 ? 3.758 8.406 -10.531 1 91.69 279 LEU B O 1
ATOM 4971 N N . GLU B 1 280 ? 4.555 6.941 -11.953 1 86.38 280 GLU B N 1
ATOM 4972 C CA . GLU B 1 280 ? 5.793 7.691 -12.148 1 86.38 280 GLU B CA 1
ATOM 4973 C C . GLU B 1 280 ? 5.508 9.117 -12.594 1 86.38 280 GLU B C 1
ATOM 4975 O O . GLU B 1 280 ? 6.043 10.07 -12.031 1 86.38 280 GLU B O 1
ATOM 4980 N N . PRO B 1 281 ? 4.672 9.359 -13.602 1 82.81 281 PRO B N 1
ATOM 4981 C CA . PRO B 1 281 ? 4.375 10.734 -13.992 1 82.81 281 PRO B CA 1
ATOM 4982 C C . PRO B 1 281 ? 3.715 11.539 -12.883 1 82.81 281 PRO B C 1
ATOM 4984 O O . PRO B 1 281 ? 3.977 12.742 -12.734 1 82.81 281 PRO B O 1
ATOM 4987 N N . PHE B 1 282 ? 2.863 10.891 -12.219 1 89.75 282 PHE B N 1
ATOM 4988 C CA . PHE B 1 282 ? 2.219 11.555 -11.086 1 89.75 282 PHE B CA 1
ATOM 4989 C C . PHE B 1 282 ? 3.25 12.008 -10.062 1 89.75 282 PHE B C 1
ATOM 4991 O O . PHE B 1 282 ? 3.182 13.133 -9.562 1 89.75 282 PHE B O 1
ATOM 4998 N N . TYR B 1 283 ? 4.219 11.133 -9.688 1 90.69 283 TYR B N 1
ATOM 4999 C CA . TYR B 1 283 ? 5.242 11.477 -8.703 1 90.69 283 TYR B CA 1
ATOM 5000 C C . TYR B 1 283 ? 6.121 12.617 -9.211 1 90.69 283 TYR B C 1
ATOM 5002 O O . TYR B 1 283 ? 6.594 13.445 -8.43 1 90.69 283 TYR B O 1
ATOM 5010 N N . HIS B 1 284 ? 6.324 12.641 -10.477 1 86.69 284 HIS B N 1
ATOM 5011 C CA . HIS B 1 284 ? 7.031 13.773 -11.07 1 86.69 284 HIS B CA 1
ATOM 5012 C C . HIS B 1 284 ? 6.281 15.078 -10.812 1 86.69 284 HIS B C 1
ATOM 5014 O O . HIS B 1 284 ? 6.883 16.078 -10.438 1 86.69 284 HIS B O 1
ATOM 5020 N N . SER B 1 285 ? 4.973 15.031 -10.969 1 86.69 285 SER B N 1
ATOM 5021 C CA . SER B 1 285 ? 4.133 16.188 -10.688 1 86.69 285 SER B CA 1
ATOM 5022 C C . SER B 1 285 ? 4.203 16.578 -9.219 1 86.69 285 SER B C 1
ATOM 5024 O O . SER B 1 285 ? 4.227 17.766 -8.883 1 86.69 285 SER B O 1
ATOM 5026 N N . CYS B 1 286 ? 4.191 15.602 -8.367 1 91.88 286 CYS B N 1
ATOM 5027 C CA . CYS B 1 286 ? 4.312 15.859 -6.938 1 91.88 286 CYS B CA 1
ATOM 5028 C C . CYS B 1 286 ? 5.621 16.578 -6.621 1 91.88 286 CYS B C 1
ATOM 5030 O O . CYS B 1 286 ? 5.637 17.531 -5.84 1 91.88 286 CYS B O 1
ATOM 5032 N N . ARG B 1 287 ? 6.664 16.078 -7.223 1 88.81 287 ARG B N 1
ATOM 5033 C CA . ARG B 1 287 ? 7.98 16.672 -7.004 1 88.81 287 ARG B CA 1
ATOM 5034 C C . ARG B 1 287 ? 8.016 18.125 -7.492 1 88.81 287 ARG B C 1
ATOM 5036 O O . ARG B 1 287 ? 8.562 19 -6.82 1 88.81 287 ARG B O 1
ATOM 5043 N N . GLN B 1 288 ? 7.508 18.328 -8.656 1 83.62 288 GLN B N 1
ATOM 5044 C CA . GLN B 1 288 ? 7.465 19.672 -9.219 1 83.62 288 GLN B CA 1
ATOM 5045 C C . GLN B 1 288 ? 6.645 20.609 -8.336 1 83.62 288 GLN B C 1
ATOM 5047 O O . GLN B 1 288 ? 7.074 21.719 -8.039 1 83.62 288 GLN B O 1
ATOM 5052 N N . TYR B 1 289 ? 5.512 20.188 -7.914 1 85.44 289 TYR B N 1
ATOM 5053 C CA . TYR B 1 289 ? 4.668 20.984 -7.043 1 85.44 289 TYR B CA 1
ATOM 5054 C C . TYR B 1 289 ? 5.355 21.25 -5.711 1 85.44 289 TYR B C 1
ATOM 5056 O O . TYR B 1 289 ? 5.367 22.391 -5.227 1 85.44 289 TYR B O 1
ATOM 5064 N N . GLY B 1 290 ? 5.852 20.188 -5.156 1 86.75 290 GLY B N 1
ATOM 5065 C CA . GLY B 1 290 ? 6.531 20.312 -3.877 1 86.75 290 GLY B CA 1
ATOM 5066 C C . GLY B 1 290 ? 7.699 21.281 -3.914 1 86.75 290 GLY B C 1
ATOM 5067 O O . GLY B 1 290 ? 7.953 21.984 -2.939 1 86.75 290 GLY B O 1
ATOM 5068 N N . ALA B 1 291 ? 8.344 21.375 -5.031 1 84 291 ALA B N 1
ATOM 5069 C CA . ALA B 1 291 ? 9.531 22.203 -5.168 1 84 291 ALA B CA 1
ATOM 5070 C C . ALA B 1 291 ? 9.172 23.594 -5.684 1 84 291 ALA B C 1
ATOM 5072 O O . ALA B 1 291 ? 10.039 24.469 -5.805 1 84 291 ALA B O 1
ATOM 5073 N N . SER B 1 292 ? 7.961 23.781 -5.969 1 81.06 292 SER B N 1
ATOM 5074 C CA . SER B 1 292 ? 7.555 25.016 -6.656 1 81.06 292 SER B CA 1
ATOM 5075 C C . SER B 1 292 ? 7.906 26.25 -5.832 1 81.06 292 SER B C 1
ATOM 5077 O O . SER B 1 292 ? 8.281 27.281 -6.391 1 81.06 292 SER B O 1
ATOM 5079 N N . LEU B 1 293 ? 7.844 26.141 -4.523 1 78.62 293 LEU B N 1
ATOM 5080 C CA . LEU B 1 293 ? 8.219 27.25 -3.654 1 78.62 293 LEU B CA 1
ATOM 5081 C C . LEU B 1 293 ? 9.703 27.172 -3.299 1 78.62 293 LEU B C 1
ATOM 5083 O O . LEU B 1 293 ? 10.414 28.188 -3.393 1 78.62 293 LEU B O 1
ATOM 5087 N N . ALA B 1 294 ? 10.07 25.984 -2.975 1 77.75 294 ALA B N 1
ATOM 5088 C CA . ALA B 1 294 ? 11.422 25.781 -2.449 1 77.75 294 ALA B CA 1
ATOM 5089 C C . ALA B 1 294 ? 12.477 26.016 -3.523 1 77.75 294 ALA B C 1
ATOM 5091 O O . ALA B 1 294 ? 13.609 26.391 -3.217 1 77.75 294 ALA B O 1
ATOM 5092 N N . GLY B 1 295 ? 12.141 25.75 -4.688 1 73.94 295 GLY B N 1
ATOM 5093 C CA . GLY B 1 295 ? 13.086 25.922 -5.777 1 73.94 295 GLY B CA 1
ATOM 5094 C C . GLY B 1 295 ? 13.281 27.359 -6.184 1 73.94 295 GLY B C 1
ATOM 5095 O O . GLY B 1 295 ? 14.219 27.688 -6.922 1 73.94 295 GLY B O 1
ATOM 5096 N N . ASP B 1 296 ? 12.336 28.203 -5.742 1 67.75 296 ASP B N 1
ATOM 5097 C CA . ASP B 1 296 ? 12.414 29.609 -6.102 1 67.75 296 ASP B CA 1
ATOM 5098 C C . ASP B 1 296 ? 13.281 30.391 -5.109 1 67.75 296 ASP B C 1
ATOM 5100 O O . ASP B 1 296 ? 12.875 30.609 -3.967 1 67.75 296 ASP B O 1
ATOM 5104 N N . ASP B 1 297 ? 14.477 30.516 -5.422 1 62.25 297 ASP B N 1
ATOM 5105 C CA . ASP B 1 297 ? 15.438 31.172 -4.547 1 62.25 297 ASP B CA 1
ATOM 5106 C C . ASP B 1 297 ? 15.023 32.625 -4.273 1 62.25 297 ASP B C 1
ATOM 5108 O O . ASP B 1 297 ? 15.484 33.219 -3.303 1 62.25 297 ASP B O 1
ATOM 5112 N N . GLU B 1 298 ? 14.211 33.188 -5.258 1 59.19 298 GLU B N 1
ATOM 5113 C CA . GLU B 1 298 ? 13.875 34.594 -4.996 1 59.19 298 GLU B CA 1
ATOM 5114 C C . GLU B 1 298 ? 12.781 34.688 -3.936 1 59.19 298 GLU B C 1
ATOM 5116 O O . GLU B 1 298 ? 11.672 34.188 -4.117 1 59.19 298 GLU B O 1
ATOM 5121 N N . HIS B 1 299 ? 13.133 35.062 -2.727 1 55.88 299 HIS B N 1
ATOM 5122 C CA . HIS B 1 299 ? 12.375 35.219 -1.492 1 55.88 299 HIS B CA 1
ATOM 5123 C C . HIS B 1 299 ? 11.031 35.906 -1.757 1 55.88 299 HIS B C 1
ATOM 5125 O O . HIS B 1 299 ? 10 35.438 -1.258 1 55.88 299 HIS B O 1
ATOM 5131 N N . LEU B 1 300 ? 11.07 37 -2.48 1 51.09 300 LEU B N 1
ATOM 5132 C CA . LEU B 1 300 ? 9.906 37.875 -2.699 1 51.09 300 LEU B CA 1
ATOM 5133 C C . LEU B 1 300 ? 8.812 37.125 -3.453 1 51.09 300 LEU B C 1
ATOM 5135 O O . LEU B 1 300 ? 7.629 37.25 -3.135 1 51.09 300 LEU B O 1
ATOM 5139 N N . VAL B 1 301 ? 9.266 36.281 -4.273 1 50.78 301 VAL B N 1
ATOM 5140 C CA . VAL B 1 301 ? 8.312 35.594 -5.133 1 50.78 301 VAL B CA 1
ATOM 5141 C C . VAL B 1 301 ? 7.598 34.5 -4.336 1 50.78 301 VAL B C 1
ATOM 5143 O O . VAL B 1 301 ? 6.391 34.312 -4.488 1 50.78 301 VAL B O 1
ATOM 5146 N N . SER B 1 302 ? 8.305 33.938 -3.436 1 54.91 302 SER B N 1
ATOM 5147 C CA . SER B 1 302 ? 7.699 32.906 -2.598 1 54.91 302 SER B CA 1
ATOM 5148 C C . SER B 1 302 ? 6.613 33.5 -1.702 1 54.91 302 SER B C 1
ATOM 5150 O O . SER B 1 302 ? 5.547 32.875 -1.54 1 54.91 302 SER B O 1
ATOM 5152 N N . VAL B 1 303 ? 6.906 34.719 -1.161 1 54.41 303 VAL B N 1
ATOM 5153 C CA . VAL B 1 303 ? 5.953 35.406 -0.302 1 54.41 303 VAL B CA 1
ATOM 5154 C C . VAL B 1 303 ? 4.727 35.812 -1.115 1 54.41 303 VAL B C 1
ATOM 5156 O O . VAL B 1 303 ? 3.594 35.656 -0.654 1 54.41 303 VAL B O 1
ATOM 5159 N N . MET B 1 304 ? 5.051 36.312 -2.244 1 50.06 304 MET B N 1
ATOM 5160 C CA . MET B 1 304 ? 3.959 36.75 -3.096 1 50.06 304 MET B CA 1
ATOM 5161 C C . MET B 1 304 ? 3.057 35.594 -3.496 1 50.06 304 MET B C 1
ATOM 5163 O O . MET B 1 304 ? 1.836 35.75 -3.576 1 50.06 304 MET B O 1
ATOM 5167 N N . LYS B 1 305 ? 3.693 34.531 -3.768 1 54.56 305 LYS B N 1
ATOM 5168 C CA . LYS B 1 305 ? 2.932 33.344 -4.148 1 54.56 305 LYS B CA 1
ATOM 5169 C C . LYS B 1 305 ? 2.041 32.875 -3.002 1 54.56 305 LYS B C 1
ATOM 5171 O O . LYS B 1 305 ? 0.924 32.406 -3.23 1 54.56 305 LYS B O 1
ATOM 5176 N N . LEU B 1 306 ? 2.551 33.031 -1.856 1 54.38 306 LEU B N 1
ATOM 5177 C CA . LEU B 1 306 ? 1.806 32.625 -0.669 1 54.38 306 LEU B CA 1
ATOM 5178 C C . LEU B 1 306 ? 0.719 33.656 -0.339 1 54.38 306 LEU B C 1
ATOM 5180 O O . LEU B 1 306 ? -0.354 33.281 0.147 1 54.38 306 LEU B O 1
ATOM 5184 N N . SER B 1 307 ? 1.124 35.031 -0.341 1 49.41 307 SER B N 1
ATOM 5185 C CA . SER B 1 307 ? 0.218 36.094 0.039 1 49.41 307 SER B CA 1
ATOM 5186 C C . SER B 1 307 ? -0.963 36.188 -0.921 1 49.41 307 SER B C 1
ATOM 5188 O O . SER B 1 307 ? -2.057 36.625 -0.53 1 49.41 307 SER B O 1
ATOM 5190 N N . LYS B 1 308 ? -0.591 36.281 -2.252 1 47.62 308 LYS B N 1
ATOM 5191 C CA . LYS B 1 308 ? -1.684 36.625 -3.166 1 47.62 308 LYS B CA 1
ATOM 5192 C C . LYS B 1 308 ? -2.684 35.469 -3.25 1 47.62 308 LYS B C 1
ATOM 5194 O O . LYS B 1 308 ? -3.625 35.5 -4.043 1 47.62 308 LYS B O 1
ATOM 5199 N N . GLY B 1 309 ? -2.752 34.719 -2.371 1 45.69 309 GLY B N 1
ATOM 5200 C CA . GLY B 1 309 ? -3.775 33.688 -2.449 1 45.69 309 GLY B CA 1
ATOM 5201 C C . GLY B 1 309 ? -3.701 32.875 -3.723 1 45.69 309 GLY B C 1
ATOM 5202 O O . GLY B 1 309 ? -4.613 32.094 -4.023 1 45.69 309 GLY B O 1
ATOM 5203 N N . ARG B 1 310 ? -3.133 33.406 -4.754 1 39.47 310 ARG B N 1
ATOM 5204 C CA . ARG B 1 310 ? -3.125 32.938 -6.141 1 39.47 310 ARG B CA 1
ATOM 5205 C C . ARG B 1 310 ? -2.283 31.688 -6.301 1 39.47 310 ARG B C 1
ATOM 5207 O O . ARG B 1 310 ? -1.053 31.75 -6.246 1 39.47 310 ARG B O 1
ATOM 5214 N N . ASN B 1 311 ? -2.779 30.594 -5.926 1 48.44 311 ASN B N 1
ATOM 5215 C CA . ASN B 1 311 ? -2.258 29.25 -6.172 1 48.44 311 ASN B CA 1
ATOM 5216 C C . ASN B 1 311 ? -1.894 29.062 -7.641 1 48.44 311 ASN B C 1
ATOM 5218 O O . ASN B 1 311 ? -2.594 28.344 -8.375 1 48.44 311 ASN B O 1
ATOM 5222 N N . GLU B 1 312 ? -1.464 30.141 -8.289 1 47.66 312 GLU B N 1
ATOM 5223 C CA . GLU B 1 312 ? -1.079 29.969 -9.688 1 47.66 312 GLU B CA 1
ATOM 5224 C C . GLU B 1 312 ? -0.283 28.688 -9.891 1 47.66 312 GLU B C 1
ATOM 5226 O O . GLU B 1 312 ? -0.363 28.062 -10.953 1 47.66 312 GLU B O 1
ATOM 5231 N N . ASP B 1 313 ? 0.464 28.375 -8.906 1 50.19 313 ASP B N 1
ATOM 5232 C CA . ASP B 1 313 ? 1.275 27.172 -9.055 1 50.19 313 ASP B CA 1
ATOM 5233 C C . ASP B 1 313 ? 0.399 25.922 -9.102 1 50.19 313 ASP B C 1
ATOM 5235 O O . ASP B 1 313 ? 0.843 24.859 -9.547 1 50.19 313 ASP B O 1
ATOM 5239 N N . LEU B 1 314 ? -0.718 26.172 -8.5 1 51.25 314 LEU B N 1
ATOM 5240 C CA . LEU B 1 314 ? -1.639 25.047 -8.695 1 51.25 314 LEU B CA 1
ATOM 5241 C C . LEU B 1 314 ? -1.955 24.859 -10.18 1 51.25 314 LEU B C 1
ATOM 5243 O O . LEU B 1 314 ? -2.203 23.734 -10.625 1 51.25 314 LEU B O 1
ATOM 5247 N N . HIS B 1 315 ? -1.915 26.078 -10.805 1 48.53 315 HIS B N 1
ATOM 5248 C CA . HIS B 1 315 ? -2.146 26.031 -12.242 1 48.53 315 HIS B CA 1
ATOM 5249 C C . HIS B 1 315 ? -1.012 25.312 -12.953 1 48.53 315 HIS B C 1
ATOM 5251 O O . HIS B 1 315 ? -1.193 24.797 -14.07 1 48.53 315 HIS B O 1
ATOM 5257 N N . ASP B 1 316 ? 0.065 25.406 -12.352 1 47.5 316 ASP B N 1
ATOM 5258 C CA . ASP B 1 316 ? 1.206 24.766 -13 1 47.5 316 ASP B CA 1
ATOM 5259 C C . ASP B 1 316 ? 1.173 23.25 -12.797 1 47.5 316 ASP B C 1
ATOM 5261 O O . ASP B 1 316 ? 2.033 22.531 -13.305 1 47.5 316 ASP B O 1
ATOM 5265 N N . ILE B 1 317 ? 0.391 22.938 -11.922 1 48.84 317 ILE B N 1
ATOM 5266 C CA . ILE B 1 317 ? 0.244 21.484 -11.797 1 48.84 317 ILE B CA 1
ATOM 5267 C C . ILE B 1 317 ? -0.341 20.906 -13.086 1 48.84 317 ILE B C 1
ATOM 5269 O O . ILE B 1 317 ? -1.476 21.234 -13.453 1 48.84 317 ILE B O 1
ATOM 5273 N N . GLU B 1 318 ? 0.568 20.781 -14.102 1 46.09 318 GLU B N 1
ATOM 5274 C CA . GLU B 1 318 ? 0.113 20.125 -15.328 1 46.09 318 GLU B CA 1
ATOM 5275 C C . GLU B 1 318 ? -0.753 18.906 -15.016 1 46.09 318 GLU B C 1
ATOM 5277 O O . GLU B 1 318 ? -0.529 18.219 -14.016 1 46.09 318 GLU B O 1
ATOM 5282 N N . ARG B 1 319 ? -1.928 19.109 -15.578 1 45.09 319 ARG B N 1
ATOM 5283 C CA . ARG B 1 319 ? -2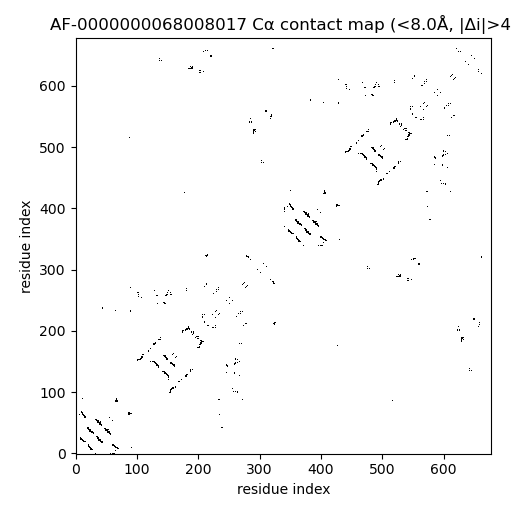.76 17.922 -15.57 1 45.09 319 ARG B CA 1
ATOM 5284 C C . ARG B 1 319 ? -1.927 16.672 -15.852 1 45.09 319 ARG B C 1
ATOM 5286 O O . ARG B 1 319 ? -1.146 16.641 -16.812 1 45.09 319 ARG B O 1
ATOM 5293 N N . PHE B 1 320 ? -1.504 16.172 -14.906 1 45.56 320 PHE B N 1
ATOM 5294 C CA . PHE B 1 320 ? -0.634 15.023 -15.109 1 45.56 320 PHE B CA 1
ATOM 5295 C C . PHE B 1 320 ? -1.217 14.086 -16.156 1 45.56 320 PHE B C 1
ATOM 5297 O O . PHE B 1 320 ? -2.385 13.695 -16.078 1 45.56 320 PHE B O 1
ATOM 5304 N N . ARG B 1 321 ? -0.645 14.391 -17.359 1 44.12 321 ARG B N 1
ATOM 5305 C CA . ARG B 1 321 ? -0.883 13.43 -18.438 1 44.12 321 ARG B CA 1
ATOM 5306 C C . ARG B 1 321 ? -0.247 12.078 -18.109 1 44.12 321 ARG B C 1
ATOM 5308 O O . ARG B 1 321 ? 0.8 12.016 -17.469 1 44.12 321 ARG B O 1
ATOM 5315 N N . LEU B 1 322 ? -1.013 11.172 -18.031 1 41.25 322 LEU B N 1
ATOM 5316 C CA . LEU B 1 322 ? -0.512 9.805 -17.969 1 41.25 322 LEU B CA 1
ATOM 5317 C C . LEU B 1 322 ? 0.658 9.609 -18.922 1 41.25 322 LEU B C 1
ATOM 5319 O O . LEU B 1 322 ? 0.691 10.203 -20 1 41.25 322 LEU B O 1
ATOM 5323 N N . ASN B 1 323 ? 1.848 9.344 -18.531 1 38.91 323 ASN B N 1
ATOM 5324 C CA . ASN B 1 323 ? 2.924 8.977 -19.438 1 38.91 323 ASN B CA 1
ATOM 5325 C C . ASN B 1 323 ? 2.408 8.117 -20.594 1 38.91 323 ASN B C 1
ATOM 5327 O O . ASN B 1 323 ? 2.176 6.922 -20.438 1 38.91 323 ASN B O 1
ATOM 5331 N N . VAL B 1 324 ? 1.663 8.758 -21.531 1 33.69 324 VAL B N 1
ATOM 5332 C CA . VAL B 1 324 ? 1.474 7.988 -22.75 1 33.69 324 VAL B CA 1
ATOM 5333 C C . VAL B 1 324 ? 2.768 7.98 -23.562 1 33.69 324 VAL B C 1
ATOM 5335 O O . VAL B 1 324 ? 3.133 8.984 -24.172 1 33.69 324 VAL B O 1
ATOM 5338 N N . ARG B 1 325 ? 3.811 7.383 -23.078 1 32.44 325 ARG B N 1
ATOM 5339 C CA . ARG B 1 325 ? 5.043 7.332 -23.859 1 32.44 325 ARG B CA 1
ATOM 5340 C C . ARG B 1 325 ? 4.742 7.227 -25.344 1 32.44 325 ARG B C 1
ATOM 5342 O O . ARG B 1 325 ? 5.602 7.531 -26.188 1 32.44 325 ARG B O 1
ATOM 5349 N N . GLY B 1 326 ? 3.711 6.531 -25.891 1 31.98 326 GLY B N 1
ATOM 5350 C CA . GLY B 1 326 ? 3.641 6.309 -27.328 1 31.98 326 GLY B CA 1
ATOM 5351 C C . GLY B 1 326 ? 3.326 7.566 -28.125 1 31.98 326 GLY B C 1
ATOM 5352 O O . GLY B 1 326 ? 3.105 7.512 -29.328 1 31.98 326 GLY B O 1
ATOM 5353 N N . GLU B 1 327 ? 2.922 8.602 -27.578 1 33 327 GLU B N 1
ATOM 5354 C CA . GLU B 1 327 ? 2.818 9.609 -28.641 1 33 327 GLU B CA 1
ATOM 5355 C C . GLU B 1 327 ? 4.191 10.156 -29.016 1 33 327 GLU B C 1
ATOM 5357 O O . GLU B 1 327 ? 4.918 10.656 -28.156 1 33 327 GLU B O 1
ATOM 5362 N N . GLY B 1 328 ? 4.859 9.68 -30.016 1 30.47 328 GLY B N 1
ATOM 5363 C CA . GLY B 1 328 ? 5.938 10.172 -30.859 1 30.47 328 GLY B CA 1
ATOM 5364 C C . GLY B 1 328 ? 5.93 11.68 -31.016 1 30.47 328 GLY B C 1
ATOM 5365 O O . GLY B 1 328 ? 4.891 12.281 -31.297 1 30.47 328 GLY B O 1
ATOM 5366 N N . GLU B 1 329 ? 6.633 12.461 -30.344 1 33.31 329 GLU B N 1
ATOM 5367 C CA . GLU B 1 329 ? 7.031 13.734 -30.953 1 33.31 329 GLU B CA 1
ATOM 5368 C C . GLU B 1 329 ? 7.316 13.562 -32.438 1 33.31 329 GLU B C 1
ATOM 5370 O O . GLU B 1 329 ? 8.25 12.859 -32.812 1 33.31 329 GLU B O 1
ATOM 5375 N N . ASP B 1 330 ? 6.406 13.562 -33.375 1 30.55 330 ASP B N 1
ATOM 5376 C CA . ASP B 1 330 ? 6.719 14.008 -34.719 1 30.55 330 ASP B CA 1
ATOM 5377 C C . ASP B 1 330 ? 7.578 15.266 -34.688 1 30.55 330 ASP B C 1
ATOM 5379 O O . ASP B 1 330 ? 7.141 16.312 -34.219 1 30.55 330 ASP B O 1
ATOM 5383 N N . ASP B 1 331 ? 8.82 15.211 -34.5 1 30.69 331 ASP B N 1
ATOM 5384 C CA . ASP B 1 331 ? 9.797 16.141 -35.062 1 30.69 331 ASP B CA 1
ATOM 5385 C C . ASP B 1 331 ? 9.438 16.484 -36.5 1 30.69 331 ASP B C 1
ATOM 5387 O O . ASP B 1 331 ? 9.562 15.648 -37.406 1 30.69 331 ASP B O 1
ATOM 5391 N N . ASP B 1 332 ? 8.422 17.25 -36.844 1 30.44 332 ASP B N 1
ATOM 5392 C CA . ASP B 1 332 ? 8.414 18.016 -38.094 1 30.44 332 ASP B CA 1
ATOM 5393 C C . ASP B 1 332 ? 9.727 18.766 -38.281 1 30.44 332 ASP B C 1
ATOM 5395 O O . ASP B 1 332 ? 9.984 19.75 -37.594 1 30.44 332 ASP B O 1
ATOM 5399 N N . GLU B 1 333 ? 10.805 18.078 -38.531 1 28.33 333 GLU B N 1
ATOM 5400 C CA . GLU B 1 333 ? 11.898 18.609 -39.312 1 28.33 333 GLU B CA 1
ATOM 5401 C C . GLU B 1 333 ? 11.375 19.266 -40.594 1 28.33 333 GLU B C 1
ATOM 5403 O O . GLU B 1 333 ? 10.953 18.562 -41.531 1 28.33 333 GLU B O 1
ATOM 5408 N N . VAL B 1 334 ? 10.742 20.484 -40.562 1 30.47 334 VAL B N 1
ATOM 5409 C CA . VAL B 1 334 ? 10.703 21.406 -41.688 1 30.47 334 VAL B CA 1
ATOM 5410 C C . VAL B 1 334 ? 12.094 21.547 -42.281 1 30.47 334 VAL B C 1
ATOM 5412 O O . VAL B 1 334 ? 13.023 22.031 -41.625 1 30.47 334 VAL B O 1
ATOM 5415 N N . ASP B 1 335 ? 12.492 20.516 -43 1 29.17 335 ASP B N 1
ATOM 5416 C CA . ASP B 1 335 ? 13.531 20.672 -44.031 1 29.17 335 ASP B CA 1
ATOM 5417 C C . ASP B 1 335 ? 13.281 21.922 -44.875 1 29.17 335 ASP B C 1
ATOM 5419 O O . ASP B 1 335 ? 12.297 21.984 -45.625 1 29.17 335 ASP B O 1
ATOM 5423 N N . GLU B 1 336 ? 13.461 23.156 -44.281 1 27.72 336 GLU B N 1
ATOM 5424 C CA . GLU B 1 336 ? 13.727 24.297 -45.156 1 27.72 336 GLU B CA 1
ATOM 5425 C C . GLU B 1 336 ? 14.758 23.922 -46.219 1 27.72 336 GLU B C 1
ATOM 5427 O O . GLU B 1 336 ? 15.922 23.656 -45.906 1 27.72 336 GLU B O 1
ATOM 5432 N N . VAL B 1 337 ? 14.289 23.188 -47.25 1 26.94 337 VAL B N 1
ATOM 5433 C CA . VAL B 1 337 ? 14.969 23.188 -48.531 1 26.94 337 VAL B CA 1
ATOM 5434 C C . VAL B 1 337 ? 15.258 24.609 -48.969 1 26.94 337 VAL B C 1
ATOM 5436 O O . VAL B 1 337 ? 14.352 25.438 -49.094 1 26.94 337 VAL B O 1
ATOM 5439 N N . ASP B 1 338 ? 16.328 25.141 -48.438 1 25.19 338 ASP B N 1
ATOM 5440 C CA . ASP B 1 338 ? 17.031 26.234 -49.094 1 25.19 338 ASP B CA 1
ATOM 5441 C C . ASP B 1 338 ? 17.047 26 -50.625 1 25.19 338 ASP B C 1
ATOM 5443 O O . ASP B 1 338 ? 17.562 24.984 -51.094 1 25.19 338 ASP B O 1
ATOM 5447 N N . ASP B 1 339 ? 15.938 26.469 -51.281 1 22.11 339 ASP B N 1
ATOM 5448 C CA . ASP B 1 339 ? 16.219 27.109 -52.562 1 22.11 339 ASP B CA 1
ATOM 5449 C C . ASP B 1 339 ? 17.031 28.391 -52.375 1 22.11 339 ASP B C 1
ATOM 5451 O O . ASP B 1 339 ? 16.812 29.141 -51.406 1 22.11 339 ASP B O 1
#

Secondary structure (DSSP, 8-state):
-TTS---TT-EEEEE-SS-EEEEEEEEE-GGG-EEEEEEEEETTT--EE-S-EEEEGGG-SEEEEEE-----TTS-------------SS-HHHHHHHHHHHHT-EEE-SSSHHHHHHHHHHTT-SEEEEEEES-TTGGG-S---EEEEE-SS-EEEE-HHHH---HHHHHHHH-TTSEEEESSHHHHHHHHHHHH-----SEEEHHHHHHHHH----TT-PPPHHHHHHHHH---GGGS-TT----SSSPPHHHHHHHHHHHHTHHHHHHHIIIIIITHHHHHHHHHHHHHHHT---HHHHHHHHHS---GGGGGPPPP----TT-------------/-TTS---TT-EEEEE-SS-EEEEEEEEE-GGGSEEEEEEEEETTT--EE-S-EEEEGGG-SEEEEEE-----TTS-------------SS-HHHHHHHHHHHHT-EEE-SSSHHHHHHHHHHTT-SEEEEEEES-TTGGG-S---EEEEE-SS-EEEE-HHHH---HHHHHHHH-TTSEEEESSHHHHHHHHHHHH-----SEEEHHHHHHHHH----TT-PPPHHHHHHHHH---GGGS-TT----SSSPPHHHHHHHHHHHHTHHHHHHHIIIIIITHHHHHHHHHHHHHHHT---HHHHHHHHHS---HHHHTS-------TTS------------

InterPro domains:
  IPR002562 3'-5' exonuclease domain [PF01612] (109-277)
  IPR012337 Ribonuclease H-like superfamily [SSF53098] (39-318)
  IPR036397 Ribonuclease H superfamily [G3DSA:3.30.420.10] (27-292)
  IPR052144 piRNA biogenesis EXD1-related protein [PTHR46628] (94-311)